Protein AF-A0A7V1END7-F1 (afdb_monomer_lite)

Foldseek 3Di:
DVLLQLLQFAWAKDKPQADPVRDGRAAADDPVRVVVVVVVVQCCQVVFWVNHFDFPDWDWDADPSHIMIITTRHNNFAARIDTPVQWRWHDAPPDIDTQPFVVVSVVRPLVDDPPPPVPDDDPLVLALVPQDAQFWAFPNDGDLKDKWFFLDDFEWEWAFDQPPQPLKWKKKKFDWDFQAALVLVRQLVSLVCSLVNHADRLGFKKKWKDWPRMIIIHGGSVSLSVCLVCVVVVCVVVVPPDTDQWMWMKIWRDHRFKIWIKTFIWGDDPTTTTRTIMIMMMGRDPDDDCPSVQSSCVSSVTDDIDIDDIDSPPFDKDKDFCQVVQAWWDFRIFRWDQRPPDRFIKTSKTKTQQPQAPVDSVDPSNTTRIDIAGESGMHTPPFAKIKTWGMWMWTFDDDDPGTYTYIYTYIYIDTDD

Secondary structure (DSSP, 8-state):
-HHHHHHTTT-EEEEESB-TTS-B--B---HHHHHHHHHHHHHHHHHSEESPP----EEEEEETTEEEEEEEE----SS--EETT--EEEEETTEEEEE--HHHHHHHHTTS-----TTS------SGGG---PPEEETTEEES-EEEEB--SSEEEEE---TTS-SSEEEEEPPPB-SEEHHHHHHHHHHHHHHH-SPPSSS--EEEEEETTEEEEEESHHHHHHHHHTHHHHHHHTT-SS--SB-EEEEEEE-SS-EEEEEEEEB-SSS-EEEEEEEEEEESSSS---HHHHHHHHHTT-PPPEEEEEETTTT--EEEE-GGGTEEE-EEEEEEEE-TTT--EEEEEEEEE-TTTTTSTT-GGGSBSEEEEEEEEEEETT--EEEEEEEEEEEEE--SSSEEEEEEEEEEEEE--

pLDDT: mean 78.48, std 15.62, range [27.27, 97.06]

Sequence (417 aa):
MLFAALANTQGGHVIFGIKDNKEFQGYELTNEEFKIFEQSLVNIAHDKLSPPINLKEIQKISCEEGDVLLINIPIRKMGNPCSVDGILHMRHGSHNQPVIDSTIRKRLYDENETLIDEKDKVISTNNLEDIEIDPLWINNNPTPYYHTKSTGRANCFVFGSSQGFFDGSYYTHSNQLFDIKCDELGKILKSFYSTFGPPNIFNTPGFNIHQGDNAWFGFGPINFIKALKEQKVRYKAAGIQRSHHREIAGYIDDRYDLIFYVGSQPNVGKSVSSDYLEIGFVFPSMPFDNRKILEFYDNAGLEGPEFIPFDKDYLKPKYKDLVSSEIKLEKIGEVVHESGIGHDTWISKVLCKNPLYRRNSDSSISQHEEIIINLGQHHLINDDVHYTLIEFCETPIPYQNFNFSVLNYQAEYVENL

Radius of gyration: 22.37 Å; chains: 1; bounding box: 51×58×62 Å

Structure (mmCIF, N/CA/C/O backbone):
data_AF-A0A7V1END7-F1
#
_entry.id   AF-A0A7V1END7-F1
#
loop_
_atom_site.group_PDB
_atom_site.id
_atom_site.type_symbol
_atom_site.label_atom_id
_atom_site.label_alt_id
_atom_site.label_comp_id
_atom_site.label_asym_id
_atom_site.label_entity_id
_atom_site.label_seq_id
_atom_site.pdbx_PDB_ins_code
_atom_site.Cartn_x
_atom_site.Cartn_y
_atom_site.Cartn_z
_atom_site.occupancy
_atom_site.B_iso_or_equiv
_atom_site.auth_seq_id
_atom_site.auth_comp_id
_atom_site.auth_asym_id
_atom_site.auth_atom_id
_atom_site.pdbx_PDB_model_num
ATOM 1 N N . MET A 1 1 ? 8.204 3.238 -26.452 1.00 69.44 1 MET A N 1
ATOM 2 C CA . MET A 1 1 ? 6.791 3.062 -26.043 1.00 69.44 1 MET A CA 1
ATOM 3 C C . MET A 1 1 ? 6.605 1.809 -25.201 1.00 69.44 1 MET A C 1
ATOM 5 O O . MET A 1 1 ? 6.319 1.969 -24.029 1.00 69.44 1 MET A O 1
ATOM 9 N N . LEU A 1 2 ? 6.844 0.597 -25.723 1.00 79.00 2 LEU A N 1
ATOM 10 C CA . LEU A 1 2 ? 6.688 -0.650 -24.949 1.00 79.00 2 LEU A CA 1
ATOM 11 C C . LEU A 1 2 ? 7.475 -0.660 -23.624 1.00 79.00 2 LEU A C 1
ATOM 13 O O . LEU A 1 2 ? 6.910 -0.966 -22.583 1.00 79.00 2 LEU A O 1
ATOM 17 N N . PHE A 1 3 ? 8.752 -0.262 -23.641 1.00 82.44 3 PHE A N 1
ATOM 18 C CA . PHE A 1 3 ? 9.571 -0.233 -22.419 1.00 82.44 3 PHE A CA 1
ATOM 19 C C . PHE A 1 3 ? 9.020 0.746 -21.377 1.00 82.44 3 PHE A C 1
ATOM 21 O O . PHE A 1 3 ? 8.994 0.423 -20.198 1.00 82.44 3 PHE A O 1
ATOM 28 N N . ALA A 1 4 ? 8.524 1.906 -21.818 1.00 75.50 4 ALA A N 1
ATOM 29 C CA . ALA A 1 4 ? 7.839 2.853 -20.945 1.00 75.50 4 ALA A CA 1
ATOM 30 C C . ALA A 1 4 ? 6.556 2.252 -20.363 1.00 75.50 4 ALA A C 1
ATOM 32 O O . ALA A 1 4 ? 6.372 2.288 -19.157 1.00 75.50 4 ALA A O 1
ATOM 33 N N . ALA A 1 5 ? 5.715 1.637 -21.199 1.00 72.75 5 ALA A N 1
ATOM 34 C CA . ALA A 1 5 ? 4.466 1.006 -20.778 1.00 72.75 5 ALA A CA 1
ATOM 35 C C . ALA A 1 5 ? 4.659 -0.073 -19.704 1.00 72.75 5 ALA A C 1
ATOM 37 O O . ALA A 1 5 ? 3.922 -0.100 -18.720 1.00 72.75 5 ALA A O 1
ATOM 38 N N . LEU A 1 6 ? 5.673 -0.923 -19.867 1.00 75.12 6 LEU A N 1
ATOM 39 C CA . LEU A 1 6 ? 6.035 -1.933 -18.872 1.00 75.12 6 LEU A CA 1
ATOM 40 C C . LEU A 1 6 ? 6.600 -1.283 -17.605 1.00 75.12 6 LEU A C 1
ATOM 42 O O . LEU A 1 6 ? 6.128 -1.555 -16.508 1.00 75.12 6 LEU A O 1
ATOM 46 N N . ALA A 1 7 ? 7.543 -0.352 -17.739 1.00 72.94 7 ALA A N 1
ATOM 47 C CA . ALA A 1 7 ? 8.135 0.333 -16.592 1.00 72.94 7 ALA A CA 1
ATOM 48 C C . ALA A 1 7 ? 7.135 1.166 -15.766 1.00 72.94 7 ALA A C 1
ATOM 50 O O . ALA A 1 7 ? 7.335 1.291 -14.562 1.00 72.94 7 ALA A O 1
ATOM 51 N N . ASN A 1 8 ? 6.083 1.699 -16.400 1.00 65.38 8 ASN A N 1
ATOM 52 C CA . ASN A 1 8 ? 4.985 2.455 -15.778 1.00 65.38 8 ASN A CA 1
ATOM 53 C C . ASN A 1 8 ? 3.911 1.572 -15.120 1.00 65.38 8 ASN A C 1
ATOM 55 O O . ASN A 1 8 ? 2.963 2.103 -14.550 1.00 65.38 8 ASN A O 1
ATOM 59 N N . THR A 1 9 ? 4.006 0.248 -15.248 1.00 65.81 9 THR A N 1
ATOM 60 C CA . THR A 1 9 ? 3.068 -0.707 -14.639 1.00 65.81 9 THR A CA 1
ATOM 61 C C . THR A 1 9 ? 3.793 -1.527 -13.571 1.00 65.81 9 THR A C 1
ATOM 63 O O . THR A 1 9 ? 4.130 -0.976 -12.527 1.00 65.81 9 THR A O 1
ATOM 66 N N . GLN A 1 10 ? 4.084 -2.808 -13.815 1.00 62.53 10 GLN A N 1
ATOM 67 C CA . GLN A 1 10 ? 4.853 -3.667 -12.900 1.00 62.53 10 GLN A CA 1
ATOM 68 C C . GLN A 1 10 ? 6.168 -4.170 -13.516 1.00 62.53 10 GLN A C 1
ATOM 70 O O . GLN A 1 10 ? 6.729 -5.180 -13.096 1.00 62.53 10 GLN A O 1
ATOM 75 N N . GLY A 1 11 ? 6.723 -3.427 -14.476 1.00 73.38 11 GLY A N 1
ATOM 76 C CA . GLY A 1 11 ? 7.869 -3.898 -15.241 1.00 73.38 11 GLY A CA 1
ATOM 77 C C . GLY A 1 11 ? 7.455 -5.081 -16.113 1.00 73.38 11 GLY A C 1
ATOM 78 O O . GLY A 1 11 ? 6.304 -5.185 -16.537 1.00 73.38 11 GLY A O 1
ATOM 79 N N . GLY A 1 12 ? 8.398 -5.966 -16.408 1.00 77.38 12 GLY A N 1
ATOM 80 C CA . GLY A 1 12 ? 8.122 -7.235 -17.068 1.00 77.38 12 GLY A CA 1
ATOM 81 C C . GLY A 1 12 ? 9.183 -7.623 -18.083 1.00 77.38 12 GLY A C 1
ATOM 82 O O . GLY A 1 12 ? 10.236 -6.998 -18.200 1.00 77.38 12 GLY A O 1
ATOM 83 N N . HIS A 1 13 ? 8.887 -8.665 -18.849 1.00 82.81 13 HIS A N 1
ATOM 84 C CA . HIS A 1 13 ? 9.807 -9.214 -19.833 1.00 82.81 13 HIS A CA 1
ATOM 85 C C . HIS A 1 13 ? 9.376 -8.864 -21.252 1.00 82.81 13 HIS A C 1
ATOM 87 O O . HIS A 1 13 ? 8.208 -8.994 -21.615 1.00 82.81 13 HIS A O 1
ATOM 93 N N . VAL A 1 14 ? 10.342 -8.457 -22.072 1.00 85.75 14 VAL A N 1
ATOM 94 C CA . VAL A 1 14 ? 10.169 -8.352 -23.522 1.00 85.75 14 VAL A CA 1
ATOM 95 C C . VAL A 1 14 ? 10.990 -9.449 -24.170 1.00 85.75 14 VAL A C 1
ATOM 97 O O . VAL A 1 14 ? 12.194 -9.535 -23.932 1.00 85.75 14 VAL A O 1
ATOM 100 N N . ILE A 1 15 ? 10.339 -10.270 -24.991 1.00 86.25 15 ILE A N 1
ATOM 101 C CA . ILE A 1 15 ? 10.996 -11.331 -25.751 1.00 86.25 15 ILE A CA 1
ATOM 102 C C . ILE A 1 15 ? 10.981 -10.946 -27.228 1.00 86.25 15 ILE A C 1
ATOM 104 O O . ILE A 1 15 ? 9.917 -10.821 -27.829 1.00 86.25 15 ILE A O 1
ATOM 108 N N . PHE A 1 16 ? 12.160 -10.760 -27.817 1.00 87.25 16 PHE A N 1
ATOM 109 C CA . PHE A 1 16 ? 12.315 -10.621 -29.264 1.00 87.25 16 PHE A CA 1
ATOM 110 C C . PHE A 1 16 ? 12.621 -11.980 -29.894 1.00 87.25 16 PHE A C 1
ATOM 112 O O . PHE A 1 16 ? 13.363 -12.776 -29.322 1.00 87.25 16 PHE A O 1
ATOM 119 N N . GLY A 1 17 ? 12.076 -12.221 -31.089 1.00 84.81 17 GLY A N 1
ATOM 120 C CA . GLY A 1 17 ? 12.199 -13.501 -31.800 1.00 84.81 17 GLY A CA 1
ATOM 121 C C . GLY A 1 17 ? 10.996 -14.435 -31.625 1.00 84.81 17 GLY A C 1
ATOM 122 O O . GLY A 1 17 ? 11.029 -15.562 -32.107 1.00 84.81 17 GLY A O 1
ATOM 123 N N . ILE A 1 18 ? 9.918 -13.971 -30.983 1.00 84.31 18 ILE A N 1
ATOM 124 C CA . ILE A 1 18 ? 8.638 -14.684 -30.870 1.00 84.31 18 ILE A CA 1
ATOM 125 C C . ILE A 1 18 ? 7.516 -13.733 -31.299 1.00 84.31 18 ILE A C 1
ATOM 127 O O . ILE A 1 18 ? 7.498 -12.573 -30.889 1.00 84.31 18 ILE A O 1
ATOM 131 N N . LYS A 1 19 ? 6.591 -14.204 -32.138 1.00 80.06 19 LYS A N 1
ATOM 132 C CA . LYS A 1 19 ? 5.390 -13.448 -32.530 1.00 80.06 19 LYS A CA 1
ATOM 133 C C . LYS A 1 19 ? 4.318 -13.489 -31.436 1.00 80.06 19 LYS A C 1
ATOM 135 O O . LYS A 1 19 ? 4.284 -14.409 -30.625 1.00 80.06 19 LYS A O 1
ATOM 140 N N . ASP A 1 20 ? 3.342 -12.584 -31.504 1.00 72.75 20 ASP A N 1
ATOM 141 C CA . ASP A 1 20 ? 2.205 -12.554 -30.566 1.00 72.75 20 ASP A CA 1
ATOM 142 C C . ASP A 1 20 ? 1.373 -13.854 -30.566 1.00 72.75 20 ASP A C 1
ATOM 144 O O . ASP A 1 20 ? 0.811 -14.241 -29.544 1.00 72.75 20 ASP A O 1
ATOM 148 N N . ASN A 1 21 ? 1.342 -14.587 -31.687 1.00 78.06 21 ASN A N 1
ATOM 149 C CA . ASN A 1 21 ? 0.704 -15.907 -31.792 1.00 78.06 21 ASN A CA 1
ATOM 150 C C . ASN A 1 21 ? 1.574 -17.065 -31.257 1.00 78.06 21 ASN A C 1
ATOM 152 O O . ASN A 1 21 ? 1.233 -18.227 -31.473 1.00 78.06 21 ASN A O 1
ATOM 156 N N . LYS A 1 22 ? 2.679 -16.758 -30.564 1.00 79.81 22 LYS A N 1
ATOM 157 C CA . LYS A 1 22 ? 3.657 -17.700 -29.992 1.00 79.81 22 LYS A CA 1
ATOM 158 C C . LYS A 1 22 ? 4.478 -18.488 -31.019 1.00 79.81 22 LYS A C 1
ATOM 160 O O . LYS A 1 22 ? 5.181 -19.421 -30.642 1.00 79.81 22 LYS A O 1
ATOM 165 N N . GLU A 1 23 ? 4.429 -18.124 -32.299 1.00 82.81 23 GLU A N 1
ATOM 166 C CA . GLU A 1 23 ? 5.312 -18.716 -33.306 1.00 82.81 23 GLU A CA 1
ATOM 167 C C . GLU A 1 23 ? 6.737 -18.175 -33.184 1.00 82.81 23 GLU A C 1
ATOM 169 O O . GLU A 1 23 ? 6.955 -16.970 -33.016 1.00 82.81 23 GLU A O 1
ATOM 174 N N . PHE A 1 24 ? 7.707 -19.075 -33.335 1.00 83.81 24 PHE A N 1
ATOM 175 C CA . PHE A 1 24 ? 9.120 -18.733 -33.342 1.00 83.81 24 PHE A CA 1
ATOM 176 C C . PHE A 1 24 ? 9.498 -17.982 -34.624 1.00 83.81 24 PHE A C 1
ATOM 178 O O . PHE A 1 24 ? 9.101 -18.354 -35.730 1.00 83.81 24 PHE A O 1
ATOM 185 N N . GLN A 1 25 ? 10.273 -16.913 -34.469 1.00 82.00 25 GLN A N 1
ATOM 186 C CA . GLN A 1 25 ? 10.773 -16.091 -35.569 1.00 82.00 25 GLN A CA 1
ATOM 187 C C . GLN A 1 25 ? 12.212 -15.605 -35.334 1.00 82.00 25 GLN A C 1
ATOM 189 O O . GLN A 1 25 ? 12.654 -14.655 -35.981 1.00 82.00 25 GLN A O 1
ATOM 194 N N . GLY A 1 26 ? 12.917 -16.223 -34.384 1.00 68.88 26 GLY A N 1
ATOM 195 C CA . GLY A 1 26 ? 14.298 -15.903 -34.054 1.00 68.88 26 GLY A CA 1
ATOM 196 C C . GLY A 1 26 ? 15.234 -16.094 -35.245 1.00 68.88 26 GLY A C 1
ATOM 197 O O . GLY A 1 26 ? 14.975 -16.872 -36.162 1.00 68.88 26 GLY A O 1
ATOM 198 N N . TYR A 1 27 ? 16.327 -15.344 -35.228 1.00 79.44 27 TYR A N 1
ATOM 199 C CA . TYR A 1 27 ? 17.403 -15.403 -36.214 1.00 79.44 27 TYR A CA 1
ATOM 200 C C . TYR A 1 27 ? 18.703 -15.679 -35.461 1.00 79.44 27 TYR A C 1
ATOM 202 O O . TYR A 1 27 ? 18.865 -15.189 -34.346 1.00 79.44 27 TYR A O 1
ATOM 210 N N . GLU A 1 28 ? 19.613 -16.472 -36.026 1.00 85.38 28 GLU A N 1
ATOM 211 C CA . GLU A 1 28 ? 20.918 -16.716 -35.402 1.00 85.38 28 GLU A CA 1
ATOM 212 C C . GLU A 1 28 ? 21.750 -15.432 -35.402 1.00 85.38 28 GLU A C 1
ATOM 214 O O . GLU A 1 28 ? 22.176 -14.946 -36.448 1.00 85.38 28 GLU A O 1
ATOM 219 N N . LEU A 1 29 ? 21.992 -14.878 -34.217 1.00 84.44 29 LEU A N 1
ATOM 220 C CA . LEU A 1 29 ? 22.768 -13.660 -34.047 1.00 84.44 29 LEU A CA 1
ATOM 221 C C . LEU A 1 29 ? 24.208 -14.022 -33.707 1.00 84.44 29 LEU A C 1
ATOM 223 O O . LEU A 1 29 ? 24.500 -14.674 -32.695 1.00 84.44 29 LEU A O 1
ATOM 227 N N . THR A 1 30 ? 25.147 -13.509 -34.494 1.00 88.75 30 THR A N 1
ATOM 228 C CA . THR A 1 30 ? 26.553 -13.525 -34.097 1.00 88.75 30 THR A CA 1
ATOM 229 C C . THR A 1 30 ? 26.756 -12.711 -32.813 1.00 88.75 30 THR A C 1
ATOM 231 O O . THR A 1 30 ? 25.969 -11.831 -32.456 1.00 88.75 30 THR A O 1
ATOM 234 N N . ASN A 1 31 ? 27.851 -12.973 -32.096 1.00 85.31 31 ASN A N 1
ATOM 235 C CA . ASN A 1 31 ? 28.175 -12.222 -30.878 1.00 85.31 31 ASN A CA 1
ATOM 236 C C . ASN A 1 31 ? 28.390 -10.720 -31.142 1.00 85.31 31 ASN A C 1
ATOM 238 O O . ASN A 1 31 ? 28.162 -9.906 -30.248 1.00 85.31 31 ASN A O 1
ATOM 242 N N . GLU A 1 32 ? 28.845 -10.348 -32.341 1.00 88.44 32 GLU A N 1
ATOM 243 C CA . GLU A 1 32 ? 29.008 -8.944 -32.731 1.00 88.44 32 GLU A CA 1
ATOM 244 C C . GLU A 1 32 ? 27.652 -8.278 -32.987 1.00 88.44 32 GLU A C 1
ATOM 246 O O . GLU A 1 32 ? 27.394 -7.203 -32.446 1.00 88.44 32 GLU A O 1
ATOM 251 N N . GLU A 1 33 ? 26.755 -8.940 -33.723 1.00 87.12 33 GLU A N 1
ATOM 252 C CA . GLU A 1 33 ? 25.389 -8.451 -33.961 1.00 87.12 33 GLU A CA 1
ATOM 253 C C . GLU A 1 33 ? 24.602 -8.311 -32.657 1.00 87.12 33 GLU A C 1
ATOM 255 O O . GLU A 1 33 ? 23.931 -7.299 -32.451 1.00 87.12 33 GLU A O 1
ATOM 260 N N . PHE A 1 34 ? 24.738 -9.277 -31.743 1.00 87.75 34 PHE A N 1
ATOM 261 C CA . PHE A 1 34 ? 24.113 -9.203 -30.426 1.00 87.75 34 PHE A CA 1
ATOM 262 C C . PHE A 1 34 ? 24.574 -7.966 -29.643 1.00 87.75 34 PHE A C 1
ATOM 264 O O . PHE A 1 34 ? 23.734 -7.228 -29.137 1.00 87.75 34 PHE A O 1
ATOM 271 N N . LYS A 1 35 ? 25.882 -7.676 -29.601 1.00 86.12 35 LYS A N 1
ATOM 272 C CA . LYS A 1 35 ? 26.411 -6.482 -28.913 1.00 86.12 35 LYS A CA 1
ATOM 273 C C . LYS A 1 35 ? 25.923 -5.176 -29.534 1.00 86.12 35 LYS A C 1
ATOM 275 O O . LYS A 1 35 ? 25.615 -4.226 -28.817 1.00 86.12 35 LYS A O 1
ATOM 280 N N . ILE A 1 36 ? 25.849 -5.113 -30.865 1.00 86.94 36 ILE A N 1
ATOM 281 C CA . ILE A 1 36 ? 25.310 -3.942 -31.573 1.00 86.94 36 ILE A CA 1
ATOM 282 C C . ILE A 1 36 ? 23.837 -3.736 -31.201 1.00 86.94 36 ILE A C 1
ATOM 284 O O . ILE A 1 36 ? 23.410 -2.607 -30.941 1.00 86.94 36 ILE A O 1
ATOM 288 N N . PHE A 1 37 ? 23.063 -4.820 -31.147 1.00 86.31 37 PHE A N 1
ATOM 289 C CA . PHE A 1 37 ? 21.651 -4.777 -30.788 1.00 86.31 37 PHE A CA 1
ATOM 290 C C . PHE A 1 37 ? 21.437 -4.383 -29.322 1.00 86.31 37 PHE A C 1
ATOM 292 O O . PHE A 1 37 ? 20.640 -3.489 -29.040 1.00 86.31 37 PHE A O 1
ATOM 299 N N . GLU A 1 38 ? 22.196 -4.982 -28.403 1.00 86.38 38 GLU A N 1
ATOM 300 C CA . GLU A 1 38 ? 22.204 -4.656 -26.975 1.00 86.38 38 GLU A CA 1
ATOM 301 C C . GLU A 1 38 ? 22.456 -3.158 -26.762 1.00 86.38 38 GLU A C 1
ATOM 303 O O . GLU A 1 38 ? 21.642 -2.466 -26.145 1.00 86.38 38 GLU A O 1
ATOM 308 N N . GLN A 1 39 ? 23.521 -2.621 -27.365 1.00 84.44 39 GLN A N 1
ATOM 309 C CA . GLN A 1 39 ? 23.843 -1.200 -27.264 1.00 84.44 39 GLN A CA 1
ATOM 310 C C . GLN A 1 39 ? 22.748 -0.313 -27.871 1.00 84.44 39 GLN A C 1
ATOM 312 O O . GLN A 1 39 ? 22.433 0.746 -27.327 1.00 84.44 39 GLN A O 1
ATOM 317 N N . SER A 1 40 ? 22.137 -0.741 -28.978 1.00 86.75 40 SER A N 1
ATOM 318 C CA . SER A 1 40 ? 21.040 -0.002 -29.612 1.00 86.75 40 SER A CA 1
ATOM 319 C C . SER A 1 40 ? 19.814 0.084 -28.702 1.00 86.75 40 SER A C 1
ATOM 321 O O . SER A 1 40 ? 19.203 1.147 -28.596 1.00 86.75 40 SER A O 1
ATOM 323 N N . LEU A 1 41 ? 19.469 -1.002 -28.006 1.00 85.94 41 LEU A N 1
ATOM 324 C CA . LEU A 1 41 ? 18.362 -1.019 -27.051 1.00 85.94 41 LEU A CA 1
ATOM 325 C C . LEU A 1 41 ? 18.628 -0.141 -25.832 1.00 85.94 41 LEU A C 1
ATOM 327 O O . LEU A 1 41 ? 17.733 0.597 -25.419 1.00 85.94 41 LEU A O 1
ATOM 331 N N . VAL A 1 42 ? 19.847 -0.186 -25.289 1.00 83.12 42 VAL A N 1
ATOM 332 C CA . VAL A 1 42 ? 20.266 0.693 -24.188 1.00 83.12 42 VAL A CA 1
ATOM 333 C C . VAL A 1 42 ? 20.146 2.159 -24.608 1.00 83.12 42 VAL A C 1
ATOM 335 O O . VAL A 1 42 ? 19.535 2.949 -23.891 1.00 83.12 42 VAL A O 1
ATOM 338 N N . ASN A 1 43 ? 20.623 2.511 -25.806 1.00 81.44 43 ASN A N 1
ATOM 339 C CA . ASN A 1 43 ? 20.508 3.872 -26.332 1.00 81.44 43 ASN A CA 1
ATOM 340 C C . ASN A 1 43 ? 19.042 4.282 -26.537 1.00 81.44 43 ASN A C 1
ATOM 342 O O . ASN A 1 43 ? 18.669 5.399 -26.207 1.00 81.44 43 ASN A O 1
ATOM 346 N N . ILE A 1 44 ? 18.169 3.393 -27.023 1.00 82.38 44 ILE A N 1
ATOM 347 C CA . ILE A 1 44 ? 16.731 3.691 -27.152 1.00 82.38 44 ILE A CA 1
ATOM 348 C C . ILE A 1 44 ? 16.098 3.940 -25.778 1.00 82.38 44 ILE A C 1
ATOM 350 O O . ILE A 1 44 ? 15.347 4.901 -25.614 1.00 82.38 44 ILE A O 1
ATOM 354 N N . ALA A 1 45 ? 16.385 3.086 -24.795 1.00 80.06 45 ALA A N 1
ATOM 355 C CA . ALA A 1 45 ? 15.854 3.220 -23.442 1.00 80.06 45 ALA A CA 1
ATOM 356 C C . ALA A 1 45 ? 16.361 4.487 -22.733 1.00 80.06 45 ALA A C 1
ATOM 358 O O . ALA A 1 45 ? 15.660 5.019 -21.870 1.00 80.06 45 ALA A O 1
ATOM 359 N N . HIS A 1 46 ? 17.542 4.973 -23.122 1.00 76.81 46 HIS A N 1
ATOM 360 C CA . HIS A 1 46 ? 18.150 6.182 -22.591 1.00 76.81 46 HIS A CA 1
ATOM 361 C C . HIS A 1 46 ? 17.699 7.463 -23.310 1.00 76.81 46 HIS A C 1
ATOM 363 O O . HIS A 1 46 ? 17.277 8.417 -22.667 1.00 76.81 46 HIS A O 1
ATOM 369 N N . ASP A 1 47 ? 17.732 7.478 -24.642 1.00 76.38 47 ASP A N 1
ATOM 370 C CA . ASP A 1 47 ? 17.583 8.698 -25.444 1.00 76.38 47 ASP A CA 1
ATOM 371 C C . ASP A 1 47 ? 16.134 8.980 -25.853 1.00 76.38 47 ASP A C 1
ATOM 373 O O . ASP A 1 47 ? 15.789 10.108 -26.210 1.00 76.38 47 ASP A O 1
ATOM 377 N N . LYS A 1 48 ? 15.275 7.951 -25.880 1.00 78.06 48 LYS A N 1
ATOM 378 C CA . LYS A 1 48 ? 13.877 8.083 -26.331 1.00 78.06 48 LYS A CA 1
ATOM 379 C C . LYS A 1 48 ? 12.866 8.147 -25.198 1.00 78.06 48 LYS A C 1
ATOM 381 O O . LYS A 1 48 ? 11.673 8.288 -25.480 1.00 78.06 48 LYS A O 1
ATOM 386 N N . LEU A 1 49 ? 13.318 8.018 -23.955 1.00 72.12 49 LEU A N 1
ATOM 387 C CA . LEU A 1 49 ? 12.466 8.010 -22.776 1.00 72.12 49 LEU A CA 1
ATOM 388 C C . LEU A 1 49 ? 12.925 9.071 -21.788 1.00 72.12 49 LEU A C 1
ATOM 390 O O . LEU A 1 49 ? 14.116 9.184 -21.512 1.00 72.12 49 LEU A O 1
ATOM 394 N N . SER A 1 50 ? 11.967 9.811 -21.234 1.00 63.28 50 SER A N 1
ATOM 395 C CA . SER A 1 50 ? 12.234 10.753 -20.153 1.00 63.28 50 SER A CA 1
ATOM 396 C C . SER A 1 50 ? 11.385 10.421 -18.921 1.00 63.28 50 SER A C 1
ATOM 398 O O . SER A 1 50 ? 10.160 10.388 -19.030 1.00 63.28 50 SER A O 1
ATOM 400 N N . PRO A 1 51 ? 11.986 10.152 -17.753 1.00 60.25 51 PRO A N 1
ATOM 401 C CA . PRO A 1 51 ? 13.426 9.961 -17.590 1.00 60.25 51 PRO A CA 1
ATOM 402 C C . PRO A 1 51 ? 13.910 8.616 -18.237 1.00 60.25 51 PRO A C 1
ATOM 404 O O . PRO A 1 51 ? 13.077 7.782 -18.604 1.00 60.25 51 PRO A O 1
ATOM 407 N N . PRO A 1 52 ? 15.222 8.346 -18.376 1.00 73.44 52 PRO A N 1
ATOM 408 C CA . PRO A 1 52 ? 15.784 7.115 -18.981 1.00 73.44 52 PRO A CA 1
ATOM 409 C C . PRO A 1 52 ? 15.453 5.797 -18.259 1.00 73.44 52 PRO A C 1
ATOM 411 O O . PRO A 1 52 ? 15.433 5.774 -17.031 1.00 73.44 52 PRO A O 1
ATOM 414 N N . ILE A 1 53 ? 15.283 4.674 -18.966 1.00 76.06 53 ILE A N 1
ATOM 415 C CA . ILE A 1 53 ? 15.193 3.340 -18.332 1.00 76.06 53 ILE A CA 1
ATOM 416 C C . ILE A 1 53 ? 16.552 2.637 -18.401 1.00 76.06 53 ILE A C 1
ATOM 418 O O . ILE A 1 53 ? 17.090 2.416 -19.483 1.00 76.06 53 ILE A O 1
ATOM 422 N N . ASN A 1 54 ? 17.070 2.210 -17.248 1.00 76.44 54 ASN A N 1
ATOM 423 C CA . ASN A 1 54 ? 18.290 1.405 -17.182 1.00 76.44 54 ASN A CA 1
ATOM 424 C C . ASN A 1 54 ? 17.968 -0.078 -17.392 1.00 76.44 54 ASN A C 1
ATOM 426 O O . ASN A 1 54 ? 17.492 -0.755 -16.478 1.00 76.44 54 ASN A O 1
ATOM 430 N N . LEU A 1 55 ? 18.260 -0.585 -18.588 1.00 80.25 55 LEU A N 1
ATOM 431 C CA . LEU A 1 55 ? 18.203 -2.013 -18.894 1.00 80.25 55 LEU A CA 1
ATOM 432 C C . LEU A 1 55 ? 19.420 -2.691 -18.255 1.00 80.25 55 LEU A C 1
ATOM 434 O O . LEU A 1 55 ? 20.546 -2.490 -18.702 1.00 80.25 55 LEU A O 1
ATOM 438 N N . LYS A 1 56 ? 19.211 -3.434 -17.163 1.00 63.41 56 LYS A N 1
ATOM 439 C CA . LYS A 1 56 ? 20.308 -4.094 -16.433 1.00 63.41 56 LYS A CA 1
ATOM 440 C C . LYS A 1 56 ? 20.690 -5.453 -17.012 1.00 63.41 56 LYS A C 1
ATOM 442 O O . LYS A 1 56 ? 21.791 -5.919 -16.742 1.00 63.41 56 LYS A O 1
ATOM 447 N N . GLU A 1 57 ? 19.798 -6.087 -17.770 1.00 73.56 57 GLU A N 1
ATOM 448 C CA . GLU A 1 57 ? 20.007 -7.453 -18.236 1.00 73.56 57 GLU A CA 1
ATOM 449 C C . GLU A 1 57 ? 19.272 -7.708 -19.559 1.00 73.56 57 GLU A C 1
ATOM 451 O O . GLU A 1 57 ? 18.038 -7.685 -19.623 1.00 73.56 57 GLU A O 1
ATOM 456 N N . ILE A 1 58 ? 20.055 -7.922 -20.620 1.00 86.81 58 ILE A N 1
ATOM 457 C CA . ILE A 1 58 ? 19.593 -8.380 -21.931 1.00 86.81 58 ILE A CA 1
ATOM 458 C C . ILE A 1 58 ? 20.253 -9.738 -22.160 1.00 86.81 58 ILE A C 1
ATOM 460 O O . ILE A 1 58 ? 21.467 -9.831 -22.321 1.00 86.81 58 ILE A O 1
ATOM 464 N N . GLN A 1 59 ? 19.461 -10.803 -22.131 1.00 89.25 59 GLN A N 1
ATOM 465 C CA . GLN A 1 59 ? 19.952 -12.165 -22.303 1.00 89.25 59 GLN A CA 1
ATOM 466 C C . GLN A 1 59 ? 19.702 -12.634 -23.733 1.00 89.25 59 GLN A C 1
ATOM 468 O O . GLN A 1 59 ? 18.602 -12.475 -24.263 1.00 89.25 59 GLN A O 1
ATOM 473 N N . LYS A 1 60 ? 20.712 -13.263 -24.338 1.00 90.00 60 LYS A N 1
ATOM 474 C CA . LYS A 1 60 ? 20.552 -14.045 -25.565 1.00 90.00 60 LYS A CA 1
ATOM 475 C C . LYS A 1 60 ? 20.350 -15.509 -25.199 1.00 90.00 60 LYS A C 1
ATOM 477 O O . LYS A 1 60 ? 21.198 -16.091 -24.525 1.00 90.00 60 LYS A O 1
ATOM 482 N N . ILE A 1 61 ? 19.253 -16.095 -25.660 1.00 89.56 61 ILE A N 1
ATOM 483 C CA . ILE A 1 61 ? 18.933 -17.509 -25.474 1.00 89.56 61 ILE A CA 1
ATOM 484 C C . ILE A 1 61 ? 18.950 -18.158 -26.856 1.00 89.56 61 ILE A C 1
ATOM 486 O O . ILE A 1 61 ? 18.171 -17.780 -27.727 1.00 89.56 61 ILE A O 1
ATOM 490 N N . SER A 1 62 ? 19.853 -19.115 -27.054 1.00 88.38 62 SER A N 1
ATOM 491 C CA . SER A 1 62 ? 19.969 -19.861 -28.309 1.00 88.38 62 SER A CA 1
ATOM 492 C C . SER A 1 62 ? 19.084 -21.103 -28.281 1.00 88.38 62 SER A C 1
ATOM 494 O O . SER A 1 62 ? 19.201 -21.926 -27.371 1.00 88.38 62 SER A O 1
ATOM 496 N N . CYS A 1 63 ? 18.212 -21.230 -29.277 1.00 84.56 63 CYS A N 1
ATOM 497 C CA . CYS A 1 63 ? 17.315 -22.363 -29.499 1.00 84.56 63 CYS A CA 1
ATOM 498 C C . CYS A 1 63 ? 17.670 -23.068 -30.819 1.00 84.56 63 CYS A C 1
ATOM 500 O O . CYS A 1 63 ? 18.447 -22.545 -31.617 1.00 84.56 63 CYS A O 1
ATOM 502 N N . GLU A 1 64 ? 17.107 -24.256 -31.064 1.00 82.44 64 GLU A N 1
ATOM 503 C CA . GLU A 1 64 ? 17.342 -24.993 -32.319 1.00 82.44 64 GLU A CA 1
ATOM 504 C C . GLU A 1 64 ? 16.804 -24.229 -33.541 1.00 82.44 64 GLU A C 1
ATOM 506 O O . GLU A 1 64 ? 17.343 -24.333 -34.639 1.00 82.44 64 GLU A O 1
ATOM 511 N N . GLU A 1 65 ? 15.757 -23.433 -33.340 1.00 82.62 65 GLU A N 1
ATOM 512 C CA . GLU A 1 65 ? 15.072 -22.657 -34.367 1.00 82.62 65 GLU A CA 1
ATOM 513 C C . GLU A 1 65 ? 15.674 -21.254 -34.588 1.00 82.62 65 GLU A C 1
ATOM 515 O O . GLU A 1 65 ? 15.252 -20.555 -35.511 1.00 82.62 65 GLU A O 1
ATOM 520 N N . GLY A 1 66 ? 16.645 -20.837 -33.763 1.00 86.50 66 GLY A N 1
ATOM 521 C CA . GLY A 1 66 ? 17.322 -19.533 -33.818 1.00 86.50 66 GLY A CA 1
ATOM 522 C C . GLY A 1 66 ? 17.553 -18.907 -32.434 1.00 86.50 66 GLY A C 1
ATOM 523 O O . GLY A 1 66 ? 17.303 -19.535 -31.406 1.00 86.50 66 GLY A O 1
ATOM 524 N N . ASP A 1 67 ? 18.009 -17.651 -32.379 1.00 87.56 67 ASP A N 1
ATOM 525 C CA . ASP A 1 67 ? 18.187 -16.933 -31.108 1.00 87.56 67 ASP A CA 1
ATOM 526 C C . ASP A 1 67 ? 16.948 -16.097 -30.738 1.00 87.56 67 ASP A C 1
ATOM 528 O O . ASP A 1 67 ? 16.329 -15.452 -31.590 1.00 87.56 67 ASP A O 1
ATOM 532 N N . VAL A 1 68 ? 16.637 -16.045 -29.439 1.00 89.44 68 VAL A N 1
ATOM 533 C CA . VAL A 1 68 ? 15.682 -15.099 -28.843 1.00 89.44 68 VAL A CA 1
ATOM 534 C C . VAL A 1 68 ? 16.378 -14.198 -27.836 1.00 89.44 68 VAL A C 1
ATOM 536 O O . VAL A 1 68 ? 17.349 -14.586 -27.180 1.00 89.44 68 VAL A O 1
ATOM 539 N N . LEU A 1 69 ? 15.873 -12.974 -27.706 1.00 87.88 69 LEU A N 1
ATOM 540 C CA . LEU A 1 69 ? 16.411 -11.993 -26.768 1.00 87.88 69 LEU A CA 1
ATOM 541 C C . LEU A 1 69 ? 15.393 -11.722 -25.677 1.00 87.88 69 LEU A C 1
ATOM 543 O O . LEU A 1 69 ? 14.296 -11.246 -25.961 1.00 87.88 69 LEU A O 1
ATOM 547 N N . LEU A 1 70 ? 15.777 -12.000 -24.438 1.00 87.44 70 LEU A N 1
ATOM 548 C CA . LEU A 1 70 ? 14.987 -11.718 -23.253 1.00 87.44 70 LEU A CA 1
ATOM 549 C C . LEU A 1 70 ? 15.514 -10.443 -22.602 1.00 87.44 70 LEU A C 1
ATOM 551 O O . LEU A 1 70 ? 16.661 -10.378 -22.165 1.00 87.44 70 LEU A O 1
ATOM 555 N N . ILE A 1 71 ? 14.665 -9.428 -22.521 1.00 88.75 71 ILE A N 1
ATOM 556 C CA . ILE A 1 71 ? 14.992 -8.152 -21.891 1.00 88.75 71 ILE A CA 1
ATOM 557 C C . ILE A 1 71 ? 14.132 -8.015 -20.652 1.00 88.75 71 ILE A C 1
ATOM 559 O O . ILE A 1 71 ? 12.902 -8.057 -20.732 1.00 88.75 71 ILE A O 1
ATOM 563 N N . ASN A 1 72 ? 14.782 -7.817 -19.513 1.00 80.56 72 ASN A N 1
ATOM 564 C CA . ASN A 1 72 ? 14.085 -7.506 -18.280 1.00 80.56 72 ASN A CA 1
ATOM 565 C C . ASN A 1 72 ? 13.878 -5.990 -18.172 1.00 80.56 72 ASN A C 1
ATOM 567 O O . ASN A 1 72 ? 14.840 -5.226 -18.055 1.00 80.56 72 ASN A O 1
ATOM 571 N N . ILE A 1 73 ? 12.621 -5.555 -18.234 1.00 83.94 73 ILE A N 1
ATOM 572 C CA . ILE A 1 73 ? 12.228 -4.172 -17.990 1.00 83.94 73 ILE A CA 1
ATOM 573 C C . ILE A 1 73 ? 11.892 -4.052 -16.505 1.00 83.94 73 ILE A C 1
ATOM 575 O O . ILE A 1 73 ? 10.866 -4.575 -16.066 1.00 83.94 73 ILE A O 1
ATOM 579 N N . PRO A 1 74 ? 12.725 -3.368 -15.705 1.00 68.31 74 PRO A N 1
ATOM 580 C CA . PRO A 1 74 ? 12.422 -3.207 -14.295 1.00 68.31 74 PRO A CA 1
ATOM 581 C C . PRO A 1 74 ? 11.176 -2.335 -14.114 1.00 68.31 74 PRO A C 1
ATOM 583 O O . PRO A 1 74 ? 10.927 -1.424 -14.911 1.00 68.31 74 PRO A O 1
ATOM 586 N N . ILE A 1 75 ? 10.457 -2.546 -13.006 1.00 65.44 75 ILE A N 1
ATOM 587 C CA . ILE A 1 75 ? 9.588 -1.499 -12.460 1.00 65.44 75 ILE A CA 1
ATOM 588 C C . ILE A 1 75 ? 10.458 -0.280 -12.275 1.00 65.44 75 ILE A C 1
ATOM 590 O O . ILE A 1 75 ? 11.458 -0.311 -11.543 1.00 65.44 75 ILE A O 1
ATOM 594 N N . ARG A 1 76 ? 10.089 0.801 -12.946 1.00 59.31 76 ARG A N 1
ATOM 595 C CA . ARG A 1 76 ? 10.822 2.027 -12.772 1.00 59.31 76 ARG A CA 1
ATOM 596 C C . ARG A 1 76 ? 10.142 2.817 -11.690 1.00 59.31 76 ARG A C 1
ATOM 598 O O . ARG A 1 76 ? 9.022 3.279 -11.849 1.00 59.31 76 ARG A O 1
ATOM 605 N N . LYS A 1 77 ? 10.851 2.945 -10.581 1.00 45.94 77 LYS A N 1
ATOM 606 C CA . LYS A 1 77 ? 10.207 3.386 -9.367 1.00 45.94 77 LYS A CA 1
ATOM 607 C C . LYS A 1 77 ? 10.386 4.903 -9.065 1.00 45.94 77 LYS A C 1
ATOM 609 O O . LYS A 1 77 ? 9.646 5.412 -8.246 1.00 45.94 77 LYS A O 1
ATOM 614 N N . MET A 1 78 ? 11.185 5.662 -9.849 1.00 38.84 78 MET A N 1
ATOM 615 C CA . MET A 1 78 ? 11.257 7.151 -9.842 1.00 38.84 78 MET A CA 1
ATOM 616 C C . MET A 1 78 ? 10.952 7.764 -11.213 1.00 38.84 78 MET A C 1
ATOM 618 O O . MET A 1 78 ? 11.694 7.486 -12.161 1.00 38.84 78 MET A O 1
ATOM 622 N N . GLY A 1 79 ? 9.937 8.631 -11.296 1.00 47.34 79 GLY A N 1
ATOM 623 C CA . GLY A 1 79 ? 9.508 9.327 -12.513 1.00 47.34 79 GLY A CA 1
ATOM 624 C C . GLY A 1 79 ? 8.985 8.389 -13.604 1.00 47.34 79 GLY A C 1
ATOM 625 O O . GLY A 1 79 ? 9.690 7.506 -14.087 1.00 47.34 79 GLY A O 1
ATOM 626 N N . ASN A 1 80 ? 7.759 8.588 -14.069 1.00 57.69 80 ASN A N 1
ATOM 627 C CA . ASN A 1 80 ? 7.189 7.699 -15.078 1.00 57.69 80 ASN A CA 1
ATOM 628 C C . ASN A 1 80 ? 7.801 7.962 -16.470 1.00 57.69 80 ASN A C 1
ATOM 630 O O . ASN A 1 80 ? 7.675 9.080 -16.975 1.00 57.69 80 ASN A O 1
ATOM 634 N N . PRO A 1 81 ? 8.474 6.985 -17.117 1.00 64.12 81 PRO A N 1
ATOM 635 C CA . PRO A 1 81 ? 9.048 7.168 -18.442 1.00 64.12 81 PRO A CA 1
ATOM 636 C C . PRO A 1 81 ? 7.949 7.520 -19.439 1.00 64.12 81 PRO A C 1
ATOM 638 O O . PRO A 1 81 ? 7.028 6.740 -19.685 1.00 64.12 81 PRO A O 1
ATOM 641 N N . CYS A 1 82 ? 8.076 8.688 -20.050 1.00 64.25 82 CYS A N 1
ATOM 642 C CA . CYS A 1 82 ? 7.265 9.116 -21.177 1.00 64.25 82 CYS A CA 1
ATOM 643 C C . CYS A 1 82 ? 8.077 9.011 -22.471 1.00 64.25 82 CYS A C 1
ATOM 645 O O . CYS A 1 82 ? 9.311 8.981 -22.452 1.00 64.25 82 CYS A O 1
ATOM 647 N N . SER A 1 83 ? 7.392 8.915 -23.612 1.00 66.75 83 SER A N 1
ATOM 648 C CA . SER A 1 83 ? 8.059 9.097 -24.905 1.00 66.75 83 SER A CA 1
ATOM 649 C C . SER A 1 83 ? 8.618 10.521 -25.023 1.00 66.75 83 SER A C 1
ATOM 651 O O . SER A 1 83 ? 8.206 11.413 -24.287 1.00 66.75 83 SER A O 1
ATOM 653 N N . VAL A 1 84 ? 9.516 10.759 -25.985 1.00 60.03 84 VAL A N 1
ATOM 654 C CA . VAL A 1 84 ? 10.046 12.106 -26.302 1.00 60.03 84 VAL A CA 1
ATOM 655 C C . VAL A 1 84 ? 8.932 13.148 -26.509 1.00 60.03 84 VAL A C 1
ATOM 657 O O . VAL A 1 84 ? 9.113 14.314 -26.176 1.00 60.03 84 VAL A O 1
ATOM 660 N N . ASP A 1 85 ? 7.757 12.721 -26.978 1.00 59.88 85 ASP A N 1
ATOM 661 C CA . ASP A 1 85 ? 6.575 13.575 -27.179 1.00 59.88 85 ASP A CA 1
ATOM 662 C C . ASP A 1 85 ? 5.809 13.887 -25.873 1.00 59.88 85 ASP A C 1
ATOM 664 O O . ASP A 1 85 ? 4.767 14.542 -25.884 1.00 59.88 85 ASP A O 1
ATOM 668 N N . GLY A 1 86 ? 6.306 13.400 -24.735 1.00 56.94 86 GLY A N 1
ATOM 669 C CA . GLY A 1 86 ? 5.745 13.605 -23.403 1.00 56.94 86 GLY A CA 1
ATOM 670 C C . GLY A 1 86 ? 4.492 12.784 -23.099 1.00 56.94 86 GLY A C 1
ATOM 671 O O . GLY A 1 86 ? 3.752 13.110 -22.172 1.00 56.94 86 GLY A O 1
ATOM 672 N N . ILE A 1 87 ? 4.226 11.734 -23.882 1.00 63.19 87 ILE A N 1
ATOM 673 C CA . ILE A 1 87 ? 3.054 10.875 -23.694 1.00 63.19 87 ILE A CA 1
ATOM 674 C C . ILE A 1 87 ? 3.426 9.713 -22.775 1.00 63.19 87 ILE A C 1
ATOM 676 O O . ILE A 1 87 ? 4.303 8.892 -23.085 1.00 63.19 87 ILE A O 1
ATOM 680 N N . LEU A 1 88 ? 2.721 9.629 -21.649 1.00 66.31 88 LEU A N 1
ATOM 681 C CA . LEU A 1 88 ? 2.766 8.477 -20.765 1.00 66.31 88 LEU A CA 1
ATOM 682 C C . LEU A 1 88 ? 2.069 7.300 -21.449 1.00 66.31 88 LEU A C 1
ATOM 684 O O . LEU A 1 88 ? 0.985 7.456 -21.995 1.00 66.31 88 LEU A O 1
ATOM 688 N N . HIS A 1 89 ? 2.685 6.126 -21.430 1.00 71.06 89 HIS A N 1
ATOM 689 C CA . HIS A 1 89 ? 2.066 4.902 -21.936 1.00 71.06 89 HIS A CA 1
ATOM 690 C C . HIS A 1 89 ? 1.988 3.886 -20.806 1.00 71.06 89 HIS A C 1
ATOM 692 O O . HIS A 1 89 ? 2.924 3.809 -20.011 1.00 71.06 89 HIS A O 1
ATOM 698 N N . MET A 1 90 ? 0.922 3.094 -20.769 1.00 67.19 90 MET A N 1
ATOM 699 C CA . MET A 1 90 ? 0.769 1.944 -19.877 1.00 67.19 90 MET A CA 1
ATOM 700 C C . MET A 1 90 ? 0.440 0.685 -20.671 1.00 67.19 90 MET A C 1
ATOM 702 O O . MET A 1 90 ? 0.012 0.749 -21.826 1.00 67.19 90 MET A O 1
ATOM 706 N N . ARG A 1 91 ? 0.685 -0.469 -20.050 1.00 67.19 91 ARG A N 1
ATOM 707 C CA . ARG A 1 91 ? 0.321 -1.772 -20.601 1.00 67.19 91 ARG A CA 1
ATOM 708 C C . ARG A 1 91 ? -1.129 -2.104 -20.234 1.00 67.19 91 ARG A C 1
ATOM 710 O O . ARG A 1 91 ? -1.469 -2.079 -19.054 1.00 67.19 91 ARG A O 1
ATOM 717 N N . HIS A 1 92 ? -1.935 -2.432 -21.241 1.00 61.69 92 HIS A N 1
ATOM 718 C CA . HIS A 1 92 ? -3.307 -2.938 -21.129 1.00 61.69 92 HIS A CA 1
ATOM 719 C C . HIS A 1 92 ? -3.378 -4.254 -21.908 1.00 61.69 92 HIS A C 1
ATOM 721 O O . HIS A 1 92 ? -3.294 -4.259 -23.137 1.00 61.69 92 HIS A O 1
ATOM 727 N N . GLY A 1 93 ? -3.370 -5.379 -21.195 1.00 63.75 93 GLY A N 1
ATOM 728 C CA . GLY A 1 93 ? -3.242 -6.714 -21.770 1.00 63.75 93 GLY A CA 1
ATOM 729 C C . GLY A 1 93 ? -2.019 -6.840 -22.689 1.00 63.75 93 GLY A C 1
ATOM 730 O O . GLY A 1 93 ? -0.866 -6.606 -22.301 1.00 63.75 93 GLY A O 1
ATOM 731 N N . SER A 1 94 ? -2.265 -7.192 -23.954 1.00 61.28 94 SER A N 1
ATOM 732 C CA . SER A 1 94 ? -1.244 -7.281 -25.008 1.00 61.28 94 SER A CA 1
ATOM 733 C C . SER A 1 94 ? -0.936 -5.946 -25.710 1.00 61.28 94 SER A C 1
ATOM 735 O O . SER A 1 94 ? -0.014 -5.876 -26.533 1.00 61.28 94 SER A O 1
ATOM 737 N N . HIS A 1 95 ? -1.626 -4.862 -25.354 1.00 67.06 95 HIS A N 1
ATOM 738 C CA . HIS A 1 95 ? -1.545 -3.566 -26.023 1.00 67.06 95 HIS A CA 1
ATOM 739 C C . HIS A 1 95 ? -0.877 -2.494 -25.149 1.00 67.06 95 HIS A C 1
ATOM 741 O O . HIS A 1 95 ? -0.765 -2.608 -23.929 1.00 67.06 95 HIS A O 1
ATOM 747 N N . ASN A 1 96 ? -0.373 -1.439 -25.796 1.00 63.16 96 ASN A N 1
ATOM 748 C CA . ASN A 1 96 ? 0.142 -0.249 -25.117 1.00 63.16 96 ASN A CA 1
ATOM 749 C C . ASN A 1 96 ? -0.857 0.885 -25.331 1.00 63.16 96 ASN A C 1
ATOM 751 O O . ASN A 1 96 ? -1.114 1.240 -26.481 1.00 63.16 96 ASN A O 1
ATOM 755 N N . GLN A 1 97 ? -1.367 1.472 -24.253 1.00 59.50 97 GLN A N 1
ATOM 756 C CA . GLN A 1 97 ? -2.352 2.546 -24.322 1.00 59.50 97 GLN A CA 1
ATOM 757 C C . GLN A 1 97 ? -1.752 3.851 -23.779 1.00 59.50 97 GLN A C 1
ATOM 759 O O . GLN A 1 97 ? -1.088 3.833 -22.735 1.00 59.50 97 GLN A O 1
ATOM 764 N N . PRO A 1 98 ? -1.907 4.984 -24.488 1.00 60.88 98 PRO A N 1
ATOM 765 C CA . PRO A 1 98 ? -1.478 6.275 -23.977 1.00 60.88 98 PRO A CA 1
ATOM 766 C C . PRO A 1 98 ? -2.379 6.703 -22.814 1.00 60.88 98 PRO A C 1
ATOM 768 O O . PRO A 1 98 ? -3.602 6.634 -22.905 1.00 60.88 98 PRO A O 1
ATOM 771 N N . VAL A 1 99 ? -1.772 7.190 -21.738 1.00 57.19 99 VAL A N 1
ATOM 772 C CA . VAL A 1 99 ? -2.466 7.845 -20.629 1.00 57.19 99 VAL A CA 1
ATOM 773 C C . VAL A 1 99 ? -2.423 9.341 -20.899 1.00 57.19 99 VAL A C 1
ATOM 775 O O . VAL A 1 99 ? -1.387 9.993 -20.755 1.00 57.19 99 VAL A O 1
ATOM 778 N N . ILE A 1 100 ? -3.548 9.877 -21.360 1.00 53.31 100 ILE A N 1
ATOM 779 C CA . ILE A 1 100 ? -3.682 11.273 -21.777 1.00 53.31 100 ILE A CA 1
ATOM 780 C C . ILE A 1 100 ? -4.401 12.040 -20.664 1.00 53.31 100 ILE A C 1
ATOM 782 O O . ILE A 1 100 ? -5.487 12.556 -20.871 1.00 53.31 100 ILE A O 1
ATOM 786 N N . ASP A 1 101 ? -3.820 12.110 -19.467 1.00 47.56 101 ASP A N 1
ATOM 787 C CA . ASP A 1 101 ? -4.390 12.903 -18.371 1.00 47.56 101 ASP A CA 1
ATOM 788 C C . ASP A 1 101 ? -3.504 14.124 -18.073 1.00 47.56 101 ASP A C 1
ATOM 790 O O . ASP A 1 101 ? -2.323 14.007 -17.732 1.00 47.56 101 ASP A O 1
ATOM 794 N N . SER A 1 102 ? -4.076 15.326 -18.196 1.00 44.00 102 SER A N 1
ATOM 795 C CA . SER A 1 102 ? -3.413 16.601 -17.890 1.00 44.00 102 SER A CA 1
ATOM 796 C C . SER A 1 102 ? -3.019 16.766 -16.415 1.00 44.00 102 SER A C 1
ATOM 798 O O . SER A 1 102 ? -2.087 17.506 -16.105 1.00 44.00 102 SER A O 1
ATOM 800 N N . THR A 1 103 ? -3.701 16.073 -15.509 1.00 41.16 103 THR A N 1
ATOM 801 C CA . THR A 1 103 ? -3.497 16.078 -14.053 1.00 41.16 103 THR A CA 1
ATOM 802 C C . THR A 1 103 ? -2.326 15.172 -13.675 1.00 41.16 103 THR A C 1
ATOM 804 O O . THR A 1 103 ? -1.459 15.571 -12.898 1.00 41.16 103 THR A O 1
ATOM 807 N N . ILE A 1 104 ? -2.218 14.005 -14.323 1.00 42.97 104 ILE A N 1
ATOM 808 C CA . ILE A 1 104 ? -1.034 13.130 -14.266 1.00 42.97 104 ILE A CA 1
ATOM 809 C C . ILE A 1 104 ? 0.177 13.841 -14.887 1.00 42.97 104 ILE A C 1
ATOM 811 O O . ILE A 1 104 ? 1.274 13.800 -14.336 1.00 42.97 104 ILE A O 1
ATOM 815 N N . ARG A 1 105 ? -0.028 14.592 -15.979 1.00 43.28 105 ARG A N 1
ATOM 816 C CA . ARG A 1 105 ? 1.004 15.442 -16.594 1.00 43.28 105 ARG A CA 1
ATOM 817 C C . ARG A 1 105 ? 1.495 16.554 -15.655 1.00 43.28 105 ARG A C 1
ATOM 819 O O . ARG A 1 105 ? 2.681 16.839 -15.649 1.00 43.28 105 ARG A O 1
ATOM 826 N N . LYS A 1 106 ? 0.639 17.156 -14.820 1.00 43.38 106 LYS A N 1
ATOM 827 C CA . LYS A 1 106 ? 1.099 18.092 -13.773 1.00 43.38 106 LYS A CA 1
ATOM 828 C C . LYS A 1 106 ? 1.876 17.376 -12.657 1.00 43.38 106 LYS A C 1
ATOM 830 O O . LYS A 1 106 ? 2.905 17.875 -12.229 1.00 43.38 106 LYS A O 1
ATOM 835 N N . ARG A 1 107 ? 1.434 16.186 -12.231 1.00 41.75 107 ARG A N 1
ATOM 836 C CA . ARG A 1 107 ? 2.048 15.428 -11.120 1.00 41.75 107 ARG A CA 1
ATOM 837 C C . ARG A 1 107 ? 3.393 14.768 -11.464 1.00 41.75 107 ARG A C 1
ATOM 839 O O . ARG A 1 107 ? 4.212 14.597 -10.573 1.00 41.75 107 ARG A O 1
ATOM 846 N N . LEU A 1 108 ? 3.629 14.390 -12.725 1.00 38.28 108 LEU A N 1
ATOM 847 C CA . LEU A 1 108 ? 4.847 13.676 -13.151 1.00 38.28 108 LEU A CA 1
ATOM 848 C C . LEU A 1 108 ? 6.013 14.577 -13.569 1.00 38.28 108 LEU A C 1
ATOM 850 O O . LEU A 1 108 ? 7.160 14.136 -13.531 1.00 38.28 108 LEU A O 1
ATOM 854 N N . TYR A 1 109 ? 5.728 15.807 -13.998 1.00 41.44 109 TYR A N 1
ATOM 855 C CA . TYR A 1 109 ? 6.747 16.757 -14.452 1.00 41.44 109 TYR A CA 1
ATOM 856 C C . TYR A 1 109 ? 7.251 17.684 -13.333 1.00 41.44 109 TYR A C 1
ATOM 858 O O . TYR A 1 109 ? 8.268 18.338 -13.522 1.00 41.44 109 TYR A O 1
ATOM 866 N N . ASP A 1 110 ? 6.615 17.682 -12.156 1.00 40.69 110 ASP A N 1
ATOM 867 C CA . ASP A 1 110 ? 7.044 18.477 -10.991 1.00 40.69 110 ASP A CA 1
ATOM 868 C C . ASP A 1 110 ? 8.281 17.900 -10.262 1.00 40.69 110 ASP A C 1
ATOM 870 O O . ASP A 1 110 ? 8.827 18.542 -9.366 1.00 40.69 110 ASP A O 1
ATOM 874 N N . GLU A 1 111 ? 8.769 16.708 -10.636 1.00 39.56 111 GLU A N 1
ATOM 875 C CA . GLU A 1 111 ? 9.967 16.112 -10.015 1.00 39.56 111 GLU A CA 1
ATOM 876 C C . GLU A 1 111 ? 11.284 16.439 -10.735 1.00 39.56 111 GLU A C 1
ATOM 878 O O . GLU A 1 111 ? 12.349 16.280 -10.139 1.00 39.56 111 GLU A O 1
ATOM 883 N N . ASN A 1 112 ? 11.252 16.924 -11.982 1.00 36.19 112 ASN A N 1
ATOM 884 C CA . ASN A 1 112 ? 12.462 17.264 -12.732 1.00 36.19 112 ASN A CA 1
ATOM 885 C C . ASN A 1 112 ? 12.316 18.626 -13.421 1.00 36.19 112 ASN A C 1
ATOM 887 O O . ASN A 1 112 ? 11.603 18.750 -14.408 1.00 36.19 112 ASN A O 1
ATOM 891 N N . GLU A 1 113 ? 13.097 19.586 -12.926 1.00 30.30 113 GLU A N 1
ATOM 892 C CA . GLU A 1 113 ? 13.258 20.973 -13.383 1.00 30.30 113 GLU A CA 1
ATOM 893 C C . GLU A 1 113 ? 12.279 21.996 -12.792 1.00 30.30 113 GLU A C 1
ATOM 895 O O . GLU A 1 113 ? 11.091 22.050 -13.083 1.00 30.30 113 GLU A O 1
ATOM 900 N N . THR A 1 114 ? 12.856 22.916 -12.014 1.00 30.95 114 THR A N 1
ATOM 901 C CA . THR A 1 114 ? 12.389 24.295 -11.865 1.00 30.95 114 THR A CA 1
ATOM 902 C C . THR A 1 114 ? 12.063 24.900 -13.233 1.00 30.95 114 THR A C 1
ATOM 904 O O . THR A 1 114 ? 12.913 25.526 -13.862 1.00 30.95 114 THR A O 1
ATOM 907 N N . LEU A 1 115 ? 10.813 24.778 -13.662 1.00 27.27 115 LEU A N 1
ATOM 908 C CA . LEU A 1 115 ? 10.153 25.764 -14.501 1.00 27.27 115 LEU A CA 1
ATOM 909 C C . LEU A 1 115 ? 9.021 26.355 -13.674 1.00 27.27 115 LEU A C 1
ATOM 911 O O . LEU A 1 115 ? 7.895 25.871 -13.640 1.00 27.27 115 LEU A O 1
ATOM 915 N N . ILE A 1 116 ? 9.388 27.424 -12.971 1.00 29.97 116 ILE A N 1
ATOM 916 C CA . ILE A 1 116 ? 8.458 28.422 -12.466 1.00 29.97 116 ILE A CA 1
ATOM 917 C C . ILE A 1 116 ? 7.684 28.928 -13.688 1.00 29.97 116 ILE A C 1
ATOM 919 O O . ILE A 1 116 ? 8.212 29.725 -14.462 1.00 29.97 116 ILE A O 1
ATOM 923 N N . ASP A 1 117 ? 6.448 28.473 -13.874 1.00 29.23 117 ASP A N 1
ATOM 924 C CA . ASP A 1 117 ? 5.454 29.339 -14.492 1.00 29.23 117 ASP A CA 1
ATOM 925 C C . ASP A 1 117 ? 4.995 30.283 -13.376 1.00 29.23 117 ASP A C 1
ATOM 927 O O . ASP A 1 117 ? 4.519 29.834 -12.331 1.00 29.23 117 ASP A O 1
ATOM 931 N N . GLU A 1 118 ? 5.189 31.592 -13.550 1.00 32.53 118 GLU A N 1
ATOM 932 C CA . GLU A 1 118 ? 4.918 32.644 -12.552 1.00 32.53 118 GLU A CA 1
ATOM 933 C C . GLU A 1 118 ? 3.418 32.781 -12.186 1.00 32.53 118 GLU A C 1
ATOM 935 O O . GLU A 1 118 ? 2.973 33.825 -11.701 1.00 32.53 118 GLU A O 1
ATOM 940 N N . LYS A 1 119 ? 2.607 31.734 -12.380 1.00 31.84 119 LYS A N 1
ATOM 941 C CA . LYS A 1 119 ? 1.198 31.687 -11.983 1.00 31.84 119 LYS A CA 1
ATOM 942 C C . LYS A 1 119 ? 0.724 30.445 -11.233 1.00 31.84 119 LYS A C 1
ATOM 944 O O . LYS A 1 119 ? -0.298 30.582 -10.569 1.00 31.84 119 LYS A O 1
ATOM 949 N N . ASP A 1 120 ? 1.443 29.324 -11.212 1.00 33.09 120 ASP A N 1
ATOM 950 C CA . ASP A 1 120 ? 0.987 28.130 -10.486 1.00 33.09 120 ASP A CA 1
ATOM 951 C C . ASP A 1 120 ? 2.044 27.678 -9.467 1.00 33.09 120 ASP A C 1
ATOM 953 O O . ASP A 1 120 ? 3.159 27.288 -9.798 1.00 33.09 120 ASP A O 1
ATOM 957 N N . LYS A 1 121 ? 1.685 27.795 -8.184 1.00 33.06 121 LYS A N 1
ATOM 958 C CA . LYS A 1 121 ? 2.493 27.384 -7.031 1.00 33.06 121 LYS A CA 1
ATOM 959 C C . LYS A 1 121 ? 2.851 25.900 -7.133 1.00 33.06 121 LYS A C 1
ATOM 961 O O . LYS A 1 121 ? 1.962 25.093 -7.392 1.00 33.06 121 LYS A O 1
ATOM 966 N N . VAL A 1 122 ? 4.098 25.568 -6.779 1.00 32.72 122 VAL A N 1
ATOM 967 C CA . VAL A 1 122 ? 4.508 24.255 -6.248 1.00 32.72 122 VAL A CA 1
ATOM 968 C C . VAL A 1 122 ? 3.341 23.687 -5.442 1.00 32.72 122 VAL A C 1
ATOM 970 O O . VAL A 1 122 ? 2.911 24.329 -4.475 1.00 32.72 122 VAL A O 1
ATOM 973 N N . ILE A 1 123 ? 2.790 22.536 -5.838 1.00 39.34 123 ILE A N 1
ATOM 974 C CA . ILE A 1 123 ? 1.709 21.892 -5.084 1.00 39.34 123 ILE A CA 1
ATOM 975 C C . ILE A 1 123 ? 2.343 21.235 -3.851 1.00 39.34 123 ILE A C 1
ATOM 977 O O . ILE A 1 123 ? 2.401 20.020 -3.709 1.00 39.34 123 ILE A O 1
ATOM 981 N N . SER A 1 124 ? 2.824 22.055 -2.915 1.00 43.78 124 SER A N 1
ATOM 982 C CA . SER A 1 124 ? 2.816 21.668 -1.514 1.00 43.78 124 SER A CA 1
ATOM 983 C C . SER A 1 124 ? 1.340 21.519 -1.156 1.00 43.78 124 SER A C 1
ATOM 985 O O . SER A 1 124 ? 0.619 22.524 -1.096 1.00 43.78 124 SER A O 1
ATOM 987 N N . THR A 1 125 ? 0.848 20.292 -0.984 1.00 48.66 125 THR A N 1
ATOM 988 C CA . THR A 1 125 ? -0.516 20.072 -0.493 1.00 48.66 125 THR A CA 1
ATOM 989 C C . THR A 1 125 ? -0.569 20.548 0.951 1.00 48.66 125 THR A C 1
ATOM 991 O O . THR A 1 125 ? -0.319 19.802 1.897 1.00 48.66 125 THR A O 1
ATOM 994 N N . ASN A 1 126 ? -0.864 21.836 1.121 1.00 54.09 126 ASN A N 1
ATOM 995 C CA . ASN A 1 126 ? -1.002 22.453 2.428 1.00 54.09 126 ASN A CA 1
ATOM 996 C C . ASN A 1 126 ? -2.202 21.887 3.186 1.00 54.09 126 ASN A C 1
ATOM 998 O O . ASN A 1 126 ? -2.313 22.163 4.372 1.00 54.09 126 ASN A O 1
ATOM 1002 N N . ASN A 1 127 ? -3.084 21.095 2.577 1.00 61.59 127 ASN A N 1
ATOM 1003 C CA . ASN A 1 127 ? -4.117 20.353 3.286 1.00 61.59 127 ASN A CA 1
ATOM 1004 C C . ASN A 1 127 ? -4.127 18.892 2.843 1.00 61.59 127 ASN A C 1
ATOM 1006 O O . ASN A 1 127 ? -3.943 18.589 1.669 1.00 61.59 127 ASN A O 1
ATOM 1010 N N . LEU A 1 128 ? -4.395 17.985 3.790 1.00 69.19 128 LEU A N 1
ATOM 1011 C CA . LEU A 1 128 ? -4.615 16.573 3.461 1.00 69.19 128 LEU A CA 1
ATOM 1012 C C . LEU A 1 128 ? -5.800 16.394 2.514 1.00 69.19 128 LEU A C 1
ATOM 1014 O O . LEU A 1 128 ? -5.781 15.470 1.722 1.00 69.19 128 LEU A O 1
ATOM 1018 N N . GLU A 1 129 ? -6.804 17.267 2.608 1.00 70.44 129 GLU A N 1
ATOM 1019 C CA . GLU A 1 129 ? -8.030 17.257 1.798 1.00 70.44 129 GLU A CA 1
ATOM 1020 C C . GLU A 1 129 ? -7.769 17.484 0.304 1.00 70.44 129 GLU A C 1
ATOM 1022 O O . GLU A 1 129 ? -8.572 17.058 -0.518 1.00 70.44 129 GLU A O 1
ATOM 1027 N N . ASP A 1 130 ? -6.629 18.091 -0.036 1.00 64.19 130 ASP A N 1
ATOM 1028 C CA . ASP A 1 130 ? -6.199 18.312 -1.419 1.00 64.19 130 ASP A CA 1
ATOM 1029 C C . ASP A 1 130 ? -5.528 17.059 -2.019 1.00 64.19 130 ASP A C 1
ATOM 1031 O O . ASP A 1 130 ? -5.227 17.015 -3.213 1.00 64.19 130 ASP A O 1
ATOM 1035 N N . ILE A 1 131 ? -5.269 16.035 -1.194 1.00 68.56 131 ILE A N 1
ATOM 1036 C CA . ILE A 1 131 ? -4.730 14.753 -1.639 1.00 68.56 131 ILE A CA 1
ATOM 1037 C C . ILE A 1 131 ? -5.886 13.933 -2.204 1.00 68.56 131 ILE A C 1
ATOM 1039 O O . ILE A 1 131 ? -6.651 13.304 -1.471 1.00 68.56 131 ILE A O 1
ATOM 1043 N N . GLU A 1 132 ? -6.002 13.957 -3.525 1.00 63.50 132 GLU A N 1
ATOM 1044 C CA . GLU A 1 132 ? -6.959 13.154 -4.274 1.00 63.50 132 GLU A CA 1
ATOM 1045 C C . GLU A 1 132 ? -6.550 11.680 -4.267 1.00 63.50 132 GLU A C 1
ATOM 1047 O O . GLU A 1 132 ? -5.396 11.335 -4.535 1.00 63.50 132 GLU A O 1
ATOM 1052 N N . ILE A 1 133 ? -7.496 10.813 -3.912 1.00 70.00 133 ILE A N 1
ATOM 1053 C CA . ILE A 1 133 ? -7.264 9.378 -3.760 1.00 70.00 133 ILE A CA 1
ATOM 1054 C C . ILE A 1 133 ? -8.459 8.661 -4.333 1.00 70.00 133 ILE A C 1
ATOM 1056 O O . ILE A 1 133 ? -9.595 8.912 -3.922 1.00 70.00 133 ILE A O 1
ATOM 1060 N N . ASP A 1 134 ? -8.161 7.746 -5.241 1.00 70.75 134 ASP A N 1
ATOM 1061 C CA . ASP A 1 134 ? -9.140 6.875 -5.858 1.00 70.75 134 ASP A CA 1
ATOM 1062 C C . ASP A 1 134 ? -9.919 6.123 -4.768 1.00 70.75 134 ASP A C 1
ATOM 1064 O O . ASP A 1 134 ? -9.317 5.414 -3.944 1.00 70.75 134 ASP A O 1
ATOM 1068 N N . PRO A 1 135 ? -11.252 6.295 -4.693 1.00 71.19 135 PRO A N 1
ATOM 1069 C CA . PRO A 1 135 ? -12.038 5.614 -3.684 1.00 71.19 135 PRO A CA 1
ATOM 1070 C C . PRO A 1 135 ? -12.008 4.105 -3.927 1.00 71.19 135 PRO A C 1
ATOM 1072 O O . PRO A 1 135 ? -11.864 3.636 -5.055 1.00 71.19 135 PRO A O 1
ATOM 1075 N N . LEU A 1 136 ? -12.249 3.328 -2.874 1.00 83.38 136 LEU A N 1
ATOM 1076 C CA . LEU A 1 136 ? -12.680 1.947 -3.046 1.00 83.38 136 LEU A CA 1
ATOM 1077 C C . LEU A 1 136 ? -14.166 1.957 -3.421 1.00 83.38 136 LEU A C 1
ATOM 1079 O O . LEU A 1 136 ? -14.982 2.484 -2.668 1.00 83.38 136 LEU A O 1
ATOM 1083 N N . TRP A 1 137 ? -14.523 1.386 -4.564 1.00 83.62 137 TRP A N 1
ATOM 1084 C CA . TRP A 1 137 ? -15.892 1.293 -5.059 1.00 83.62 137 TRP A CA 1
ATOM 1085 C C . TRP A 1 137 ? -16.459 -0.099 -4.816 1.00 83.62 137 TRP A C 1
ATOM 1087 O O . TRP A 1 137 ? -15.865 -1.121 -5.159 1.00 83.62 137 TRP A O 1
ATOM 1097 N N . ILE A 1 138 ? -17.646 -0.131 -4.214 1.00 80.88 138 ILE A N 1
ATOM 1098 C CA . ILE A 1 138 ? -18.389 -1.361 -3.946 1.00 80.88 138 ILE A CA 1
ATOM 1099 C C . ILE A 1 138 ? -19.820 -1.141 -4.397 1.00 80.88 138 ILE A C 1
ATOM 1101 O O . ILE A 1 138 ? -20.501 -0.245 -3.895 1.00 80.88 138 ILE A O 1
ATOM 1105 N N . ASN A 1 139 ? -20.285 -1.954 -5.346 1.00 78.69 139 ASN A N 1
ATOM 1106 C CA . ASN A 1 139 ? -21.613 -1.810 -5.949 1.00 78.69 139 ASN A CA 1
ATOM 1107 C C . ASN A 1 139 ? -21.887 -0.364 -6.406 1.00 78.69 139 ASN A C 1
ATOM 1109 O O . ASN A 1 139 ? -22.922 0.209 -6.063 1.00 78.69 139 ASN A O 1
ATOM 1113 N N . ASN A 1 140 ? -20.932 0.246 -7.115 1.00 76.81 140 ASN A N 1
ATOM 1114 C CA . ASN A 1 140 ? -20.979 1.634 -7.590 1.00 76.81 140 ASN A CA 1
ATOM 1115 C C . ASN A 1 140 ? -21.050 2.718 -6.498 1.00 76.81 140 ASN A C 1
ATOM 1117 O O . ASN A 1 140 ? -21.436 3.850 -6.780 1.00 76.81 140 ASN A O 1
ATOM 1121 N N . ASN A 1 141 ? -20.701 2.387 -5.252 1.00 83.25 141 ASN A N 1
ATOM 1122 C CA . ASN A 1 141 ? -20.648 3.352 -4.159 1.00 83.25 141 ASN A CA 1
ATOM 1123 C C . ASN A 1 141 ? -19.210 3.507 -3.651 1.00 83.25 141 ASN A C 1
ATOM 1125 O O . ASN A 1 141 ? -18.612 2.506 -3.239 1.00 83.25 141 ASN A O 1
ATOM 1129 N N . PRO A 1 142 ? -18.661 4.734 -3.622 1.00 85.50 142 PRO A N 1
ATOM 1130 C CA . PRO A 1 142 ? -17.363 4.981 -3.020 1.00 85.50 142 PRO A CA 1
ATOM 1131 C C . PRO A 1 142 ? -17.452 4.806 -1.501 1.00 85.50 142 PRO A C 1
ATOM 1133 O O . PRO A 1 142 ? -18.309 5.391 -0.831 1.00 85.50 142 PRO A O 1
ATOM 1136 N N . THR A 1 143 ? -16.543 4.013 -0.945 1.00 87.19 143 THR A N 1
ATOM 1137 C CA . THR A 1 143 ? -16.412 3.778 0.491 1.00 87.19 143 THR A CA 1
ATOM 1138 C C . THR A 1 143 ? -15.009 4.159 0.976 1.00 87.19 143 THR A C 1
ATOM 1140 O O . THR A 1 143 ? -14.021 3.855 0.306 1.00 87.19 143 THR A O 1
ATOM 1143 N N . PRO A 1 144 ? -14.875 4.818 2.144 1.00 88.06 144 PRO A N 1
ATOM 1144 C CA . PRO A 1 144 ? -13.564 5.162 2.700 1.00 88.06 144 PRO A CA 1
ATOM 1145 C C . PRO A 1 144 ? -12.762 3.929 3.145 1.00 88.06 144 PRO A C 1
ATOM 1147 O O . PRO A 1 144 ? -11.536 3.972 3.212 1.00 88.06 144 PRO A O 1
ATOM 1150 N N . TYR A 1 145 ? -13.448 2.840 3.493 1.00 92.56 145 TYR A N 1
ATOM 1151 C CA . TYR A 1 145 ? -12.854 1.574 3.914 1.00 92.56 145 TYR A CA 1
ATOM 1152 C C . TYR A 1 145 ? -13.858 0.430 3.754 1.00 92.56 145 TYR A C 1
ATOM 1154 O O . TYR A 1 145 ? -15.068 0.651 3.681 1.00 92.56 145 TYR A O 1
ATOM 1162 N N . TYR A 1 146 ? -13.363 -0.802 3.744 1.00 93.88 146 TYR A N 1
ATOM 1163 C CA . TYR A 1 146 ? -14.164 -2.021 3.705 1.00 93.88 146 TYR A CA 1
ATOM 1164 C C . TYR A 1 146 ? -13.990 -2.839 4.979 1.00 93.88 146 TYR A C 1
ATOM 1166 O O . TYR A 1 146 ? -12.891 -2.918 5.518 1.00 93.88 146 TYR A O 1
ATOM 1174 N N . HIS A 1 147 ? -15.077 -3.443 5.460 1.00 95.19 147 HIS A N 1
ATOM 1175 C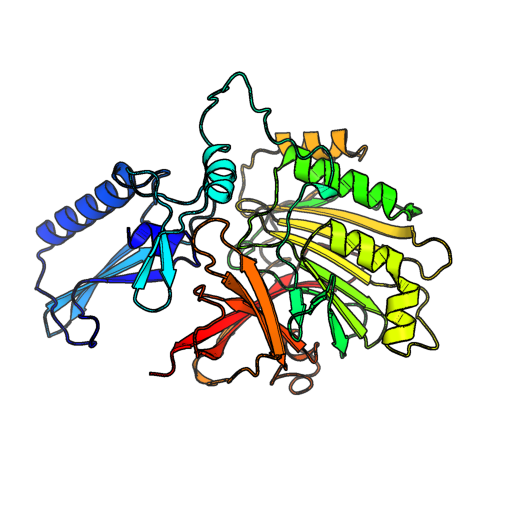 CA . HIS A 1 147 ? -15.080 -4.354 6.606 1.00 95.19 147 HIS A CA 1
ATOM 1176 C C . HIS A 1 147 ? -14.951 -5.801 6.126 1.00 95.19 147 HIS A C 1
ATOM 1178 O O . HIS A 1 147 ? -15.773 -6.251 5.339 1.00 95.19 147 HIS A O 1
ATOM 1184 N N . THR A 1 148 ? -13.969 -6.529 6.655 1.00 94.00 148 THR A N 1
ATOM 1185 C CA . THR A 1 148 ? -13.776 -7.974 6.443 1.00 94.00 148 THR A CA 1
ATOM 1186 C C . THR A 1 148 ? -13.708 -8.684 7.790 1.00 94.00 148 THR A C 1
ATOM 1188 O O . THR A 1 148 ? -13.262 -8.112 8.796 1.00 94.00 148 THR A O 1
ATOM 1191 N N . LYS A 1 149 ? -14.070 -9.969 7.821 1.00 93.38 149 LYS A N 1
ATOM 1192 C CA . LYS A 1 149 ? -13.689 -10.825 8.952 1.00 93.38 149 LYS A CA 1
ATOM 1193 C C . LYS A 1 149 ? -12.206 -11.166 8.889 1.00 93.38 149 LYS A C 1
ATOM 1195 O O . LYS A 1 149 ? -11.629 -11.271 7.807 1.00 93.38 149 LYS A O 1
ATOM 1200 N N . SER A 1 150 ? -11.616 -11.372 10.060 1.00 89.56 150 SER A N 1
ATOM 1201 C CA . SER A 1 150 ? -10.231 -11.796 10.256 1.00 89.56 150 SER A CA 1
ATOM 1202 C C . SER A 1 150 ? -10.170 -12.989 11.217 1.00 89.56 150 SER A C 1
ATOM 1204 O O . SER A 1 150 ? -11.064 -13.156 12.045 1.00 89.56 150 SER A O 1
ATOM 1206 N N . THR A 1 151 ? -9.164 -13.858 11.099 1.00 79.50 151 THR A N 1
ATOM 1207 C CA . THR A 1 151 ? -8.966 -15.024 11.992 1.00 79.50 151 THR A CA 1
ATOM 1208 C C . THR A 1 151 ? -7.856 -14.838 13.029 1.00 79.50 151 THR A C 1
ATOM 1210 O O . THR A 1 151 ? -7.580 -15.760 13.797 1.00 79.50 151 THR A O 1
ATOM 1213 N N . GLY A 1 152 ? -7.191 -13.681 13.046 1.00 64.88 152 GLY A N 1
ATOM 1214 C CA . GLY A 1 152 ? -5.936 -13.485 13.771 1.00 64.88 152 GLY A CA 1
ATOM 1215 C C . GLY A 1 152 ? -6.062 -12.764 15.115 1.00 64.88 152 GLY A C 1
ATOM 1216 O O . GLY A 1 152 ? -6.899 -11.886 15.303 1.00 64.88 152 GLY A O 1
ATOM 1217 N N . ARG A 1 153 ? -5.150 -13.072 16.048 1.00 68.00 153 ARG A N 1
ATOM 1218 C CA . ARG A 1 153 ? -4.857 -12.210 17.208 1.00 68.00 153 ARG A CA 1
ATOM 1219 C C . ARG A 1 153 ? -3.781 -11.195 16.830 1.00 68.00 153 ARG A C 1
ATOM 1221 O O . ARG A 1 153 ? -2.791 -11.574 16.225 1.00 68.00 153 ARG A O 1
ATOM 1228 N N . ALA A 1 154 ? -3.976 -9.945 17.245 1.00 70.44 154 ALA A N 1
ATOM 1229 C CA . ALA A 1 154 ? -2.990 -8.861 17.274 1.00 70.44 154 ALA A CA 1
ATOM 1230 C C . ALA A 1 154 ? -2.016 -8.744 16.077 1.00 70.44 154 ALA A C 1
ATOM 1232 O O . ALA A 1 154 ? -0.830 -8.498 16.277 1.00 70.44 154 ALA A O 1
ATOM 1233 N N . ASN A 1 155 ? -2.516 -8.885 14.847 1.00 87.38 155 ASN A N 1
ATOM 1234 C CA . ASN A 1 155 ? -1.736 -8.640 13.635 1.00 87.38 155 ASN A CA 1
ATOM 1235 C C . ASN A 1 155 ? -2.338 -7.459 12.867 1.00 87.38 155 ASN A C 1
ATOM 1237 O O . ASN A 1 155 ? -3.561 -7.335 12.782 1.00 87.38 155 ASN A O 1
ATOM 1241 N N . CYS A 1 156 ? -1.485 -6.623 12.283 1.00 92.38 156 CYS A N 1
ATOM 1242 C CA . CYS A 1 156 ? -1.873 -5.603 11.325 1.00 92.38 156 CYS A CA 1
ATOM 1243 C C . CYS A 1 156 ? -1.319 -5.961 9.951 1.00 92.38 156 CYS A C 1
ATOM 1245 O O . CYS A 1 156 ? -0.108 -6.009 9.749 1.00 92.38 156 CYS A O 1
ATOM 1247 N N . PHE A 1 157 ? -2.220 -6.206 9.011 1.00 93.12 157 PHE A N 1
ATOM 1248 C CA . PHE A 1 157 ? -1.885 -6.633 7.663 1.00 93.12 157 PHE A CA 1
ATOM 1249 C C . PHE A 1 157 ? -2.420 -5.609 6.669 1.00 93.12 157 PHE A C 1
ATOM 1251 O O . PHE A 1 157 ? -3.615 -5.582 6.365 1.00 93.12 157 PHE A O 1
ATOM 1258 N N . VAL A 1 158 ? -1.542 -4.728 6.203 1.00 94.00 158 VAL A N 1
ATOM 1259 C CA . VAL A 1 158 ? -1.896 -3.668 5.256 1.00 94.00 158 VAL A CA 1
ATOM 1260 C C . VAL A 1 158 ? -1.708 -4.187 3.837 1.00 94.00 158 VAL A C 1
ATOM 1262 O O . VAL A 1 158 ? -0.666 -4.747 3.521 1.00 94.00 158 VAL A O 1
ATOM 1265 N N . PHE A 1 159 ? -2.699 -4.012 2.967 1.00 91.12 159 PHE A N 1
ATOM 1266 C CA . PHE A 1 159 ? -2.562 -4.386 1.559 1.00 91.12 159 PHE A CA 1
ATOM 1267 C C . PHE A 1 159 ? -1.719 -3.338 0.812 1.00 91.12 159 PHE A C 1
ATOM 1269 O O . PHE A 1 159 ? -2.074 -2.159 0.815 1.00 91.12 159 PHE A O 1
ATOM 1276 N N . GLY A 1 160 ? -0.618 -3.760 0.185 1.00 85.00 160 GLY A N 1
ATOM 1277 C CA . GLY A 1 160 ? 0.362 -2.887 -0.482 1.00 85.00 160 GLY A CA 1
ATOM 1278 C C . GLY A 1 160 ? 1.247 -3.655 -1.471 1.00 85.00 160 GLY A C 1
ATOM 1279 O O . GLY A 1 160 ? 1.043 -4.852 -1.654 1.00 85.00 160 GLY A O 1
ATOM 1280 N N . SER A 1 161 ? 2.192 -2.984 -2.141 1.00 76.25 161 SER A N 1
ATOM 1281 C CA . SER A 1 161 ? 2.926 -3.526 -3.304 1.00 76.25 161 SER A CA 1
ATOM 1282 C C . SER A 1 161 ? 4.434 -3.728 -3.078 1.00 76.25 161 SER A C 1
ATOM 1284 O O . SER A 1 161 ? 5.189 -3.852 -4.039 1.00 76.25 161 SER A O 1
ATOM 1286 N N . SER A 1 162 ? 4.864 -3.843 -1.818 1.00 67.88 162 SER A N 1
ATOM 1287 C CA . SER A 1 162 ? 6.252 -3.669 -1.353 1.00 67.88 162 SER A CA 1
ATOM 1288 C C . SER A 1 162 ? 7.271 -4.763 -1.733 1.00 67.88 162 SER A C 1
ATOM 1290 O O . SER A 1 162 ? 8.208 -5.054 -0.980 1.00 67.88 162 SER A O 1
ATOM 1292 N N . GLN A 1 163 ? 7.097 -5.414 -2.881 1.00 64.81 163 GLN A N 1
ATOM 1293 C CA . GLN A 1 163 ? 7.990 -6.444 -3.399 1.00 64.81 163 GLN A CA 1
ATOM 1294 C C . GLN A 1 163 ? 9.407 -5.915 -3.650 1.00 64.81 163 GLN A C 1
ATOM 1296 O O . GLN A 1 163 ? 9.624 -4.827 -4.185 1.00 64.81 163 GLN A O 1
ATOM 1301 N N . GLY A 1 164 ? 10.399 -6.729 -3.278 1.00 59.97 164 GLY A N 1
ATOM 1302 C CA . GLY A 1 164 ? 11.812 -6.477 -3.574 1.00 59.97 164 GLY A CA 1
ATOM 1303 C C . GLY A 1 164 ? 12.471 -5.346 -2.777 1.00 59.97 164 GLY A C 1
ATOM 1304 O O . GLY A 1 164 ? 13.613 -4.997 -3.067 1.00 59.97 164 GLY A O 1
ATOM 1305 N N . PHE A 1 165 ? 11.787 -4.758 -1.791 1.00 63.81 165 PHE A N 1
ATOM 1306 C CA . PHE A 1 165 ? 12.341 -3.673 -0.975 1.00 63.81 165 PHE A CA 1
ATOM 1307 C C . PHE A 1 165 ? 13.151 -4.167 0.244 1.00 63.81 165 PHE A C 1
ATOM 1309 O O . PHE A 1 165 ? 13.968 -3.422 0.776 1.00 63.81 165 PHE A O 1
ATOM 1316 N N . PHE A 1 166 ? 12.968 -5.427 0.665 1.00 68.12 166 PHE A N 1
ATOM 1317 C CA . PHE A 1 166 ? 13.423 -5.912 1.979 1.00 68.12 166 PHE A CA 1
ATOM 1318 C C . PHE A 1 166 ? 14.297 -7.175 1.959 1.00 68.12 166 PHE A C 1
ATOM 1320 O O . PHE A 1 166 ? 14.383 -7.886 2.962 1.00 68.12 166 PHE A O 1
ATOM 1327 N N . ASP A 1 167 ? 15.002 -7.455 0.863 1.00 63.69 167 ASP A N 1
ATOM 1328 C CA . ASP A 1 167 ? 16.083 -8.459 0.864 1.00 63.69 167 ASP A CA 1
ATOM 1329 C C . ASP A 1 167 ? 17.339 -7.907 1.578 1.00 63.69 167 ASP A C 1
ATOM 1331 O O . ASP A 1 167 ? 18.447 -7.861 1.038 1.00 63.69 167 ASP A O 1
ATOM 1335 N N . GLY A 1 168 ? 17.130 -7.472 2.825 1.00 63.66 168 GLY A N 1
ATOM 1336 C CA . GLY A 1 168 ? 18.012 -6.637 3.622 1.00 63.66 168 GLY A CA 1
ATOM 1337 C C . GLY A 1 168 ? 17.639 -5.155 3.532 1.00 63.66 168 GLY A C 1
ATOM 1338 O O . GLY A 1 168 ? 17.563 -4.587 2.448 1.00 63.66 168 GLY A O 1
ATOM 1339 N N . SER A 1 169 ? 17.429 -4.517 4.680 1.00 74.06 169 SER A N 1
ATOM 1340 C CA . SER A 1 169 ? 16.916 -3.144 4.732 1.00 74.06 169 SER A CA 1
ATOM 1341 C C . SER A 1 169 ? 17.428 -2.386 5.949 1.00 74.06 169 SER A C 1
ATOM 1343 O O . SER A 1 169 ? 17.744 -2.970 6.986 1.00 74.06 169 SER A O 1
ATOM 1345 N N . TYR A 1 170 ? 17.487 -1.067 5.807 1.00 82.50 170 TYR A N 1
ATOM 1346 C CA . TYR A 1 170 ? 17.724 -0.131 6.900 1.00 82.50 170 TYR A CA 1
ATOM 1347 C C . TYR A 1 170 ? 16.386 0.450 7.310 1.00 82.50 170 TYR A C 1
ATOM 1349 O O . TYR A 1 170 ? 15.537 0.676 6.452 1.00 82.50 170 TYR A O 1
ATOM 1357 N N . TYR A 1 171 ? 16.192 0.736 8.586 1.00 88.75 171 TYR A N 1
ATOM 1358 C CA . TYR A 1 171 ? 14.974 1.405 9.008 1.00 88.75 171 TYR A CA 1
ATOM 1359 C C . TYR A 1 171 ? 15.247 2.412 10.105 1.00 88.75 171 TYR A C 1
ATOM 1361 O O . TYR A 1 171 ? 16.292 2.415 10.760 1.00 88.75 171 TYR A O 1
ATOM 1369 N N . THR A 1 172 ? 14.295 3.311 10.252 1.00 90.31 172 THR A N 1
ATOM 1370 C CA . THR A 1 172 ? 14.310 4.344 11.265 1.00 90.31 172 THR A CA 1
ATOM 1371 C C . THR A 1 172 ? 12.915 4.500 11.826 1.00 90.31 172 THR A C 1
ATOM 1373 O O . THR A 1 172 ? 11.937 4.287 11.110 1.00 90.31 172 THR A O 1
ATOM 1376 N N . HIS A 1 173 ? 12.822 4.852 13.099 1.00 92.12 173 HIS A N 1
ATOM 1377 C CA . HIS A 1 173 ? 11.548 5.077 13.754 1.00 92.12 173 HIS A CA 1
ATOM 1378 C C . HIS A 1 173 ? 11.644 6.228 14.747 1.00 92.12 173 HIS A C 1
ATOM 1380 O O . HIS A 1 173 ? 12.713 6.575 15.255 1.00 92.12 173 HIS A O 1
ATOM 1386 N N . SER A 1 174 ? 10.497 6.837 15.018 1.00 92.00 174 SER A N 1
ATOM 1387 C CA . SER A 1 174 ? 10.333 7.793 16.098 1.00 92.00 174 SER A CA 1
ATOM 1388 C C . SER A 1 174 ? 10.510 7.095 17.445 1.00 92.00 174 SER A C 1
ATOM 1390 O O . SER A 1 174 ? 10.316 5.883 17.571 1.00 92.00 174 SER A O 1
ATOM 1392 N N . ASN A 1 175 ? 10.751 7.882 18.492 1.00 89.75 175 ASN A N 1
ATOM 1393 C CA . ASN A 1 175 ? 10.382 7.443 19.832 1.00 89.75 175 ASN A CA 1
ATOM 1394 C C . ASN A 1 175 ? 8.883 7.113 19.875 1.00 89.75 175 ASN A C 1
ATOM 1396 O O . ASN A 1 175 ? 8.083 7.650 19.098 1.00 89.75 175 ASN A O 1
ATOM 1400 N N . GLN A 1 176 ? 8.493 6.227 20.790 1.00 89.81 176 GLN A N 1
ATOM 1401 C CA . GLN A 1 176 ? 7.087 5.917 21.004 1.00 89.81 176 GLN A CA 1
ATOM 1402 C C . GLN A 1 176 ? 6.344 7.185 21.445 1.00 89.81 176 GLN A C 1
ATOM 1404 O O . GLN A 1 176 ? 6.660 7.778 22.476 1.00 89.81 176 GLN A O 1
ATOM 1409 N N . LEU A 1 177 ? 5.348 7.591 20.663 1.00 91.75 177 LEU A N 1
ATOM 1410 C CA . LEU A 1 177 ? 4.477 8.720 20.963 1.00 91.75 177 LEU A CA 1
ATOM 1411 C C . LEU A 1 177 ? 3.235 8.227 21.708 1.00 91.75 177 LEU A C 1
ATOM 1413 O O . LEU A 1 177 ? 2.680 7.178 21.370 1.00 91.75 177 LEU A O 1
ATOM 1417 N N . PHE A 1 178 ? 2.787 9.001 22.694 1.00 91.75 178 PHE A N 1
ATOM 1418 C CA . PHE A 1 178 ? 1.678 8.650 23.580 1.00 91.75 178 PHE A CA 1
ATOM 1419 C C . PHE A 1 178 ? 0.537 9.658 23.459 1.00 91.75 178 PHE A C 1
ATOM 1421 O O . PHE A 1 178 ? 0.763 10.836 23.190 1.00 91.75 178 PHE A O 1
ATOM 1428 N N . ASP A 1 179 ? -0.690 9.187 23.674 1.00 90.12 179 ASP A N 1
ATOM 1429 C CA . ASP A 1 179 ? -1.921 9.986 23.708 1.00 90.12 179 ASP A CA 1
ATOM 1430 C C . ASP A 1 179 ? -2.197 10.849 22.460 1.00 90.12 179 ASP A C 1
ATOM 1432 O O . ASP A 1 179 ? -2.986 11.798 22.505 1.00 90.12 179 ASP A O 1
ATOM 1436 N N . ILE A 1 180 ? -1.623 10.477 21.311 1.00 92.75 180 ILE A N 1
ATOM 1437 C CA . ILE A 1 180 ? -1.759 11.223 20.054 1.00 92.75 180 ILE A CA 1
ATOM 1438 C C . ILE A 1 180 ? -3.197 11.145 19.541 1.00 92.75 180 ILE A C 1
ATOM 1440 O O . ILE A 1 180 ? -3.727 10.062 19.266 1.00 92.75 180 ILE A O 1
ATOM 1444 N N . LYS A 1 181 ? -3.844 12.298 19.371 1.00 93.12 181 LYS A N 1
ATOM 1445 C CA . LYS A 1 181 ? -5.206 12.391 18.824 1.00 93.12 181 LYS A CA 1
ATOM 1446 C C . LYS A 1 181 ? -5.205 12.264 17.304 1.00 93.12 181 LYS A C 1
ATOM 1448 O O . LYS A 1 181 ? -4.236 12.602 16.629 1.00 93.12 181 LYS A O 1
ATOM 1453 N N . CYS A 1 182 ? -6.350 11.877 16.739 1.00 91.38 182 CYS A N 1
ATOM 1454 C CA . CYS A 1 182 ? -6.521 11.767 15.284 1.00 91.38 182 CYS A CA 1
ATOM 1455 C C . CYS A 1 182 ? -6.166 13.063 14.525 1.00 91.38 182 CYS A C 1
ATOM 1457 O O . CYS A 1 182 ? -5.633 12.997 13.423 1.00 91.38 182 CYS A O 1
ATOM 1459 N N . ASP A 1 183 ? -6.439 14.241 15.097 1.00 90.19 183 ASP A N 1
ATOM 1460 C CA . ASP A 1 183 ? -6.105 15.523 14.456 1.00 90.19 183 ASP A CA 1
ATOM 1461 C C . ASP A 1 183 ? -4.596 15.810 14.466 1.00 90.19 183 ASP A C 1
ATOM 1463 O O . ASP A 1 183 ? -4.079 16.427 13.538 1.00 90.19 183 ASP A O 1
ATOM 1467 N N . GLU A 1 184 ? -3.875 15.349 15.489 1.00 93.12 184 GLU A N 1
ATOM 1468 C CA . GLU A 1 184 ? -2.414 15.452 15.565 1.00 93.12 184 GLU A CA 1
ATOM 1469 C C . GLU A 1 184 ? -1.762 14.484 14.579 1.00 93.12 184 GLU A C 1
ATOM 1471 O O . GLU A 1 184 ? -0.900 14.896 13.808 1.00 93.12 184 GLU A O 1
ATOM 1476 N N . LEU A 1 185 ? -2.261 13.247 14.492 1.00 94.69 185 LEU A N 1
ATOM 1477 C CA . LEU A 1 185 ? -1.850 12.308 13.448 1.00 94.69 185 LEU A CA 1
ATOM 1478 C C . LEU A 1 185 ? -2.123 12.862 12.039 1.00 94.69 185 LEU A C 1
ATOM 1480 O O . LEU A 1 185 ? -1.288 12.731 11.150 1.00 94.69 185 LEU A O 1
ATOM 1484 N N . GLY A 1 186 ? -3.248 13.553 11.839 1.00 93.31 186 GLY A N 1
ATOM 1485 C CA . GLY A 1 186 ? -3.525 14.262 10.589 1.00 93.31 186 GLY A CA 1
ATOM 1486 C C . GLY A 1 186 ? -2.466 15.323 10.256 1.00 93.31 186 GLY A C 1
ATOM 1487 O O . GLY A 1 186 ? -2.053 15.438 9.106 1.00 93.31 186 GLY A O 1
ATOM 1488 N N . LYS A 1 187 ? -1.958 16.069 11.246 1.00 92.69 187 LYS A N 1
ATOM 1489 C CA . LYS A 1 187 ? -0.859 17.031 11.031 1.00 92.69 187 LYS A CA 1
ATOM 1490 C C . LYS A 1 187 ? 0.456 16.339 10.678 1.00 92.69 187 LYS A C 1
ATOM 1492 O O . LYS A 1 187 ? 1.171 16.832 9.812 1.00 92.69 187 LYS A O 1
ATOM 1497 N N . ILE A 1 188 ? 0.747 15.200 11.301 1.00 95.12 188 ILE A N 1
ATOM 1498 C CA . ILE A 1 188 ? 1.934 14.394 10.996 1.00 95.12 188 ILE A CA 1
ATOM 1499 C C . ILE A 1 188 ? 1.869 13.894 9.550 1.00 95.12 188 ILE A C 1
ATOM 1501 O O . ILE A 1 188 ? 2.795 14.129 8.782 1.00 95.12 188 ILE A O 1
ATOM 1505 N N . LEU A 1 189 ? 0.753 13.281 9.139 1.00 94.50 189 LEU A N 1
ATOM 1506 C CA . LEU A 1 189 ? 0.575 12.840 7.753 1.00 94.50 189 LEU A CA 1
ATOM 1507 C C . LEU A 1 189 ? 0.665 14.027 6.785 1.00 94.50 189 LEU A C 1
ATOM 1509 O O . LEU A 1 189 ? 1.315 13.927 5.751 1.00 94.50 189 LEU A O 1
ATOM 1513 N N . LYS A 1 190 ? 0.087 15.183 7.133 1.00 90.69 190 LYS A N 1
ATOM 1514 C CA . LYS A 1 190 ? 0.209 16.406 6.327 1.00 90.69 190 LYS A CA 1
ATOM 1515 C C . LYS A 1 190 ? 1.666 16.842 6.150 1.00 90.69 190 LYS A C 1
ATOM 1517 O O . LYS A 1 190 ? 2.041 17.209 5.040 1.00 90.69 190 LYS A O 1
ATOM 1522 N N . SER A 1 191 ? 2.460 16.806 7.223 1.00 91.00 191 SER A N 1
ATOM 1523 C CA . SER A 1 191 ? 3.898 17.094 7.176 1.00 91.00 191 SER A CA 1
ATOM 1524 C C . SER A 1 191 ? 4.597 16.141 6.208 1.00 91.00 191 SER A C 1
ATOM 1526 O O . SER A 1 191 ? 5.287 16.589 5.298 1.00 91.00 191 SER A O 1
ATOM 1528 N N . PHE A 1 192 ? 4.307 14.838 6.307 1.00 91.75 192 PHE A N 1
ATOM 1529 C CA . PHE A 1 192 ? 4.856 13.834 5.397 1.00 91.75 192 PHE A CA 1
ATOM 1530 C C . PHE A 1 192 ? 4.540 14.156 3.928 1.00 91.75 192 PHE A C 1
ATOM 1532 O O . PHE A 1 192 ? 5.457 14.279 3.122 1.00 91.75 192 PHE A O 1
ATOM 1539 N N . TYR A 1 193 ? 3.274 14.391 3.574 1.00 86.81 193 TYR A N 1
ATOM 1540 C CA . TYR A 1 193 ? 2.899 14.708 2.188 1.00 86.81 193 TYR A CA 1
ATOM 1541 C C . TYR A 1 193 ? 3.403 16.078 1.710 1.00 86.81 193 TYR A C 1
ATOM 1543 O O . TYR A 1 193 ? 3.614 16.268 0.516 1.00 86.81 193 TYR A O 1
ATOM 1551 N N . SER A 1 194 ? 3.650 17.024 2.619 1.00 80.19 194 SER A N 1
ATOM 1552 C CA . SER A 1 194 ? 4.273 18.310 2.279 1.00 80.19 194 SER A CA 1
ATOM 1553 C C . SER A 1 194 ? 5.772 18.167 1.988 1.00 80.19 194 SER A C 1
ATOM 1555 O O . SER A 1 194 ? 6.292 18.874 1.131 1.00 80.19 194 SER A O 1
ATOM 1557 N N . THR A 1 195 ? 6.461 17.243 2.663 1.00 82.69 195 THR A N 1
ATOM 1558 C CA . THR A 1 195 ? 7.900 16.988 2.482 1.00 82.69 195 THR A CA 1
ATOM 1559 C C . THR A 1 195 ? 8.196 16.028 1.324 1.00 82.69 195 THR A C 1
ATOM 1561 O O . THR A 1 195 ? 9.171 16.208 0.589 1.00 82.69 195 THR A O 1
ATOM 1564 N N . PHE A 1 196 ? 7.362 15.003 1.144 1.00 80.25 196 PHE A N 1
ATOM 1565 C CA . PHE A 1 196 ? 7.574 13.926 0.169 1.00 80.25 196 PHE A CA 1
ATOM 1566 C C . PHE A 1 196 ? 6.652 14.003 -1.053 1.00 80.25 196 PHE A C 1
ATOM 1568 O O . PHE A 1 196 ? 6.808 13.209 -1.977 1.00 80.25 196 PHE A O 1
ATOM 1575 N N . GLY A 1 197 ? 5.725 14.961 -1.088 1.00 77.69 197 GLY A N 1
ATOM 1576 C CA . GLY A 1 197 ? 4.762 15.117 -2.174 1.00 77.69 197 GLY A CA 1
ATOM 1577 C C . GLY A 1 197 ? 3.570 14.151 -2.083 1.00 77.69 197 GLY A C 1
ATOM 1578 O O . GLY A 1 197 ? 3.535 13.262 -1.219 1.00 77.69 197 GLY A O 1
ATOM 1579 N N . PRO A 1 198 ? 2.569 14.315 -2.969 1.00 73.56 198 PRO A N 1
ATOM 1580 C CA . PRO A 1 198 ? 1.359 13.491 -2.993 1.00 73.56 198 PRO A CA 1
ATOM 1581 C C . PRO A 1 198 ? 1.674 12.003 -3.251 1.00 73.56 198 PRO A C 1
ATOM 1583 O O . PRO A 1 198 ? 2.757 11.679 -3.743 1.00 73.56 198 PRO A O 1
ATOM 1586 N N . PRO A 1 199 ? 0.761 11.079 -2.901 1.00 71.25 199 PRO A N 1
ATOM 1587 C CA . PRO A 1 199 ? 0.938 9.655 -3.159 1.00 71.25 199 PRO A CA 1
ATOM 1588 C C . PRO A 1 199 ? 0.941 9.343 -4.660 1.00 71.25 199 PRO A C 1
ATOM 1590 O O . PRO A 1 199 ? 0.357 10.068 -5.469 1.00 71.25 199 PRO A O 1
ATOM 1593 N N . ASN A 1 200 ? 1.561 8.219 -5.024 1.00 65.50 200 ASN A N 1
ATOM 1594 C CA . ASN A 1 200 ? 1.464 7.680 -6.376 1.00 65.50 200 ASN A CA 1
ATOM 1595 C C . ASN A 1 200 ? 0.043 7.135 -6.607 1.00 65.50 200 ASN A C 1
ATOM 1597 O O . ASN A 1 200 ? -0.450 6.329 -5.818 1.00 65.50 200 ASN A O 1
ATOM 1601 N N . ILE A 1 201 ? -0.599 7.548 -7.701 1.00 58.38 201 ILE A N 1
ATOM 1602 C CA . ILE A 1 201 ? -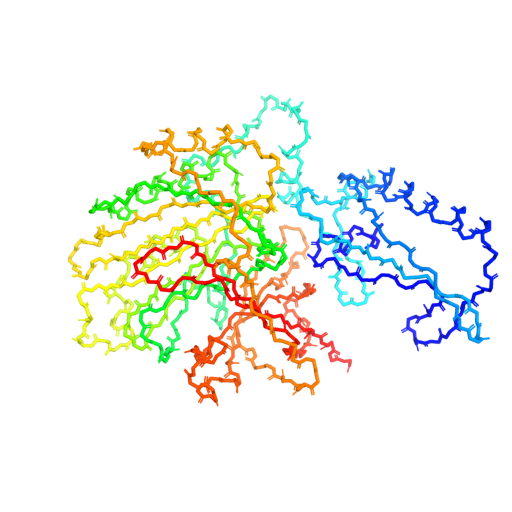1.966 7.136 -8.056 1.00 58.38 201 ILE A CA 1
ATOM 1603 C C . ILE A 1 201 ? -2.110 5.617 -8.261 1.00 58.38 201 ILE A C 1
ATOM 1605 O O . ILE A 1 201 ? -3.161 5.059 -7.978 1.00 58.38 201 ILE A O 1
ATOM 1609 N N . PHE A 1 202 ? -1.046 4.923 -8.675 1.00 59.50 202 PHE A N 1
ATOM 1610 C CA . PHE A 1 202 ? -1.061 3.472 -8.895 1.00 59.50 202 PHE A CA 1
ATOM 1611 C C . PHE A 1 202 ? -0.519 2.684 -7.699 1.00 59.50 202 PHE A C 1
ATOM 1613 O O . PHE A 1 202 ? -0.784 1.490 -7.574 1.00 59.50 202 PHE A O 1
ATOM 1620 N N . ASN A 1 203 ? 0.181 3.354 -6.778 1.00 68.88 203 ASN A N 1
ATOM 1621 C CA . ASN A 1 203 ? 0.589 2.782 -5.497 1.00 68.88 203 ASN A CA 1
ATOM 1622 C C . ASN A 1 203 ? -0.062 3.548 -4.345 1.00 68.88 203 ASN A C 1
ATOM 1624 O O . ASN A 1 203 ? 0.604 4.214 -3.554 1.00 68.88 203 ASN A O 1
ATOM 1628 N N . THR A 1 204 ? -1.396 3.496 -4.290 1.00 77.38 204 THR A N 1
ATOM 1629 C CA . THR A 1 204 ? -2.140 4.230 -3.267 1.00 77.38 204 THR A CA 1
ATOM 1630 C C . THR A 1 204 ? -1.802 3.708 -1.870 1.00 77.38 204 THR A C 1
ATOM 1632 O O . THR A 1 204 ? -1.857 2.488 -1.651 1.00 77.38 204 THR A O 1
ATOM 1635 N N . PRO A 1 205 ? -1.497 4.605 -0.914 1.00 88.69 205 PRO A N 1
ATOM 1636 C CA . PRO A 1 205 ? -1.139 4.220 0.440 1.00 88.69 205 PRO A CA 1
ATOM 1637 C C . PRO A 1 205 ? -2.296 3.482 1.101 1.00 88.69 205 PRO A C 1
ATOM 1639 O O . PRO A 1 205 ? -3.454 3.890 0.989 1.00 88.69 205 PRO A O 1
ATOM 1642 N N . GLY A 1 206 ? -1.982 2.385 1.775 1.00 92.12 206 GLY A N 1
ATOM 1643 C CA . GLY A 1 206 ? -2.955 1.489 2.384 1.00 92.12 206 GLY A CA 1
ATOM 1644 C C . GLY A 1 206 ? -3.013 1.650 3.895 1.00 92.12 206 GLY A C 1
ATOM 1645 O O . GLY A 1 206 ? -2.042 2.040 4.543 1.00 92.12 206 GLY A O 1
ATOM 1646 N N . PHE A 1 207 ? -4.144 1.280 4.483 1.00 95.44 207 PHE A N 1
ATOM 1647 C CA . PHE A 1 207 ? -4.246 1.087 5.924 1.00 95.44 207 PHE A CA 1
ATOM 1648 C C . PHE A 1 207 ? -5.062 -0.142 6.281 1.00 95.44 207 PHE A C 1
ATOM 1650 O O . PHE A 1 207 ? -5.867 -0.631 5.489 1.00 95.44 207 PHE A O 1
ATOM 1657 N N . ASN A 1 208 ? -4.874 -0.612 7.509 1.00 95.69 208 ASN A N 1
ATOM 1658 C CA . ASN A 1 208 ? -5.679 -1.648 8.132 1.00 95.69 208 ASN A CA 1
ATOM 1659 C C . ASN A 1 208 ? -5.878 -1.297 9.610 1.00 95.69 208 ASN A C 1
ATOM 1661 O O . ASN A 1 208 ? -4.928 -0.950 10.308 1.00 95.69 208 ASN A O 1
ATOM 1665 N N . ILE A 1 209 ? -7.118 -1.376 10.081 1.00 95.25 209 ILE A N 1
ATOM 1666 C CA . ILE A 1 209 ? -7.476 -1.281 11.495 1.00 95.25 209 ILE A CA 1
ATOM 1667 C C . ILE A 1 209 ? -8.077 -2.618 11.907 1.00 95.25 209 ILE A C 1
ATOM 1669 O O . ILE A 1 209 ? -8.964 -3.124 11.230 1.00 95.25 209 ILE A O 1
ATOM 1673 N N . HIS A 1 210 ? -7.649 -3.163 13.036 1.00 92.69 210 HIS A N 1
ATOM 1674 C CA . HIS A 1 210 ? -8.024 -4.486 13.504 1.00 92.69 210 HIS A CA 1
ATOM 1675 C C . HIS A 1 210 ? -8.607 -4.435 14.924 1.00 92.69 210 HIS A C 1
ATOM 1677 O O . HIS A 1 210 ? -8.053 -3.789 15.820 1.00 92.69 210 HIS A O 1
ATOM 1683 N N . GLN A 1 211 ? -9.722 -5.141 15.139 1.00 90.00 211 GLN A N 1
ATOM 1684 C CA . GLN A 1 211 ? -10.377 -5.299 16.441 1.00 90.00 211 GLN A CA 1
ATOM 1685 C C . GLN A 1 211 ? -11.071 -6.667 16.551 1.00 90.00 211 GLN A C 1
ATOM 1687 O O . GLN A 1 211 ? -12.114 -6.903 15.933 1.00 90.00 211 GLN A O 1
ATOM 1692 N N . GLY A 1 212 ? -10.538 -7.555 17.396 1.00 86.19 212 GLY A N 1
ATOM 1693 C CA . GLY A 1 212 ? -11.028 -8.936 17.506 1.00 86.19 212 GLY A CA 1
ATOM 1694 C C . GLY A 1 212 ? -10.983 -9.646 16.151 1.00 86.19 212 GLY A C 1
ATOM 1695 O O . GLY A 1 212 ? -9.991 -9.532 15.453 1.00 86.19 212 GLY A O 1
ATOM 1696 N N . ASP A 1 213 ? -12.068 -10.299 15.742 1.00 89.12 213 ASP A N 1
ATOM 1697 C CA . ASP A 1 213 ? -12.152 -11.011 14.453 1.00 89.12 213 ASP A CA 1
ATOM 1698 C C . ASP A 1 213 ? -12.576 -10.097 13.282 1.00 89.12 213 ASP A C 1
ATOM 1700 O O . ASP A 1 213 ? -13.172 -10.551 12.303 1.00 89.12 213 ASP A O 1
ATOM 1704 N N . ASN A 1 214 ? -12.335 -8.787 13.390 1.00 92.25 214 ASN A N 1
ATOM 1705 C CA . ASN A 1 214 ? -12.752 -7.792 12.403 1.00 92.25 214 ASN A CA 1
ATOM 1706 C C . ASN A 1 214 ? -11.567 -6.937 11.975 1.00 92.25 214 ASN A C 1
ATOM 1708 O O . ASN A 1 214 ? -10.798 -6.470 12.819 1.00 92.25 214 ASN A O 1
ATOM 1712 N N . ALA A 1 215 ? -11.485 -6.672 10.674 1.00 94.19 215 ALA A N 1
ATOM 1713 C CA . ALA A 1 215 ? -10.550 -5.715 10.114 1.00 94.19 215 ALA A CA 1
ATOM 1714 C C . ALA A 1 215 ? -11.266 -4.726 9.191 1.00 94.19 215 ALA A C 1
ATOM 1716 O O . ALA A 1 215 ? -12.282 -5.049 8.569 1.00 94.19 215 ALA A O 1
ATOM 1717 N N . TRP A 1 216 ? -10.716 -3.519 9.104 1.00 94.94 216 TRP A N 1
ATOM 1718 C CA . TRP A 1 216 ? -11.135 -2.490 8.167 1.00 94.94 216 TRP A CA 1
ATOM 1719 C C . TRP A 1 216 ? -9.925 -1.983 7.413 1.00 94.94 216 TRP A C 1
ATOM 1721 O O . TRP A 1 216 ? -9.030 -1.400 8.022 1.00 94.94 216 TRP A O 1
ATOM 1731 N N . PHE A 1 217 ? -9.905 -2.186 6.104 1.00 93.69 217 PHE A N 1
ATOM 1732 C CA . PHE A 1 217 ? -8.842 -1.676 5.250 1.00 93.69 217 PHE A CA 1
ATOM 1733 C C . PHE A 1 217 ? -9.382 -0.634 4.283 1.00 93.69 217 PHE A C 1
ATOM 1735 O O . PHE A 1 217 ? -10.559 -0.637 3.923 1.00 93.69 217 PHE A O 1
ATOM 1742 N N . GLY A 1 218 ? -8.510 0.262 3.858 1.00 92.69 218 GLY A N 1
ATOM 1743 C CA . GLY A 1 218 ? -8.828 1.300 2.893 1.00 92.69 218 GLY A CA 1
ATOM 1744 C C . GLY A 1 218 ? -7.557 1.957 2.389 1.00 92.69 218 GLY A C 1
ATOM 1745 O O . GLY A 1 218 ? -6.450 1.508 2.699 1.00 92.69 218 GLY A O 1
ATOM 1746 N N . PHE A 1 219 ? -7.732 3.028 1.623 1.00 89.44 219 PHE A N 1
ATOM 1747 C CA . PHE A 1 219 ? -6.627 3.726 0.980 1.00 89.44 219 PHE A CA 1
ATOM 1748 C C . PHE A 1 219 ? -6.655 5.209 1.310 1.00 89.44 219 PHE A C 1
ATOM 1750 O O . PHE A 1 219 ? -7.717 5.835 1.299 1.00 89.44 219 PHE A O 1
ATOM 1757 N N . GLY A 1 220 ? -5.478 5.762 1.586 1.00 89.00 220 GLY A N 1
ATOM 1758 C CA . GLY A 1 220 ? -5.281 7.191 1.748 1.00 89.00 220 GLY A CA 1
ATOM 1759 C C . GLY A 1 220 ? -5.254 7.729 3.175 1.00 89.00 220 GLY A C 1
ATOM 1760 O O . GLY A 1 220 ? -5.962 7.212 4.045 1.00 89.00 220 GLY A O 1
ATOM 1761 N N . PRO A 1 221 ? -4.504 8.823 3.430 1.00 91.00 221 PRO A N 1
ATOM 1762 C CA . PRO A 1 221 ? -4.400 9.421 4.756 1.00 91.00 221 PRO A CA 1
ATOM 1763 C C . PRO A 1 221 ? -5.741 9.947 5.276 1.00 91.00 221 PRO A C 1
ATOM 1765 O O . PRO A 1 221 ? -6.060 9.735 6.443 1.00 91.00 221 PRO A O 1
ATOM 1768 N N . ILE A 1 222 ? -6.569 10.591 4.440 1.00 90.25 222 ILE A N 1
ATOM 1769 C CA . ILE A 1 222 ? -7.869 11.131 4.884 1.00 90.25 222 ILE A CA 1
ATOM 1770 C C . ILE A 1 222 ? -8.786 9.998 5.346 1.00 90.25 222 ILE A C 1
ATOM 1772 O O . ILE A 1 222 ? -9.374 10.068 6.426 1.00 90.25 222 ILE A O 1
ATOM 1776 N N . ASN A 1 223 ? -8.896 8.945 4.535 1.00 92.31 223 ASN A N 1
ATOM 1777 C CA . ASN A 1 223 ? -9.733 7.794 4.845 1.00 92.31 223 ASN A CA 1
ATOM 1778 C C . ASN A 1 223 ? -9.219 7.045 6.073 1.00 92.31 223 ASN A C 1
ATOM 1780 O O . ASN A 1 223 ? -10.034 6.591 6.873 1.00 92.31 223 ASN A O 1
ATOM 1784 N N . PHE A 1 224 ? -7.901 6.992 6.279 1.00 94.44 224 PHE A N 1
ATOM 1785 C CA . PHE A 1 224 ? -7.315 6.438 7.494 1.00 94.44 224 PHE A CA 1
ATOM 1786 C C . PHE A 1 224 ? -7.726 7.237 8.741 1.00 94.44 224 PHE A C 1
ATOM 1788 O O . PHE A 1 224 ? -8.276 6.671 9.689 1.00 94.44 224 PHE A O 1
ATOM 1795 N N . ILE A 1 225 ? -7.564 8.567 8.721 1.00 93.56 225 ILE A N 1
ATOM 1796 C CA . ILE A 1 225 ? -8.003 9.444 9.821 1.00 93.56 225 ILE A CA 1
ATOM 1797 C C . ILE A 1 225 ? -9.515 9.329 10.051 1.00 93.56 225 ILE A C 1
ATOM 1799 O O . ILE A 1 225 ? -9.973 9.257 11.195 1.00 93.56 225 ILE A O 1
ATOM 1803 N N . LYS A 1 226 ? -10.304 9.284 8.975 1.00 92.75 226 LYS A N 1
ATOM 1804 C CA . LYS A 1 226 ? -11.756 9.100 9.038 1.00 92.75 226 LYS A CA 1
ATOM 1805 C C . LYS A 1 226 ? -12.118 7.760 9.682 1.00 92.75 226 LYS A C 1
ATOM 1807 O O . LYS A 1 226 ? -12.931 7.744 10.601 1.00 92.75 226 LYS A O 1
ATOM 1812 N N . ALA A 1 227 ? -11.482 6.663 9.276 1.00 94.06 227 ALA A N 1
ATOM 1813 C CA . ALA A 1 227 ? -11.721 5.327 9.821 1.00 94.06 227 ALA A CA 1
ATOM 1814 C C . ALA A 1 227 ? -11.393 5.238 11.320 1.00 94.06 227 ALA A C 1
ATOM 1816 O O . ALA A 1 227 ? -12.134 4.605 12.081 1.00 94.06 227 ALA A O 1
ATOM 1817 N N . LEU A 1 228 ? -10.327 5.910 11.769 1.00 93.81 228 LEU A N 1
ATOM 1818 C CA . LEU A 1 228 ? -10.001 6.037 13.192 1.00 93.81 228 LEU A CA 1
ATOM 1819 C C . LEU A 1 228 ? -11.097 6.806 13.950 1.00 93.81 228 LEU A C 1
ATOM 1821 O O . LEU A 1 228 ? -11.593 6.326 14.970 1.00 93.81 228 LEU A O 1
ATOM 1825 N N . LYS A 1 229 ? -11.549 7.954 13.424 1.00 92.38 229 LYS A N 1
ATOM 1826 C CA . LYS A 1 229 ? -12.631 8.765 14.024 1.00 92.38 229 LYS A CA 1
ATOM 1827 C C . LYS A 1 229 ? -13.979 8.034 14.057 1.00 92.38 229 LYS A C 1
ATOM 1829 O O . LYS A 1 229 ? -14.753 8.194 15.002 1.00 92.38 229 LYS A O 1
ATOM 1834 N N . GLU A 1 230 ? -14.260 7.203 13.058 1.00 92.50 230 GLU A N 1
ATOM 1835 C CA . GLU A 1 230 ? -15.517 6.465 12.895 1.00 92.50 230 GLU A CA 1
ATOM 1836 C C . GLU A 1 230 ? -15.574 5.134 13.671 1.00 92.50 230 GLU A C 1
ATOM 1838 O O . GLU A 1 230 ? -16.452 4.310 13.419 1.00 92.50 230 GLU A O 1
ATOM 1843 N N . GLN A 1 231 ? -14.709 4.924 14.672 1.00 91.38 231 GLN A N 1
ATOM 1844 C CA . GLN A 1 231 ? -14.640 3.695 15.483 1.00 91.38 231 GLN A CA 1
ATOM 1845 C C . GLN A 1 231 ? -16.017 3.164 15.935 1.00 91.38 231 GLN A C 1
ATOM 1847 O O . GLN A 1 231 ? -16.338 1.991 15.748 1.00 91.38 231 GLN A O 1
ATOM 1852 N N . LYS A 1 232 ? -16.891 4.028 16.470 1.00 89.88 232 LYS A N 1
ATOM 1853 C CA . LYS A 1 232 ? -18.243 3.622 16.911 1.00 89.88 232 LYS A CA 1
ATOM 1854 C C . LYS A 1 232 ? -19.152 3.189 15.762 1.00 89.88 232 LYS A C 1
ATOM 1856 O O . LYS A 1 232 ? -19.982 2.300 15.947 1.00 89.88 232 LYS A O 1
ATOM 1861 N N . VAL A 1 233 ? -19.023 3.830 14.601 1.00 91.75 233 VAL A N 1
ATOM 1862 C CA . VAL A 1 233 ? -19.790 3.488 13.395 1.00 91.75 233 VAL A CA 1
ATOM 1863 C C . VAL A 1 233 ? -19.345 2.116 12.899 1.00 91.75 233 VAL A C 1
ATOM 1865 O O . VAL A 1 233 ? -20.193 1.241 12.724 1.00 91.75 233 VAL A O 1
ATOM 1868 N N . ARG A 1 234 ? -18.025 1.895 12.804 1.00 93.25 234 ARG A N 1
ATOM 1869 C CA . ARG A 1 234 ? -17.420 0.602 12.453 1.00 93.25 234 ARG A CA 1
ATOM 1870 C C . ARG A 1 234 ? -17.909 -0.525 13.356 1.00 93.25 234 ARG A C 1
ATOM 1872 O O . ARG A 1 234 ? -18.347 -1.561 12.866 1.00 93.25 234 ARG A O 1
ATOM 1879 N N . TYR A 1 235 ? -17.906 -0.314 14.672 1.00 92.12 235 TYR A N 1
ATOM 1880 C CA . TYR A 1 235 ? -18.312 -1.348 15.632 1.00 92.12 235 TYR A CA 1
ATOM 1881 C C . TYR A 1 235 ? -19.793 -1.675 15.549 1.00 92.12 235 TYR A C 1
ATOM 1883 O O . TYR A 1 235 ? -20.167 -2.845 15.600 1.00 92.12 235 TYR A O 1
ATOM 1891 N N . LYS A 1 236 ? -20.637 -0.651 15.389 1.00 91.88 236 LYS A N 1
ATOM 1892 C CA . LYS A 1 236 ? -22.074 -0.846 15.210 1.00 91.88 236 LYS A CA 1
ATOM 1893 C C . LYS A 1 236 ? -22.363 -1.635 13.931 1.00 91.88 236 LYS A C 1
ATOM 1895 O O . LYS A 1 236 ? -23.171 -2.555 13.980 1.00 91.88 236 LYS A O 1
ATOM 1900 N N . ALA A 1 237 ? -21.703 -1.292 12.823 1.00 92.19 237 ALA A N 1
ATOM 1901 C CA . ALA A 1 237 ? -21.861 -1.982 11.543 1.00 92.19 237 ALA A CA 1
ATOM 1902 C C . ALA A 1 237 ? -21.389 -3.445 11.610 1.00 92.19 237 ALA A C 1
ATOM 1904 O O . ALA A 1 237 ? -22.081 -4.330 11.122 1.00 92.19 237 ALA A O 1
ATOM 1905 N N . ALA A 1 238 ? -20.270 -3.706 12.292 1.00 91.25 238 ALA A N 1
ATOM 1906 C CA . ALA A 1 238 ? -19.725 -5.050 12.483 1.00 91.25 238 ALA A CA 1
ATOM 1907 C C . ALA A 1 238 ? -20.418 -5.863 13.600 1.00 91.25 238 ALA A C 1
ATOM 1909 O O . ALA A 1 238 ? -20.030 -6.997 13.872 1.00 91.25 238 ALA A O 1
ATOM 1910 N N . GLY A 1 239 ? -21.419 -5.301 14.289 1.00 90.88 239 GLY A N 1
ATOM 1911 C CA . GLY A 1 239 ? -22.125 -5.985 15.378 1.00 90.88 239 GLY A CA 1
ATOM 1912 C C . GLY A 1 239 ? -21.271 -6.248 16.628 1.00 90.88 239 GLY A C 1
ATOM 1913 O O . GLY A 1 239 ? -21.584 -7.148 17.410 1.00 90.88 239 GLY A O 1
ATOM 1914 N N . ILE A 1 240 ? -20.201 -5.478 16.847 1.00 88.38 240 ILE A N 1
ATOM 1915 C CA . ILE A 1 240 ? -19.288 -5.654 17.984 1.00 88.38 240 ILE A CA 1
ATOM 1916 C C . ILE A 1 240 ? -19.954 -5.129 19.260 1.00 88.38 240 ILE A C 1
ATOM 1918 O O . ILE A 1 240 ? -20.101 -3.924 19.457 1.00 88.38 240 ILE A O 1
ATOM 1922 N N . GLN A 1 241 ? -20.339 -6.044 20.153 1.00 79.12 241 GLN A N 1
ATOM 1923 C CA . GLN A 1 241 ? -20.973 -5.696 21.434 1.00 79.12 241 GLN A CA 1
ATOM 1924 C C . GLN A 1 241 ? -19.975 -5.459 22.574 1.00 79.12 241 GLN A C 1
ATOM 1926 O O . GLN A 1 241 ? -20.269 -4.717 23.510 1.00 79.12 241 GLN A O 1
ATOM 1931 N N . ARG A 1 242 ? -18.804 -6.105 22.519 1.00 73.81 242 ARG A N 1
ATOM 1932 C CA . ARG A 1 242 ? -17.715 -5.960 23.493 1.00 73.81 242 ARG A CA 1
ATOM 1933 C C . ARG A 1 242 ? -16.404 -5.816 22.740 1.00 73.81 242 ARG A C 1
ATOM 1935 O O . ARG A 1 242 ? -15.886 -6.787 22.201 1.00 73.81 242 ARG A O 1
ATOM 1942 N N . SER A 1 243 ? -15.898 -4.596 22.684 1.00 74.88 243 SER A N 1
ATOM 1943 C CA . SER A 1 243 ? -14.587 -4.296 22.124 1.00 74.88 243 SER A CA 1
ATOM 1944 C C . SER A 1 243 ? -13.484 -4.677 23.107 1.00 74.88 243 SER A C 1
ATOM 1946 O O . SER A 1 243 ? -13.659 -4.568 24.325 1.00 74.88 243 SER A O 1
ATOM 1948 N N . HIS A 1 244 ? -12.324 -5.066 22.585 1.00 70.19 244 HIS A N 1
ATOM 1949 C CA . HIS A 1 244 ? -11.104 -5.065 23.381 1.00 70.19 244 HIS A CA 1
ATOM 1950 C C . HIS A 1 244 ? -10.756 -3.621 23.789 1.00 70.19 244 HIS A C 1
ATOM 1952 O O . HIS A 1 244 ? -11.259 -2.671 23.192 1.00 70.19 244 HIS A O 1
ATOM 1958 N N . HIS A 1 245 ? -9.913 -3.429 24.805 1.00 71.38 245 HIS A N 1
ATOM 1959 C CA . HIS A 1 245 ? -9.588 -2.082 25.300 1.00 71.38 245 HIS A CA 1
ATOM 1960 C C . HIS A 1 245 ? -8.806 -1.232 24.279 1.00 71.38 245 HIS A C 1
ATOM 1962 O O . HIS A 1 245 ? -8.822 -0.006 24.370 1.00 71.38 245 HIS A O 1
ATOM 1968 N N . ARG A 1 246 ? -8.175 -1.875 23.289 1.00 79.75 246 ARG A N 1
ATOM 1969 C CA . ARG A 1 246 ? -7.378 -1.242 22.230 1.00 79.75 246 ARG A CA 1
ATOM 1970 C C . ARG A 1 246 ? -7.652 -1.866 20.869 1.00 79.75 246 ARG A C 1
ATOM 1972 O O . ARG A 1 246 ? -7.937 -3.063 20.794 1.00 79.75 246 ARG A O 1
ATOM 1979 N N . G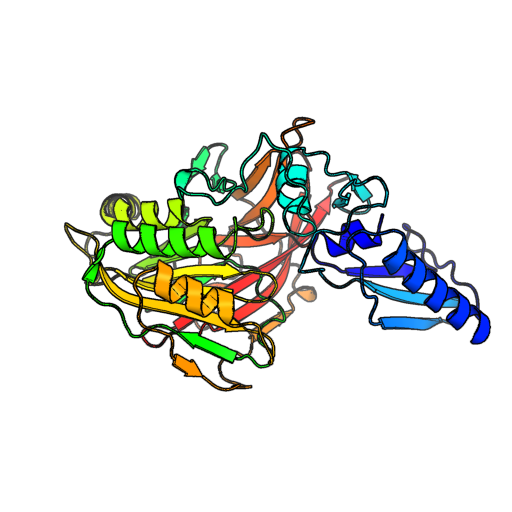LU A 1 247 ? -7.545 -1.047 19.832 1.00 91.00 247 GLU A N 1
ATOM 1980 C CA . GLU A 1 247 ? -7.401 -1.469 18.439 1.00 91.00 247 GLU A CA 1
ATOM 1981 C C . GLU A 1 247 ? -5.922 -1.592 18.073 1.00 91.00 247 GLU A C 1
ATOM 1983 O O . GLU A 1 247 ? -5.036 -1.150 18.805 1.00 91.00 247 GLU A O 1
ATOM 1988 N N . ILE A 1 248 ? -5.674 -2.167 16.906 1.00 93.25 248 ILE A N 1
ATOM 1989 C CA . ILE A 1 248 ? -4.388 -2.113 16.220 1.00 93.25 248 ILE A CA 1
ATOM 1990 C C . ILE A 1 248 ? -4.625 -1.425 14.883 1.00 93.25 248 ILE A C 1
ATOM 1992 O O . ILE A 1 248 ? -5.592 -1.746 14.200 1.00 93.25 248 ILE A O 1
ATOM 1996 N N . ALA A 1 249 ? -3.779 -0.473 14.518 1.00 95.69 249 ALA A N 1
ATOM 1997 C CA . ALA A 1 249 ? -3.888 0.271 13.276 1.00 95.69 249 ALA A CA 1
ATOM 1998 C C . ALA A 1 249 ? -2.516 0.401 12.618 1.00 95.69 249 ALA A C 1
ATOM 2000 O O . ALA A 1 249 ? -1.535 0.742 13.274 1.00 95.69 249 ALA A O 1
ATOM 2001 N N . GLY A 1 250 ? -2.467 0.147 11.319 1.00 96.69 250 GLY A N 1
ATOM 2002 C CA . GLY A 1 250 ? -1.277 0.279 10.497 1.00 96.69 250 GLY A CA 1
ATOM 2003 C C . GLY A 1 250 ? -1.599 1.090 9.257 1.00 96.69 250 GLY A C 1
ATOM 2004 O O . GLY A 1 250 ? -2.659 0.915 8.654 1.00 96.69 250 GLY A O 1
ATOM 2005 N N . TYR A 1 251 ? -0.680 1.968 8.886 1.00 96.38 251 TYR A N 1
ATOM 2006 C CA . TYR A 1 251 ? -0.715 2.755 7.662 1.00 96.38 251 TYR A CA 1
ATOM 2007 C C . TYR A 1 251 ? 0.616 2.602 6.948 1.00 96.38 251 TYR A C 1
ATOM 2009 O O . TYR A 1 251 ? 1.656 2.637 7.604 1.00 96.38 251 TYR A O 1
ATOM 2017 N N . ILE A 1 252 ? 0.576 2.441 5.631 1.00 94.25 252 ILE A N 1
ATOM 2018 C CA . ILE A 1 252 ? 1.758 2.304 4.789 1.00 94.25 252 ILE A CA 1
ATOM 2019 C C . ILE A 1 252 ? 1.605 3.198 3.569 1.00 94.25 252 ILE A C 1
ATOM 2021 O O . ILE A 1 252 ? 0.594 3.136 2.870 1.00 94.25 252 ILE A O 1
ATOM 2025 N N . ASP A 1 253 ? 2.639 3.984 3.296 1.00 90.94 253 ASP A N 1
ATOM 2026 C CA . ASP A 1 253 ? 2.847 4.624 2.006 1.00 90.94 253 ASP A CA 1
ATOM 2027 C C . ASP A 1 253 ? 4.155 4.101 1.411 1.00 90.94 253 ASP A C 1
ATOM 2029 O O . ASP A 1 253 ? 5.250 4.398 1.894 1.00 90.94 253 ASP A O 1
ATOM 2033 N N . ASP A 1 254 ? 4.003 3.249 0.404 1.00 82.31 254 ASP A N 1
ATOM 2034 C CA . ASP A 1 254 ? 5.097 2.595 -0.292 1.00 82.31 254 ASP A CA 1
ATOM 2035 C C . ASP A 1 254 ? 5.572 3.509 -1.427 1.00 82.31 254 ASP A C 1
ATOM 2037 O O . ASP A 1 254 ? 4.933 3.655 -2.477 1.00 82.31 254 ASP A O 1
ATOM 2041 N N . ARG A 1 255 ? 6.670 4.216 -1.161 1.00 76.94 255 ARG A N 1
ATOM 2042 C CA . ARG A 1 255 ? 7.293 5.140 -2.104 1.00 76.94 255 ARG A CA 1
ATOM 2043 C C . ARG A 1 255 ? 8.390 4.414 -2.871 1.00 76.94 255 ARG A C 1
ATOM 2045 O O . ARG A 1 255 ? 8.728 3.264 -2.621 1.00 76.94 255 ARG A O 1
ATOM 2052 N N . TYR A 1 256 ? 8.968 5.111 -3.840 1.00 66.94 256 TYR A N 1
ATOM 2053 C CA . TYR A 1 256 ? 10.037 4.556 -4.662 1.00 66.94 256 TYR A CA 1
ATOM 2054 C C . TYR A 1 256 ? 11.204 3.976 -3.856 1.00 66.94 256 TYR A C 1
ATOM 2056 O O . TYR A 1 256 ? 11.715 2.885 -4.125 1.00 66.94 256 TYR A O 1
ATOM 2064 N N . ASP A 1 257 ? 11.691 4.818 -2.960 1.00 70.06 257 ASP A N 1
ATOM 2065 C CA . ASP A 1 257 ? 13.002 4.782 -2.334 1.00 70.06 257 ASP A CA 1
ATOM 2066 C C . ASP A 1 257 ? 12.892 4.649 -0.819 1.00 70.06 257 ASP A C 1
ATOM 2068 O O . ASP A 1 257 ? 13.906 4.480 -0.138 1.00 70.06 257 ASP A O 1
ATOM 2072 N N . LEU A 1 258 ? 11.664 4.662 -0.301 1.00 83.12 258 LEU A N 1
ATOM 2073 C CA . LEU A 1 258 ? 11.345 4.415 1.091 1.00 83.12 258 LEU A CA 1
ATOM 2074 C C . LEU A 1 258 ? 9.954 3.813 1.238 1.00 83.12 258 LEU A C 1
ATOM 2076 O O . LEU A 1 258 ? 9.083 3.995 0.395 1.00 83.12 258 LEU A O 1
ATOM 2080 N N . ILE A 1 259 ? 9.721 3.176 2.374 1.00 88.50 259 ILE A N 1
ATOM 2081 C CA . ILE A 1 259 ? 8.374 2.879 2.848 1.00 88.50 259 ILE A CA 1
ATOM 2082 C C . ILE A 1 259 ? 8.149 3.704 4.094 1.00 88.50 259 ILE A C 1
ATOM 2084 O O . ILE A 1 259 ? 8.866 3.529 5.073 1.00 88.50 259 ILE A O 1
ATOM 2088 N N . PHE A 1 260 ? 7.163 4.592 4.059 1.00 92.88 260 PHE A N 1
ATOM 2089 C CA . PHE A 1 260 ? 6.693 5.304 5.238 1.00 92.88 260 PHE A CA 1
ATOM 2090 C C . PHE A 1 260 ? 5.631 4.461 5.936 1.00 92.88 260 PHE A C 1
ATOM 2092 O O . PHE A 1 260 ? 4.707 3.962 5.289 1.00 92.88 260 PHE A O 1
ATOM 2099 N N . TYR A 1 261 ? 5.733 4.325 7.255 1.00 95.62 261 TYR A N 1
ATOM 2100 C CA . TYR A 1 261 ? 4.757 3.580 8.033 1.00 95.62 261 TYR A CA 1
ATOM 2101 C C . TYR A 1 261 ? 4.325 4.312 9.299 1.00 95.62 261 TYR A C 1
ATOM 2103 O O . TYR A 1 261 ? 5.089 5.051 9.921 1.00 95.62 261 TYR A O 1
ATOM 2111 N N . VAL A 1 262 ? 3.082 4.051 9.705 1.00 97.06 262 VAL A N 1
ATOM 2112 C CA . VAL A 1 262 ? 2.563 4.402 11.029 1.00 97.06 262 VAL A CA 1
ATOM 2113 C C . VAL A 1 262 ? 2.007 3.145 11.674 1.00 97.06 262 VAL A C 1
ATOM 2115 O O . VAL A 1 262 ? 1.084 2.535 11.135 1.00 97.06 262 VAL A O 1
ATOM 2118 N N . GLY A 1 263 ? 2.543 2.777 12.835 1.00 96.44 263 GLY A N 1
ATOM 2119 C CA . GLY A 1 263 ? 1.981 1.747 13.704 1.00 96.44 263 GLY A CA 1
ATOM 2120 C C . GLY A 1 263 ? 1.314 2.392 14.915 1.00 96.44 263 GLY A C 1
ATOM 2121 O O . GLY A 1 263 ? 1.936 3.172 15.635 1.00 96.44 263 GLY A O 1
ATOM 2122 N N . SER A 1 264 ? 0.040 2.092 15.154 1.00 94.56 264 SER A N 1
ATOM 2123 C CA . SER A 1 264 ? -0.759 2.710 16.213 1.00 94.56 264 SER A CA 1
ATOM 2124 C C . SER A 1 264 ? -1.579 1.678 16.990 1.00 94.56 264 SER A C 1
ATOM 2126 O O . SER A 1 264 ? -2.091 0.708 16.429 1.00 94.56 264 SER A O 1
ATOM 2128 N N . GLN A 1 265 ? -1.748 1.909 18.293 1.00 92.88 265 GLN A N 1
ATOM 2129 C CA . GLN A 1 265 ? -2.716 1.215 19.145 1.00 92.88 265 GLN A CA 1
ATOM 2130 C C . GLN A 1 265 ? -3.785 2.202 19.646 1.00 92.88 265 GLN A C 1
ATOM 2132 O O . GLN A 1 265 ? -3.646 2.765 20.739 1.00 92.88 265 GLN A O 1
ATOM 2137 N N . PRO A 1 266 ? -4.849 2.452 18.856 1.00 91.75 266 PRO A N 1
ATOM 2138 C CA . PRO A 1 266 ? -5.925 3.353 19.244 1.00 91.75 266 PRO A CA 1
ATOM 2139 C C . PRO A 1 266 ? -6.684 2.859 20.476 1.00 91.75 266 PRO A C 1
ATOM 2141 O O . PRO A 1 266 ? -7.086 1.695 20.564 1.00 91.75 266 PRO A O 1
ATOM 2144 N N . ASN A 1 267 ? -6.958 3.773 21.400 1.00 87.94 267 ASN A N 1
ATOM 2145 C CA . ASN A 1 267 ? -7.863 3.546 22.513 1.00 87.94 267 ASN A CA 1
ATOM 2146 C C . ASN A 1 267 ? -9.300 3.387 22.038 1.00 87.94 267 ASN A C 1
ATOM 2148 O O . ASN A 1 267 ? -9.769 4.075 21.124 1.00 87.94 267 ASN A O 1
ATOM 2152 N N . VAL A 1 268 ? -10.043 2.533 22.738 1.00 79.44 268 VAL A N 1
ATOM 2153 C CA . VAL A 1 268 ? -11.489 2.453 22.562 1.00 79.44 268 VAL A CA 1
ATOM 2154 C C . VAL A 1 268 ? -12.178 3.408 23.532 1.00 79.44 268 VAL A C 1
ATOM 2156 O O . VAL A 1 268 ? -12.128 3.220 24.747 1.00 79.44 268 VAL A O 1
ATOM 2159 N N . GLY A 1 269 ? -12.836 4.456 23.021 1.00 70.38 269 GLY A N 1
ATOM 2160 C CA . GLY A 1 269 ? -13.374 5.497 23.901 1.00 70.38 269 GLY A CA 1
ATOM 2161 C C . GLY A 1 269 ? -14.171 6.624 23.240 1.00 70.38 269 GLY A C 1
ATOM 2162 O O . GLY A 1 269 ? -14.594 6.556 22.089 1.00 70.38 269 GLY A O 1
ATOM 2163 N N . LYS A 1 270 ? -14.451 7.682 24.020 1.00 61.22 270 LYS A N 1
ATOM 2164 C CA . LYS A 1 270 ? -15.166 8.884 23.535 1.00 61.22 270 LYS A CA 1
ATOM 2165 C C . LYS A 1 270 ? -14.278 9.809 22.695 1.00 61.22 270 LYS A C 1
ATOM 2167 O O . LYS A 1 270 ? -14.805 10.471 21.810 1.00 61.22 270 LYS A O 1
ATOM 2172 N N . SER A 1 271 ? -12.980 9.844 22.982 1.00 67.00 271 SER A N 1
ATOM 2173 C CA . SER A 1 271 ? -11.951 10.534 22.204 1.00 67.00 271 SER A CA 1
ATOM 2174 C C . SER A 1 271 ? -10.969 9.470 21.740 1.00 67.00 271 SER A C 1
ATOM 2176 O O . SER A 1 271 ? -10.334 8.846 22.585 1.00 67.00 271 SER A O 1
ATOM 2178 N N . VAL A 1 272 ? -10.880 9.234 20.432 1.00 76.38 272 VAL A N 1
ATOM 2179 C CA . VAL A 1 272 ? -9.928 8.266 19.874 1.00 76.38 272 VAL A CA 1
ATOM 2180 C C . VAL A 1 272 ? -8.539 8.911 19.885 1.00 76.38 272 VAL A C 1
ATOM 2182 O O . VAL A 1 272 ? -8.230 9.759 19.043 1.00 76.38 272 VAL A O 1
ATOM 2185 N N . SER A 1 273 ? -7.742 8.556 20.891 1.00 85.12 273 SER A N 1
ATOM 2186 C CA . SER A 1 273 ? -6.294 8.785 20.950 1.00 85.12 273 SER A CA 1
ATOM 2187 C C . SER A 1 273 ? -5.556 7.465 20.745 1.00 85.12 273 SER A C 1
ATOM 2189 O O . SER A 1 273 ? -6.130 6.397 20.954 1.00 85.12 273 SER A O 1
ATOM 2191 N N . SER A 1 274 ? -4.296 7.529 20.331 1.00 85.75 274 SER A N 1
ATOM 2192 C CA . SER A 1 274 ? -3.400 6.374 20.285 1.00 85.75 274 SER A CA 1
ATOM 2193 C C . SER A 1 274 ? -2.586 6.331 21.569 1.00 85.75 274 SER A C 1
ATOM 2195 O O . SER A 1 274 ? -1.850 7.277 21.830 1.00 85.75 274 SER A O 1
ATOM 2197 N N . ASP A 1 275 ? -2.698 5.250 22.345 1.00 83.81 275 ASP A N 1
ATOM 2198 C CA . ASP A 1 275 ? -1.824 5.038 23.512 1.00 83.81 275 ASP A CA 1
ATOM 2199 C C . ASP A 1 275 ? -0.366 4.905 23.067 1.00 83.81 275 ASP A C 1
ATOM 2201 O O . ASP A 1 275 ? 0.538 5.400 23.726 1.00 83.81 275 ASP A O 1
ATOM 2205 N N . TYR A 1 276 ? -0.164 4.245 21.928 1.00 89.50 276 TYR A N 1
ATOM 2206 C CA . TYR A 1 276 ? 1.135 4.023 21.317 1.00 89.50 276 TYR A CA 1
ATOM 2207 C C . TYR A 1 276 ? 1.018 4.391 19.849 1.00 89.50 276 TYR A C 1
ATOM 2209 O O . TYR A 1 276 ? 0.180 3.834 19.138 1.00 89.50 276 TYR A O 1
ATOM 2217 N N . LEU A 1 277 ? 1.841 5.328 19.397 1.00 93.94 277 LEU A N 1
ATOM 2218 C CA . LEU A 1 277 ? 2.044 5.636 17.992 1.00 93.94 277 LEU A CA 1
ATOM 2219 C C . LEU A 1 277 ? 3.540 5.665 17.677 1.00 93.94 277 LEU A C 1
ATOM 2221 O O . LEU A 1 277 ? 4.315 6.291 18.393 1.00 93.94 277 LEU A O 1
ATOM 2225 N N . GLU A 1 278 ? 3.943 4.952 16.636 1.00 94.88 278 GLU A N 1
ATOM 2226 C CA . GLU A 1 278 ? 5.299 4.974 16.090 1.00 94.88 278 GLU A CA 1
ATOM 2227 C C . GLU A 1 278 ? 5.207 5.334 14.614 1.00 94.88 278 GLU A C 1
ATOM 2229 O O . GLU A 1 278 ? 4.304 4.875 13.906 1.00 94.88 278 GLU A O 1
ATOM 2234 N N . ILE A 1 279 ? 6.137 6.167 14.169 1.00 95.62 279 ILE A N 1
ATOM 2235 C CA . ILE A 1 279 ? 6.286 6.556 12.773 1.00 95.62 279 ILE A CA 1
ATOM 2236 C C . ILE A 1 279 ? 7.675 6.154 12.349 1.00 95.62 279 ILE A C 1
ATOM 2238 O O . ILE A 1 279 ? 8.637 6.494 13.037 1.00 95.62 279 ILE A O 1
ATOM 2242 N N . GLY A 1 280 ? 7.791 5.508 11.204 1.00 94.25 280 GLY A N 1
ATOM 2243 C CA . GLY A 1 280 ? 9.097 5.154 10.704 1.00 94.25 280 GLY A CA 1
ATOM 2244 C C . GLY A 1 280 ? 9.168 5.070 9.202 1.00 94.25 280 GLY A C 1
ATOM 2245 O O . GLY A 1 280 ? 8.195 5.274 8.472 1.00 94.25 280 GLY A O 1
ATOM 2246 N N . PHE A 1 281 ? 10.385 4.792 8.767 1.00 91.69 281 PHE A N 1
ATOM 2247 C CA . PHE A 1 281 ? 10.737 4.651 7.376 1.00 91.69 281 PHE A CA 1
ATOM 2248 C C . PHE A 1 281 ? 11.605 3.413 7.203 1.00 91.69 281 PHE A C 1
ATOM 2250 O O . PHE A 1 281 ? 12.465 3.131 8.040 1.00 91.69 281 PHE A O 1
ATOM 2257 N N . VAL A 1 282 ? 11.411 2.701 6.102 1.00 88.44 282 VAL A N 1
ATOM 2258 C CA . VAL A 1 282 ? 12.296 1.618 5.673 1.00 88.44 282 VAL A CA 1
ATOM 2259 C C . VAL A 1 282 ? 12.970 2.007 4.368 1.00 88.44 282 VAL A C 1
ATOM 2261 O O . VAL A 1 282 ? 12.336 2.626 3.520 1.00 88.44 282 VAL A O 1
ATOM 2264 N N . PHE A 1 283 ? 14.238 1.630 4.202 1.00 82.06 283 PHE A N 1
ATOM 2265 C CA . PHE A 1 283 ? 15.082 1.945 3.051 1.00 82.06 283 PHE A CA 1
ATOM 2266 C C . PHE A 1 283 ? 15.747 0.682 2.492 1.00 82.06 283 PHE A C 1
ATOM 2268 O O . PHE A 1 283 ? 16.152 -0.192 3.270 1.00 82.06 283 PHE A O 1
ATOM 2275 N N . PRO A 1 284 ? 15.952 0.604 1.166 1.00 70.56 284 PRO A N 1
ATOM 2276 C CA . PRO A 1 284 ? 16.438 -0.605 0.518 1.00 70.56 284 PRO A CA 1
ATOM 2277 C C . PRO A 1 284 ? 17.973 -0.678 0.508 1.00 70.56 284 PRO A C 1
ATOM 2279 O O . PRO A 1 284 ? 18.549 -1.748 0.347 1.00 70.56 284 PRO A O 1
ATOM 2282 N N . SER A 1 285 ? 18.670 0.457 0.655 1.00 69.06 285 SER A N 1
ATOM 2283 C CA . SER A 1 285 ? 20.133 0.521 0.586 1.00 69.06 285 SER A CA 1
ATOM 2284 C C . SER A 1 285 ? 20.710 1.776 1.244 1.00 69.06 285 SER A C 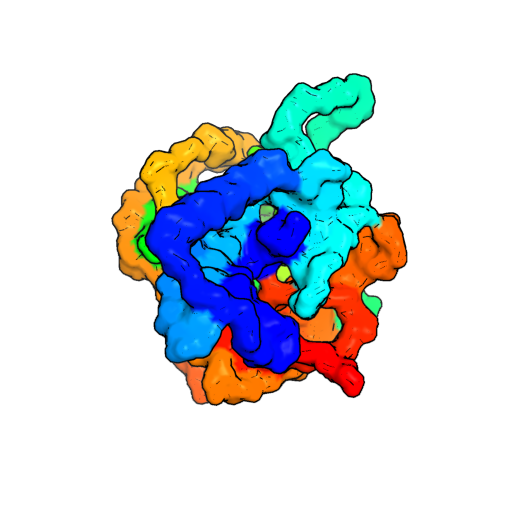1
ATOM 2286 O O . SER A 1 285 ? 20.028 2.790 1.367 1.00 69.06 285 SER A O 1
ATOM 2288 N N . MET A 1 286 ? 21.999 1.722 1.587 1.00 65.06 286 MET A N 1
ATOM 2289 C CA . MET A 1 286 ? 22.821 2.867 1.993 1.00 65.06 286 MET A CA 1
ATOM 2290 C C . MET A 1 286 ? 23.905 3.165 0.939 1.00 65.06 286 MET A C 1
ATOM 2292 O O . MET A 1 286 ? 24.401 2.223 0.315 1.00 65.06 286 MET A O 1
ATOM 2296 N N . PRO A 1 287 ? 24.341 4.432 0.785 1.00 65.06 287 PRO A N 1
ATOM 2297 C CA . PRO A 1 287 ? 23.848 5.622 1.489 1.00 65.06 287 PRO A CA 1
ATOM 2298 C C . PRO A 1 287 ? 22.485 6.090 0.949 1.00 65.06 287 PRO A C 1
ATOM 2300 O O . PRO A 1 287 ? 22.208 5.927 -0.236 1.00 65.06 287 PRO A O 1
ATOM 2303 N N . PHE A 1 288 ? 21.662 6.709 1.797 1.00 70.38 288 PHE A N 1
ATOM 2304 C CA . PHE A 1 288 ? 20.446 7.417 1.377 1.00 70.38 288 PHE A CA 1
ATOM 2305 C C . PHE A 1 288 ? 20.464 8.870 1.862 1.00 70.38 288 PHE A C 1
ATOM 2307 O O . PHE A 1 288 ? 21.139 9.206 2.838 1.00 70.38 288 PHE A O 1
ATOM 2314 N N . ASP A 1 289 ? 19.733 9.742 1.170 1.00 70.69 289 ASP A N 1
ATOM 2315 C CA . ASP A 1 289 ? 19.588 11.142 1.564 1.00 70.69 289 ASP A CA 1
ATOM 2316 C C . ASP A 1 289 ? 18.591 11.268 2.721 1.00 70.69 289 ASP A C 1
ATOM 2318 O O . ASP A 1 289 ? 17.381 11.139 2.540 1.00 70.69 289 ASP A O 1
ATOM 2322 N N . ASN A 1 290 ? 19.099 11.526 3.925 1.00 80.44 290 ASN A N 1
ATOM 2323 C CA . ASN A 1 290 ? 18.267 11.650 5.116 1.00 80.44 290 ASN A CA 1
ATOM 2324 C C . ASN A 1 290 ? 17.738 13.069 5.373 1.00 80.44 290 ASN A C 1
ATOM 2326 O O . ASN A 1 290 ? 16.995 13.257 6.336 1.00 80.44 290 ASN A O 1
ATOM 2330 N N . ARG A 1 291 ? 18.063 14.063 4.531 1.00 82.44 291 ARG A N 1
ATOM 2331 C CA . ARG A 1 291 ? 17.667 15.466 4.759 1.00 82.44 291 ARG A CA 1
ATOM 2332 C C . ARG A 1 291 ? 16.155 15.632 4.829 1.00 82.44 291 ARG A C 1
ATOM 2334 O O . ARG A 1 291 ? 15.668 16.221 5.785 1.00 82.44 291 ARG A O 1
ATOM 2341 N N . LYS A 1 292 ? 15.423 15.046 3.874 1.00 84.25 292 LYS A N 1
ATOM 2342 C CA . LYS A 1 292 ? 13.951 15.087 3.849 1.00 84.25 292 LYS A CA 1
ATOM 2343 C C . LYS A 1 292 ? 13.326 14.380 5.049 1.00 84.25 292 LYS A C 1
ATOM 2345 O O . LYS A 1 292 ? 12.296 14.808 5.545 1.00 84.25 292 LYS A O 1
ATOM 2350 N N . ILE A 1 293 ? 13.946 13.311 5.542 1.00 88.31 293 ILE A N 1
ATOM 2351 C CA . ILE A 1 293 ? 13.453 12.604 6.729 1.00 88.31 293 ILE A CA 1
ATOM 2352 C C . ILE A 1 293 ? 13.620 13.498 7.953 1.00 88.31 293 ILE A C 1
ATOM 2354 O O . ILE A 1 293 ? 12.650 13.745 8.658 1.00 88.31 293 ILE A O 1
ATOM 2358 N N . LEU A 1 294 ? 14.819 14.042 8.172 1.00 89.12 294 LEU A N 1
ATOM 2359 C CA . LEU A 1 294 ? 15.076 14.956 9.287 1.00 89.12 294 LEU A CA 1
ATOM 2360 C C . LEU A 1 294 ? 14.175 16.200 9.225 1.00 89.12 294 LEU A C 1
ATOM 2362 O O . LEU A 1 294 ? 13.613 16.589 10.243 1.00 89.12 294 LEU A O 1
ATOM 2366 N N . GLU A 1 295 ? 13.984 16.768 8.032 1.00 88.06 295 GLU A N 1
ATOM 2367 C CA . GLU A 1 295 ? 13.047 17.867 7.785 1.00 88.06 295 GLU A CA 1
ATOM 2368 C C . GLU A 1 295 ? 11.600 17.476 8.115 1.00 88.06 295 GLU A C 1
ATOM 2370 O O . GLU A 1 295 ? 10.887 18.246 8.752 1.00 88.06 295 GLU A O 1
ATOM 2375 N N . PHE A 1 296 ? 11.159 16.273 7.736 1.00 92.94 296 PHE A N 1
ATOM 2376 C CA . PHE A 1 296 ? 9.836 15.770 8.096 1.00 92.94 296 PHE A CA 1
ATOM 2377 C C . PHE A 1 296 ? 9.652 15.672 9.614 1.00 92.94 296 PHE A C 1
ATOM 2379 O O . PHE A 1 296 ? 8.626 16.135 10.114 1.00 92.94 296 PHE A O 1
ATOM 2386 N N . TYR A 1 297 ? 10.614 15.085 10.338 1.00 94.25 297 TYR A N 1
ATOM 2387 C CA . TYR A 1 297 ? 10.534 14.954 11.797 1.00 94.25 297 TYR A CA 1
ATOM 2388 C C . TYR A 1 297 ? 10.443 16.335 12.463 1.00 94.25 297 TYR A C 1
ATOM 2390 O O . TYR A 1 297 ? 9.551 16.544 13.284 1.00 94.25 297 TYR A O 1
ATOM 2398 N N . ASP A 1 298 ? 11.263 17.300 12.035 1.00 92.62 298 ASP A N 1
ATOM 2399 C CA . ASP A 1 298 ? 11.221 18.683 12.534 1.00 92.62 298 ASP A CA 1
ATOM 2400 C C . ASP A 1 298 ? 9.872 19.363 12.231 1.00 92.62 298 ASP A C 1
ATOM 2402 O O . ASP A 1 298 ? 9.178 19.833 13.136 1.00 92.62 298 ASP A O 1
ATOM 2406 N N . ASN A 1 299 ? 9.415 19.309 10.974 1.00 90.50 299 ASN A N 1
ATOM 2407 C CA . ASN A 1 299 ? 8.137 19.889 10.542 1.00 90.50 299 ASN A CA 1
ATOM 2408 C C . ASN A 1 299 ? 6.919 19.237 11.217 1.00 90.50 299 ASN A C 1
ATOM 2410 O O . ASN A 1 299 ? 5.889 19.885 11.424 1.00 90.50 299 ASN A O 1
ATOM 2414 N N . ALA A 1 300 ? 7.013 17.948 11.553 1.00 92.62 300 ALA A N 1
ATOM 2415 C CA . ALA A 1 300 ? 5.979 17.213 12.272 1.00 92.62 300 ALA A CA 1
ATOM 2416 C C . ALA A 1 300 ? 6.017 17.459 13.794 1.00 92.62 300 ALA A C 1
ATOM 2418 O O . ALA A 1 300 ? 5.109 17.006 14.494 1.00 92.62 300 ALA A O 1
ATOM 2419 N N . GLY A 1 301 ? 7.023 18.180 14.306 1.00 91.94 301 GLY A N 1
ATOM 2420 C CA . GLY A 1 301 ? 7.220 18.418 15.737 1.00 91.94 301 GLY A CA 1
ATOM 2421 C C . GLY A 1 301 ? 7.625 17.156 16.501 1.00 91.94 301 GLY A C 1
ATOM 2422 O O . GLY A 1 301 ? 7.227 16.978 17.652 1.00 91.94 301 GLY A O 1
ATOM 2423 N N . LEU A 1 302 ? 8.356 16.259 15.843 1.00 93.12 302 LEU A N 1
ATOM 2424 C CA . LEU A 1 302 ? 8.815 14.986 16.379 1.00 93.12 302 LEU A CA 1
ATOM 2425 C C . LEU A 1 302 ? 10.302 15.062 16.724 1.00 93.12 302 LEU A C 1
ATOM 2427 O O . LEU A 1 302 ? 11.080 15.746 16.062 1.00 93.12 302 LEU A O 1
ATOM 2431 N N . GLU A 1 303 ? 10.713 14.316 17.746 1.00 91.56 303 GLU A N 1
ATOM 2432 C CA . GLU A 1 303 ? 12.138 14.118 18.005 1.00 91.56 303 GLU A CA 1
ATOM 2433 C C . GLU A 1 303 ? 12.794 13.377 16.835 1.00 91.56 303 GLU A C 1
ATOM 2435 O O . GLU A 1 303 ? 12.170 12.522 16.201 1.00 91.56 303 GLU A O 1
ATOM 2440 N N . GLY A 1 304 ? 14.058 13.713 16.557 1.00 85.69 304 GLY A N 1
ATOM 2441 C CA . GLY A 1 304 ? 14.833 13.065 15.503 1.00 85.69 304 GLY A CA 1
ATOM 2442 C C . GLY A 1 304 ? 14.871 11.544 15.691 1.00 85.69 304 GLY A C 1
ATOM 2443 O O . GLY A 1 304 ? 14.893 11.070 16.831 1.00 85.69 304 GLY A O 1
ATOM 2444 N N . PRO A 1 305 ? 14.860 10.769 14.599 1.00 89.88 305 PRO A N 1
ATOM 2445 C CA . PRO A 1 305 ? 14.575 9.354 14.711 1.00 89.88 305 PRO A CA 1
ATOM 2446 C C . PRO A 1 305 ? 15.810 8.527 15.065 1.00 89.88 305 PRO A C 1
ATOM 2448 O O . PRO A 1 305 ? 16.953 8.934 14.836 1.00 89.88 305 PRO A O 1
ATOM 2451 N N . GLU A 1 306 ? 15.570 7.329 15.590 1.00 86.31 306 GLU A N 1
ATOM 2452 C CA . GLU A 1 306 ? 16.614 6.333 15.808 1.00 86.31 306 GLU A CA 1
ATOM 2453 C C . GLU A 1 306 ? 16.884 5.586 14.496 1.00 86.31 306 GLU A C 1
ATOM 2455 O O . GLU A 1 306 ? 15.950 5.173 13.806 1.00 86.31 306 GLU A O 1
ATOM 2460 N N . PHE A 1 307 ? 18.155 5.434 14.117 1.00 82.00 307 PHE A N 1
ATOM 2461 C CA . PHE A 1 307 ? 18.554 4.696 12.916 1.00 82.00 307 PHE A CA 1
ATOM 2462 C C . PHE A 1 307 ? 19.058 3.315 13.303 1.00 82.00 307 PHE A C 1
ATOM 2464 O O . PHE A 1 307 ? 20.055 3.195 14.019 1.00 82.00 307 PHE A O 1
ATOM 2471 N N . ILE A 1 308 ? 18.413 2.280 12.770 1.00 79.62 308 ILE A N 1
ATOM 2472 C CA . ILE A 1 308 ? 18.797 0.899 13.029 1.00 79.62 308 ILE A CA 1
ATOM 2473 C C . ILE A 1 308 ? 19.601 0.360 11.835 1.00 79.62 308 ILE A C 1
ATOM 2475 O O . ILE A 1 308 ? 19.179 0.503 10.679 1.00 79.62 308 ILE A O 1
ATOM 2479 N N . PRO A 1 309 ? 20.801 -0.207 12.082 1.00 69.75 309 PRO A N 1
ATOM 2480 C CA . PRO A 1 309 ? 21.658 -0.727 11.026 1.00 69.75 309 PRO A CA 1
ATOM 2481 C C . PRO A 1 309 ? 21.022 -1.925 10.315 1.00 69.75 309 PRO A C 1
ATOM 2483 O O . PRO A 1 309 ? 20.132 -2.584 10.842 1.00 69.75 309 PRO A O 1
ATOM 2486 N N . PHE A 1 310 ? 21.530 -2.201 9.113 1.00 72.06 310 PHE A N 1
ATOM 2487 C CA . PHE A 1 310 ? 21.094 -3.290 8.241 1.00 72.06 310 PHE A CA 1
ATOM 2488 C C . PHE A 1 310 ? 20.905 -4.614 8.984 1.00 72.06 310 PHE A C 1
ATOM 2490 O O . PHE A 1 310 ? 21.871 -5.180 9.504 1.00 72.06 310 PHE A O 1
ATOM 2497 N N . ASP A 1 311 ? 19.680 -5.130 8.941 1.00 69.38 311 ASP A N 1
ATOM 2498 C CA . ASP A 1 311 ? 19.358 -6.484 9.371 1.00 69.38 311 ASP A CA 1
ATOM 2499 C C . ASP A 1 311 ? 18.869 -7.283 8.160 1.00 69.38 311 ASP A C 1
ATOM 2501 O O . ASP A 1 311 ? 17.869 -6.944 7.520 1.00 69.38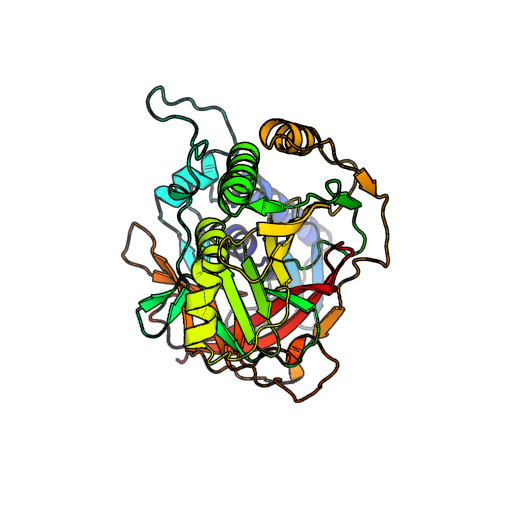 311 ASP A O 1
ATOM 2505 N N . LYS A 1 312 ? 19.624 -8.329 7.813 1.00 66.50 312 LYS A N 1
ATOM 2506 C CA . LYS A 1 312 ? 19.359 -9.158 6.633 1.00 66.50 312 LYS A CA 1
ATOM 2507 C C . LYS A 1 312 ? 18.142 -10.068 6.817 1.00 66.50 312 LYS A C 1
ATOM 2509 O O . LYS A 1 312 ? 17.543 -10.476 5.825 1.00 66.50 312 LYS A O 1
ATOM 2514 N N . ASP A 1 313 ? 17.796 -10.393 8.059 1.00 70.94 313 ASP A N 1
ATOM 2515 C CA . ASP A 1 313 ? 16.809 -11.422 8.372 1.00 70.94 313 ASP A CA 1
ATOM 2516 C C . ASP A 1 313 ? 15.536 -10.845 9.007 1.00 70.94 313 ASP A C 1
ATOM 2518 O O . ASP A 1 313 ? 14.470 -11.441 8.855 1.00 70.94 313 ASP A O 1
ATOM 2522 N N . TYR A 1 314 ? 15.604 -9.678 9.661 1.00 70.06 314 TYR A N 1
ATOM 2523 C CA . TYR A 1 314 ? 14.461 -9.106 10.388 1.00 70.06 314 TYR A CA 1
ATOM 2524 C C . TYR A 1 314 ? 13.267 -8.742 9.495 1.00 70.06 314 TYR A C 1
ATOM 2526 O O . TYR A 1 314 ? 12.124 -8.989 9.875 1.00 70.06 314 TYR A O 1
ATOM 2534 N N . LEU A 1 315 ? 13.515 -8.201 8.296 1.00 77.12 315 LEU A N 1
ATOM 2535 C CA . LEU A 1 315 ? 12.457 -7.740 7.380 1.00 77.12 315 LEU A CA 1
ATOM 2536 C C . LEU A 1 315 ? 12.321 -8.599 6.116 1.00 77.12 315 LEU A C 1
ATOM 2538 O O . LEU A 1 315 ? 11.660 -8.208 5.158 1.00 77.12 315 LEU A O 1
ATOM 2542 N N . LYS A 1 316 ? 12.911 -9.797 6.117 1.00 82.25 316 LYS A N 1
ATOM 2543 C CA . LYS A 1 316 ? 12.920 -10.675 4.948 1.00 82.25 316 LYS A CA 1
ATOM 2544 C C . LYS A 1 316 ? 11.490 -11.041 4.500 1.00 82.25 316 LYS A C 1
ATOM 2546 O O . LYS A 1 316 ? 10.742 -11.618 5.300 1.00 82.25 316 LYS A O 1
ATOM 2551 N N . PRO A 1 317 ? 11.107 -10.787 3.233 1.00 85.75 317 PRO A N 1
ATOM 2552 C CA . PRO A 1 317 ? 9.784 -11.142 2.745 1.00 85.75 317 PRO A CA 1
ATOM 2553 C C . PRO A 1 317 ? 9.570 -12.657 2.663 1.00 85.75 317 PRO A C 1
ATOM 2555 O O . PRO A 1 317 ? 10.496 -13.439 2.420 1.00 85.75 317 PRO A O 1
ATOM 2558 N N . LYS A 1 318 ? 8.316 -13.077 2.832 1.00 87.56 318 LYS A N 1
ATOM 2559 C CA . LYS A 1 318 ? 7.872 -14.466 2.690 1.00 87.56 318 LYS A CA 1
ATOM 2560 C C . LYS A 1 318 ? 7.049 -14.597 1.415 1.00 87.56 318 LYS A C 1
ATOM 2562 O O . LYS A 1 318 ? 5.913 -14.129 1.360 1.00 87.56 318 LYS A O 1
ATOM 2567 N N . TYR A 1 319 ? 7.622 -15.267 0.421 1.00 87.12 319 TYR A N 1
ATOM 2568 C CA . TYR A 1 319 ? 6.999 -15.474 -0.884 1.00 87.12 319 TYR A CA 1
ATOM 2569 C C . TYR A 1 319 ? 6.272 -16.811 -0.974 1.00 87.12 319 TYR A C 1
ATOM 2571 O O . TYR A 1 319 ? 6.701 -17.822 -0.407 1.00 87.12 319 TYR A O 1
ATOM 2579 N N . LYS A 1 320 ? 5.189 -16.816 -1.747 1.00 88.31 320 LYS A N 1
ATOM 2580 C CA . LYS A 1 320 ? 4.481 -18.017 -2.166 1.00 88.31 320 LYS A CA 1
ATOM 2581 C C . LYS A 1 320 ? 4.057 -17.881 -3.626 1.00 88.31 320 LYS A C 1
ATOM 2583 O O . LYS A 1 320 ? 3.154 -17.109 -3.936 1.00 88.31 320 LYS A O 1
ATOM 2588 N N . ASP A 1 321 ? 4.687 -18.680 -4.480 1.00 85.69 321 ASP A N 1
ATOM 2589 C CA . ASP A 1 321 ? 4.264 -18.885 -5.866 1.00 85.69 321 ASP A CA 1
ATOM 2590 C C . ASP A 1 321 ? 2.962 -19.703 -5.890 1.00 85.69 321 ASP A C 1
ATOM 2592 O O . ASP A 1 321 ? 2.838 -20.738 -5.221 1.00 85.69 321 ASP A O 1
ATOM 2596 N N . LEU A 1 322 ? 1.967 -19.193 -6.611 1.00 86.06 322 LEU A N 1
ATOM 2597 C CA . LEU A 1 322 ? 0.622 -19.747 -6.730 1.00 86.06 322 LEU A CA 1
ATOM 2598 C C . LEU A 1 322 ? 0.207 -19.976 -8.187 1.00 86.06 322 LEU A C 1
ATOM 2600 O O . LEU A 1 322 ? -0.915 -20.433 -8.407 1.00 86.06 322 LEU A O 1
ATOM 2604 N N . VAL A 1 323 ? 1.093 -19.749 -9.165 1.00 80.50 323 VAL A N 1
ATOM 2605 C CA . VAL A 1 323 ? 0.789 -19.871 -10.603 1.00 80.50 323 VAL A CA 1
ATOM 2606 C C . VAL A 1 323 ? 0.186 -21.241 -10.923 1.00 80.50 323 VAL A C 1
ATOM 2608 O O . VAL A 1 323 ? -0.889 -21.347 -11.509 1.00 80.50 323 VAL A O 1
ATOM 2611 N N . SER A 1 324 ? 0.827 -22.311 -10.447 1.00 77.94 324 SER A N 1
ATOM 2612 C CA . SER A 1 324 ? 0.381 -23.697 -10.667 1.00 77.94 324 SER A CA 1
ATOM 2613 C C . SER A 1 324 ? -0.940 -24.066 -9.979 1.00 77.94 324 SER A C 1
ATOM 2615 O O . SER A 1 324 ? -1.491 -25.133 -10.241 1.00 77.94 324 SER A O 1
ATOM 2617 N N . SER A 1 325 ? -1.442 -23.221 -9.074 1.00 80.75 325 SER A N 1
ATOM 2618 C CA . SER A 1 325 ? -2.665 -23.495 -8.316 1.00 80.75 325 SER A CA 1
ATOM 2619 C C . SER A 1 325 ? -3.940 -23.037 -9.033 1.00 80.75 325 SER A C 1
ATOM 2621 O O . SER A 1 325 ? -5.023 -23.363 -8.550 1.00 80.75 325 SER A O 1
ATOM 2623 N N . GLU A 1 326 ? -3.827 -22.281 -10.137 1.00 85.62 326 GLU A N 1
ATOM 2624 C CA . GLU A 1 326 ? -4.950 -21.785 -10.959 1.00 85.62 326 GLU A CA 1
ATOM 2625 C C . GLU A 1 326 ? -6.112 -21.201 -10.125 1.00 85.62 326 GLU A C 1
ATOM 2627 O O . GLU A 1 326 ? -7.299 -21.463 -10.351 1.00 85.62 326 GLU A O 1
ATOM 2632 N N . ILE A 1 327 ? -5.773 -20.424 -9.093 1.00 89.12 327 ILE A N 1
ATOM 2633 C CA . ILE A 1 327 ? -6.746 -19.934 -8.117 1.00 89.12 327 ILE A CA 1
ATOM 2634 C C . ILE A 1 327 ? -7.537 -18.772 -8.724 1.00 89.12 327 ILE A C 1
ATOM 2636 O O . ILE A 1 327 ? -7.091 -17.625 -8.718 1.00 89.12 327 ILE A O 1
ATOM 2640 N N . LYS A 1 328 ? -8.745 -19.065 -9.210 1.00 91.62 328 LYS A N 1
ATOM 2641 C CA . LYS A 1 328 ? -9.680 -18.050 -9.714 1.00 91.62 328 LYS A CA 1
ATOM 2642 C C . LYS A 1 328 ? -10.221 -17.175 -8.584 1.00 91.62 328 LYS A C 1
ATOM 2644 O O . LYS A 1 328 ? -10.611 -17.684 -7.530 1.00 91.62 328 LYS A O 1
ATOM 2649 N N . LEU A 1 329 ? -10.285 -15.871 -8.831 1.00 92.88 329 LEU A N 1
ATOM 2650 C CA . LEU A 1 329 ? -10.768 -14.878 -7.875 1.00 92.88 329 LEU A CA 1
ATOM 2651 C C . LEU A 1 329 ? -12.165 -14.372 -8.250 1.00 92.88 329 LEU A C 1
ATOM 2653 O O . LEU A 1 329 ? -12.458 -14.094 -9.411 1.00 92.88 329 LEU A O 1
ATOM 2657 N N . GLU A 1 330 ? -13.026 -14.217 -7.245 1.00 93.31 330 GLU A N 1
ATOM 2658 C CA . GLU A 1 330 ? -14.353 -13.613 -7.391 1.00 93.31 330 GLU A CA 1
ATOM 2659 C C . GLU A 1 330 ? -14.275 -12.129 -7.007 1.00 93.31 330 GLU A C 1
ATOM 2661 O O . GLU A 1 330 ? -14.118 -11.811 -5.823 1.00 93.31 330 GLU A O 1
ATOM 2666 N N . LYS A 1 331 ? -14.363 -11.227 -7.997 1.00 92.00 331 LYS A N 1
ATOM 2667 C CA . LYS A 1 331 ? -14.402 -9.769 -7.786 1.00 92.00 331 LYS A CA 1
ATOM 2668 C C . LYS A 1 331 ? -15.716 -9.359 -7.115 1.00 92.00 331 LYS A C 1
ATOM 2670 O O . LYS A 1 331 ? -16.789 -9.751 -7.565 1.00 92.00 331 LYS A O 1
ATOM 2675 N N . ILE A 1 332 ? -15.623 -8.530 -6.078 1.00 92.94 332 ILE A N 1
ATOM 2676 C CA . ILE A 1 332 ? -16.772 -7.936 -5.370 1.00 92.94 332 ILE A CA 1
ATOM 2677 C C . ILE A 1 332 ? -16.695 -6.400 -5.275 1.00 92.94 332 ILE A C 1
ATOM 2679 O O . ILE A 1 332 ? -17.649 -5.763 -4.835 1.00 92.94 332 ILE A O 1
ATOM 2683 N N . GLY A 1 333 ? -15.570 -5.802 -5.673 1.00 91.00 333 GLY A N 1
ATOM 2684 C CA . GLY A 1 333 ? -15.375 -4.354 -5.741 1.00 91.00 333 GLY A CA 1
ATOM 2685 C C . GLY A 1 333 ? -14.058 -3.999 -6.427 1.00 91.00 333 GLY A C 1
ATOM 2686 O O . GLY A 1 333 ? -13.246 -4.879 -6.723 1.00 91.00 333 GLY A O 1
ATOM 2687 N N . GLU A 1 334 ? -13.834 -2.712 -6.661 1.00 88.94 334 GLU A N 1
ATOM 2688 C CA . GLU A 1 334 ? -12.641 -2.214 -7.346 1.00 88.94 334 GLU A CA 1
ATOM 2689 C C . GLU A 1 334 ? -12.217 -0.833 -6.845 1.00 88.94 334 GLU A C 1
ATOM 2691 O O . GLU A 1 334 ? -13.022 -0.067 -6.331 1.00 88.94 334 GLU A O 1
ATOM 2696 N N . VAL A 1 335 ? -10.933 -0.516 -6.969 1.00 82.12 335 VAL A N 1
ATOM 2697 C CA . VAL A 1 335 ? -10.418 0.848 -6.825 1.00 82.12 335 VAL A CA 1
ATOM 2698 C C . VAL A 1 335 ? -10.300 1.410 -8.232 1.00 82.12 335 VAL A C 1
ATOM 2700 O O . VAL A 1 335 ? -9.576 0.846 -9.058 1.00 82.12 335 VAL A O 1
ATOM 2703 N N . VAL A 1 336 ? -11.050 2.475 -8.504 1.00 78.19 336 VAL A N 1
ATOM 2704 C CA . VAL A 1 336 ? -11.167 3.059 -9.844 1.00 78.19 336 VAL A CA 1
ATOM 2705 C C . VAL A 1 336 ? -10.453 4.392 -9.923 1.00 78.19 336 VAL A C 1
ATOM 2707 O O . VAL A 1 336 ? -10.591 5.230 -9.036 1.00 78.19 336 VAL A O 1
ATOM 2710 N N . HIS A 1 337 ? -9.747 4.583 -11.025 1.00 71.12 337 HIS A N 1
ATOM 2711 C CA . HIS A 1 337 ? -9.112 5.827 -11.403 1.00 71.12 337 HIS A CA 1
ATOM 2712 C C . HIS A 1 337 ? -9.836 6.401 -12.622 1.00 71.12 337 HIS A C 1
ATOM 2714 O O . HIS A 1 337 ? -9.827 5.796 -13.696 1.00 71.12 337 HIS A O 1
ATOM 2720 N N . GLU A 1 338 ? -10.486 7.552 -12.473 1.00 61.44 338 GLU A N 1
ATOM 2721 C CA . GLU A 1 338 ? -11.093 8.259 -13.603 1.00 61.44 338 GLU A CA 1
ATOM 2722 C C . GLU A 1 338 ? -10.055 9.181 -14.253 1.00 61.44 338 GLU A C 1
ATOM 2724 O O . GLU A 1 338 ? -9.636 10.170 -13.655 1.00 61.44 338 GLU A O 1
ATOM 2729 N N . SER A 1 339 ? -9.655 8.875 -15.492 1.00 52.97 339 SER A N 1
ATOM 2730 C CA . SER A 1 339 ? -8.824 9.786 -16.288 1.00 52.97 339 SER A CA 1
ATOM 2731 C C . SER A 1 339 ? -9.652 11.002 -16.707 1.00 52.97 339 SER A C 1
ATOM 2733 O O . SER A 1 339 ? -10.703 10.864 -17.342 1.00 52.97 339 SER A O 1
ATOM 2735 N N . GLY A 1 340 ? -9.160 12.209 -16.413 1.00 42.59 340 GLY A N 1
ATOM 2736 C CA . GLY A 1 340 ? -9.874 13.468 -16.670 1.00 42.59 340 GLY A CA 1
ATOM 2737 C C . GLY A 1 340 ? -10.140 13.791 -18.151 1.00 42.59 340 GLY A C 1
ATOM 2738 O O . GLY A 1 340 ? -10.907 14.707 -18.452 1.00 42.59 340 GLY A O 1
ATOM 2739 N N . ILE A 1 341 ? -9.536 13.063 -19.099 1.00 35.84 341 ILE A N 1
ATOM 2740 C CA . ILE A 1 341 ? -9.760 13.230 -20.543 1.00 35.84 341 ILE A CA 1
ATOM 2741 C C . ILE A 1 341 ? -10.027 11.850 -21.158 1.00 35.84 341 ILE A C 1
ATOM 2743 O O . ILE A 1 341 ? -9.198 10.949 -21.059 1.00 35.84 341 ILE A O 1
ATOM 2747 N N . GLY A 1 342 ? -11.192 11.694 -21.797 1.00 44.69 342 GLY A N 1
ATOM 2748 C CA . GLY A 1 342 ? -11.604 10.467 -22.495 1.00 44.69 342 GLY A CA 1
ATOM 2749 C C . GLY A 1 342 ? -12.714 9.654 -21.819 1.00 44.69 342 GLY A C 1
ATOM 2750 O O . GLY A 1 342 ? -13.283 8.798 -22.479 1.00 44.69 342 GLY A O 1
ATOM 2751 N N . HIS A 1 343 ? -13.079 9.958 -20.564 1.00 52.03 343 HIS A N 1
ATOM 2752 C CA . HIS A 1 343 ? -14.024 9.164 -19.752 1.00 52.03 343 HIS A CA 1
ATOM 2753 C C . HIS A 1 343 ? -13.599 7.700 -19.525 1.00 52.03 343 HIS A C 1
ATOM 2755 O O . HIS A 1 343 ? -14.423 6.873 -19.139 1.00 52.03 343 HIS A O 1
ATOM 2761 N N . ASP A 1 344 ? -12.322 7.378 -19.735 1.00 62.34 344 ASP A N 1
ATOM 2762 C CA . ASP A 1 344 ? -11.796 6.045 -19.467 1.00 62.34 344 ASP A CA 1
ATOM 2763 C C . ASP A 1 344 ? -11.570 5.879 -17.958 1.00 62.34 344 ASP A C 1
ATOM 2765 O O . ASP A 1 344 ? -10.738 6.558 -17.347 1.00 62.34 344 ASP A O 1
ATOM 2769 N N . THR A 1 345 ? -12.331 4.967 -17.358 1.00 72.44 345 THR A N 1
ATOM 2770 C CA . THR A 1 345 ? -12.199 4.577 -15.953 1.00 72.44 345 THR A CA 1
ATOM 2771 C C . THR A 1 345 ? -11.326 3.332 -15.865 1.00 72.44 345 THR A C 1
ATOM 2773 O O . THR A 1 345 ? -11.706 2.262 -16.345 1.00 72.44 345 THR A O 1
ATOM 2776 N N . TRP A 1 346 ? -10.160 3.467 -15.246 1.00 74.69 346 TRP A N 1
ATOM 2777 C CA . TRP A 1 346 ? -9.196 2.391 -15.042 1.00 74.69 346 TRP A CA 1
ATOM 2778 C C . TRP A 1 346 ? -9.399 1.720 -13.692 1.00 74.69 346 TRP A C 1
ATOM 2780 O O . TRP A 1 346 ? -9.736 2.377 -12.712 1.00 74.69 346 TRP A O 1
ATOM 2790 N N . ILE A 1 347 ? -9.136 0.421 -13.616 1.00 77.38 347 ILE A N 1
ATOM 2791 C CA . ILE A 1 347 ? -9.085 -0.316 -12.355 1.00 77.38 347 ILE A CA 1
ATOM 2792 C C . ILE A 1 347 ? -7.621 -0.448 -11.926 1.00 77.38 347 ILE A C 1
ATOM 2794 O O . ILE A 1 347 ? -6.800 -0.982 -12.673 1.00 77.38 347 ILE A O 1
ATOM 2798 N N . SER A 1 348 ? -7.298 0.022 -10.717 1.00 74.38 348 SER A N 1
ATOM 2799 C CA . SER A 1 348 ? -5.956 -0.090 -10.117 1.00 74.38 348 SER A CA 1
ATOM 2800 C C . SER A 1 348 ? -5.818 -1.266 -9.161 1.00 74.38 348 SER A C 1
ATOM 2802 O O . SER A 1 348 ? -4.776 -1.922 -9.104 1.00 74.38 348 SER A O 1
ATOM 2804 N N . LYS A 1 349 ? -6.885 -1.575 -8.425 1.00 85.88 349 LYS A N 1
ATOM 2805 C CA . LYS A 1 349 ? -6.933 -2.692 -7.479 1.00 85.88 349 LYS A CA 1
ATOM 2806 C C . LYS A 1 349 ? -8.303 -3.341 -7.527 1.00 85.88 349 LYS A C 1
ATOM 2808 O O . LYS A 1 349 ? -9.302 -2.662 -7.762 1.00 85.88 349 LYS A O 1
ATOM 2813 N N . VAL A 1 350 ? -8.371 -4.633 -7.228 1.00 89.75 350 VAL A N 1
ATOM 2814 C CA . VAL A 1 350 ? -9.653 -5.337 -7.088 1.00 89.75 350 VAL A CA 1
ATOM 2815 C C . VAL A 1 350 ? -9.817 -5.913 -5.697 1.00 89.75 350 VAL A C 1
ATOM 2817 O O . VAL A 1 350 ? -8.881 -6.439 -5.099 1.00 89.75 350 VAL A O 1
ATOM 2820 N N . LEU A 1 351 ? -11.032 -5.787 -5.180 1.00 93.75 351 LEU A N 1
ATOM 2821 C CA . LEU A 1 351 ? -11.468 -6.440 -3.962 1.00 93.75 351 LEU A CA 1
ATOM 2822 C C . LEU A 1 351 ? -12.080 -7.785 -4.339 1.00 93.75 351 LEU A C 1
ATOM 2824 O O . LEU A 1 351 ? -13.043 -7.845 -5.108 1.00 93.75 351 LEU A O 1
ATOM 2828 N N . CYS A 1 352 ? -11.543 -8.857 -3.769 1.00 94.94 352 CYS A N 1
ATOM 2829 C CA . CYS A 1 352 ? -11.973 -10.217 -4.052 1.00 94.94 352 CYS A CA 1
ATOM 2830 C C . CYS A 1 352 ? -12.301 -10.980 -2.771 1.00 94.94 352 CYS A C 1
ATOM 2832 O O . CYS A 1 352 ? -11.725 -10.727 -1.710 1.00 94.94 352 CYS A O 1
ATOM 2834 N N . LYS A 1 353 ? -13.169 -11.990 -2.885 1.00 95.44 353 LYS A N 1
ATOM 2835 C CA . LYS A 1 353 ? -13.252 -13.023 -1.844 1.00 95.44 353 LYS A CA 1
ATOM 2836 C C . LYS A 1 353 ? -11.938 -13.788 -1.787 1.00 95.44 353 LYS A C 1
ATOM 2838 O O . LYS A 1 353 ? -11.386 -14.133 -2.829 1.00 95.44 353 LYS A O 1
ATOM 2843 N N . ASN A 1 354 ? -11.464 -14.093 -0.584 1.00 94.00 354 ASN A N 1
ATOM 2844 C CA . ASN A 1 354 ? -10.245 -14.860 -0.392 1.00 94.00 354 ASN A CA 1
ATOM 2845 C C . ASN A 1 354 ? -10.534 -16.371 -0.460 1.00 94.00 354 ASN A C 1
ATOM 2847 O O . ASN A 1 354 ? -11.068 -16.943 0.497 1.00 94.00 354 ASN A O 1
ATOM 2851 N N . PRO A 1 355 ? -10.131 -17.073 -1.534 1.00 91.69 355 PRO A N 1
ATOM 2852 C CA . PRO A 1 355 ? -10.369 -18.511 -1.667 1.00 91.69 355 PRO A CA 1
ATOM 2853 C C . PRO A 1 355 ? -9.539 -19.351 -0.684 1.00 91.69 355 PRO A C 1
ATOM 2855 O O . PRO A 1 355 ? -9.795 -20.546 -0.521 1.00 91.69 355 PRO A O 1
ATOM 2858 N N . LEU A 1 356 ? -8.544 -18.746 -0.029 1.00 91.00 356 LEU A N 1
ATOM 2859 C CA . LEU A 1 356 ? -7.658 -19.388 0.938 1.00 91.00 356 LEU A CA 1
ATOM 2860 C C . LEU A 1 356 ? -8.062 -19.115 2.391 1.00 91.00 356 LEU A C 1
ATOM 2862 O O . LEU A 1 356 ? -7.440 -19.680 3.294 1.00 91.00 356 LEU A O 1
ATOM 2866 N N . TYR A 1 357 ? -9.104 -18.311 2.631 1.00 91.50 357 TYR A N 1
ATOM 2867 C CA . TYR A 1 357 ? -9.575 -17.978 3.975 1.00 91.50 357 TYR A CA 1
ATOM 2868 C C . TYR A 1 357 ? -9.817 -19.236 4.819 1.00 91.50 357 TYR A C 1
ATOM 2870 O O . TYR A 1 357 ? -10.491 -20.172 4.383 1.00 91.50 357 TYR A O 1
ATOM 2878 N N . ARG A 1 358 ? -9.238 -19.278 6.029 1.00 85.19 358 ARG A N 1
ATOM 2879 C CA . ARG A 1 358 ? -9.308 -20.413 6.980 1.00 85.19 358 ARG A CA 1
ATOM 2880 C C . ARG A 1 358 ? -8.791 -21.768 6.480 1.00 85.19 358 ARG A C 1
ATOM 2882 O O . ARG A 1 358 ? -8.896 -22.747 7.216 1.00 85.19 358 ARG A O 1
ATOM 2889 N N . ARG A 1 359 ? -8.206 -21.865 5.282 1.00 80.75 359 ARG A N 1
ATOM 2890 C CA . ARG A 1 359 ? -7.650 -23.137 4.784 1.00 80.75 359 ARG A CA 1
ATOM 2891 C C . ARG A 1 359 ? -6.303 -23.491 5.423 1.00 80.75 359 ARG A C 1
ATOM 2893 O O . ARG A 1 359 ? -5.971 -24.666 5.466 1.00 80.75 359 ARG A O 1
ATOM 2900 N N . ASN A 1 360 ? -5.572 -22.500 5.947 1.00 66.44 360 ASN A N 1
ATOM 2901 C CA . ASN A 1 360 ? -4.265 -22.650 6.602 1.00 66.44 360 ASN A CA 1
ATOM 2902 C C . ASN A 1 360 ? -4.137 -21.671 7.783 1.00 66.44 360 ASN A C 1
ATOM 2904 O O . ASN A 1 360 ? -3.445 -20.663 7.642 1.00 66.44 360 ASN A O 1
ATOM 2908 N N . SER A 1 361 ? -4.794 -21.953 8.918 1.00 59.41 361 SER A N 1
ATOM 2909 C CA . SER A 1 361 ? -5.002 -21.025 10.058 1.00 59.41 361 SER A CA 1
ATOM 2910 C C . SER A 1 361 ? -3.781 -20.218 10.513 1.00 59.41 361 SER A C 1
ATOM 2912 O O . SER A 1 361 ? -3.945 -19.121 11.043 1.00 59.41 361 SER A O 1
ATOM 2914 N N . ASP A 1 362 ? -2.575 -20.731 10.274 1.00 61.69 362 ASP A N 1
ATOM 2915 C CA . ASP A 1 362 ? -1.319 -20.153 10.753 1.00 61.69 362 ASP A CA 1
ATOM 2916 C C . ASP A 1 362 ? -0.614 -19.262 9.709 1.00 61.69 362 ASP A C 1
ATOM 2918 O O . ASP A 1 362 ? 0.468 -18.741 9.964 1.00 61.69 362 ASP A O 1
ATOM 2922 N N . SER A 1 363 ? -1.211 -19.060 8.529 1.00 79.75 363 SER A N 1
ATOM 2923 C CA . SER A 1 363 ? -0.629 -18.263 7.438 1.00 79.75 363 SER A CA 1
ATOM 2924 C C . SER A 1 363 ? -1.378 -16.945 7.218 1.00 79.75 363 SER A C 1
ATOM 2926 O O . SER A 1 363 ? -2.611 -16.932 7.152 1.00 79.75 363 SER A O 1
ATOM 2928 N N . SER A 1 364 ? -0.635 -15.844 7.071 1.00 87.56 364 SER A N 1
ATOM 2929 C CA . SER A 1 364 ? -1.132 -14.480 6.795 1.00 87.56 364 SER A CA 1
ATOM 2930 C C . SER A 1 364 ? -2.042 -14.399 5.560 1.00 87.56 364 SER A C 1
ATOM 2932 O O . SER A 1 364 ? -3.074 -13.729 5.598 1.00 87.56 364 SER A O 1
ATOM 2934 N N . ILE A 1 365 ? -1.733 -15.173 4.514 1.00 89.12 365 ILE A N 1
ATOM 2935 C CA . ILE A 1 365 ? -2.519 -15.290 3.271 1.00 89.12 365 ILE A CA 1
ATOM 2936 C C . ILE A 1 365 ? -3.977 -15.743 3.489 1.00 89.12 365 ILE A C 1
ATOM 2938 O O . ILE A 1 365 ? -4.851 -15.507 2.659 1.00 89.12 365 ILE A O 1
ATOM 2942 N N . SER A 1 366 ? -4.264 -16.415 4.607 1.00 89.50 366 SER A N 1
ATOM 2943 C CA . SER A 1 366 ? -5.580 -17.001 4.901 1.00 89.50 366 SER A CA 1
ATOM 2944 C C . SER A 1 366 ? -6.370 -16.245 5.971 1.00 89.50 366 SER A C 1
ATOM 2946 O O . SER A 1 366 ? -7.425 -16.725 6.396 1.00 89.50 366 SER A O 1
ATOM 2948 N N . GLN A 1 367 ? -5.859 -15.092 6.425 1.00 89.62 367 GLN A N 1
ATOM 2949 C CA . GLN A 1 367 ? -6.383 -14.411 7.611 1.00 89.62 367 GLN A CA 1
ATOM 2950 C C . GLN A 1 367 ? -7.645 -13.601 7.354 1.00 89.62 367 GLN A C 1
ATOM 2952 O O . GLN A 1 367 ? -8.457 -13.499 8.265 1.00 89.62 367 GLN A O 1
ATOM 2957 N N . HIS A 1 368 ? -7.829 -13.047 6.154 1.00 92.62 368 HIS A N 1
ATOM 2958 C CA . HIS A 1 368 ? -8.972 -12.189 5.828 1.00 92.62 368 HIS A CA 1
ATOM 2959 C C . HIS A 1 368 ? -9.951 -12.906 4.905 1.00 92.62 368 HIS A C 1
ATOM 2961 O O . HIS A 1 368 ? -9.519 -13.613 3.993 1.00 92.62 368 HIS A O 1
ATOM 2967 N N . GLU A 1 369 ? -11.249 -12.734 5.159 1.00 94.75 369 GLU A N 1
ATOM 2968 C CA . GLU A 1 369 ? -12.329 -13.282 4.326 1.00 94.75 369 GLU A CA 1
ATOM 2969 C C . GLU A 1 369 ? -12.335 -12.640 2.932 1.00 94.75 369 GLU A C 1
ATOM 2971 O O . GLU A 1 369 ? -12.515 -13.336 1.931 1.00 94.75 369 GLU A O 1
ATOM 2976 N N . GLU A 1 370 ? -12.020 -11.348 2.855 1.00 95.56 370 GLU A N 1
ATOM 2977 C CA . GLU A 1 370 ? -11.786 -10.618 1.614 1.00 95.56 370 GLU A CA 1
ATOM 2978 C C . GLU A 1 370 ? -10.368 -10.035 1.548 1.00 95.56 370 GLU A C 1
ATOM 2980 O O . GLU A 1 370 ? -9.767 -9.676 2.563 1.00 95.56 370 GLU A O 1
ATOM 2985 N N . ILE A 1 371 ? -9.825 -9.941 0.334 1.00 93.94 371 ILE A N 1
ATOM 2986 C CA . ILE A 1 371 ? -8.459 -9.478 0.057 1.00 93.94 371 ILE A CA 1
ATOM 2987 C C . ILE A 1 371 ? -8.448 -8.439 -1.059 1.00 93.94 371 ILE A C 1
ATOM 2989 O O . ILE A 1 371 ? -9.266 -8.485 -1.979 1.00 93.94 371 ILE A O 1
ATOM 2993 N N . ILE A 1 372 ? -7.490 -7.518 -0.982 1.00 92.62 372 ILE A N 1
ATOM 2994 C CA . ILE A 1 372 ? -7.169 -6.599 -2.071 1.00 92.62 372 ILE A CA 1
ATOM 2995 C C . ILE A 1 372 ? -6.060 -7.202 -2.922 1.00 92.62 372 ILE A C 1
ATOM 2997 O O . ILE A 1 372 ? -5.042 -7.656 -2.399 1.00 92.62 372 ILE A O 1
ATOM 3001 N N . ILE A 1 373 ? -6.261 -7.143 -4.230 1.00 88.56 373 ILE A N 1
ATOM 3002 C CA . ILE A 1 373 ? -5.320 -7.585 -5.246 1.00 88.56 373 ILE A CA 1
ATOM 3003 C C . ILE A 1 373 ? -4.724 -6.359 -5.930 1.00 88.56 373 ILE A C 1
ATOM 3005 O O . ILE A 1 373 ? -5.464 -5.509 -6.436 1.00 88.56 373 ILE A O 1
ATOM 3009 N N . ASN A 1 374 ? -3.396 -6.298 -5.977 1.00 79.38 374 ASN A N 1
ATOM 3010 C CA . ASN A 1 374 ? -2.691 -5.363 -6.842 1.00 79.38 374 ASN A CA 1
ATOM 3011 C C . ASN A 1 374 ? -2.608 -5.974 -8.238 1.00 79.38 374 ASN A C 1
ATOM 3013 O O . ASN A 1 374 ? -2.161 -7.112 -8.407 1.00 79.38 374 ASN A O 1
ATOM 3017 N N . LEU A 1 375 ? -3.048 -5.222 -9.241 1.00 70.38 375 LEU A N 1
ATOM 3018 C CA . LEU A 1 375 ? -3.057 -5.718 -10.606 1.00 70.38 375 LEU A CA 1
ATOM 3019 C C . LEU A 1 375 ? -1.671 -5.572 -11.245 1.00 70.38 375 LEU A C 1
ATOM 3021 O O . LEU A 1 375 ? -1.092 -4.485 -11.246 1.00 70.38 375 LEU A O 1
ATOM 3025 N N . GLY A 1 376 ? -1.154 -6.675 -11.802 1.00 59.66 376 GLY A N 1
ATOM 3026 C CA . GLY A 1 376 ? 0.083 -6.701 -12.600 1.00 59.66 376 GLY A CA 1
ATOM 3027 C C . GLY A 1 376 ? 0.027 -5.777 -13.816 1.00 59.66 376 GLY A C 1
ATOM 3028 O O . GLY A 1 376 ? 1.005 -5.135 -14.198 1.00 59.66 376 GLY A O 1
ATOM 3029 N N . GLN A 1 377 ? -1.163 -5.692 -14.400 1.00 63.62 377 GLN A N 1
ATOM 3030 C CA . GLN A 1 377 ? -1.507 -4.847 -15.529 1.00 63.62 377 GLN A CA 1
ATOM 3031 C C . GLN A 1 377 ? -2.825 -4.147 -15.203 1.00 63.62 377 GLN A C 1
ATOM 3033 O O . GLN A 1 377 ? -3.726 -4.752 -14.629 1.00 63.62 377 GLN A O 1
ATOM 3038 N N . HIS A 1 378 ? -2.946 -2.878 -15.571 1.00 71.75 378 HIS A N 1
ATOM 3039 C CA . HIS A 1 378 ? -4.192 -2.137 -15.398 1.00 71.75 378 HIS A CA 1
ATOM 3040 C C . HIS A 1 378 ? -5.132 -2.448 -16.567 1.00 71.75 378 HIS A C 1
ATOM 3042 O O . HIS A 1 378 ? -4.680 -2.858 -17.641 1.00 71.75 378 HIS A O 1
ATOM 3048 N N . HIS A 1 379 ? -6.434 -2.279 -16.362 1.00 69.19 379 HIS A N 1
ATOM 3049 C CA . HIS A 1 379 ? -7.439 -2.443 -17.412 1.00 69.19 379 HIS A CA 1
ATOM 3050 C C . HIS A 1 379 ? -8.634 -1.517 -17.170 1.00 69.19 379 HIS A C 1
ATOM 3052 O O . HIS A 1 379 ? -8.753 -0.921 -16.095 1.00 69.19 379 HIS A O 1
ATOM 3058 N N . LEU A 1 380 ? -9.491 -1.358 -18.173 1.00 75.69 380 LEU A N 1
ATOM 3059 C CA . LEU A 1 380 ? -10.667 -0.501 -18.098 1.00 75.69 380 LEU A CA 1
ATOM 3060 C C . LEU A 1 380 ? -11.785 -1.190 -17.311 1.00 75.69 380 LEU A C 1
ATOM 3062 O O . LEU A 1 380 ? -11.907 -2.416 -17.290 1.00 75.69 380 LEU A O 1
ATOM 3066 N N . ILE A 1 381 ? -12.650 -0.388 -16.689 1.00 77.50 381 ILE A N 1
ATOM 3067 C CA . ILE A 1 381 ? -13.780 -0.881 -15.888 1.00 77.50 381 ILE A CA 1
ATOM 3068 C C . ILE A 1 381 ? -14.768 -1.735 -16.696 1.00 77.50 381 ILE A C 1
ATOM 3070 O O . ILE A 1 381 ? -15.424 -2.612 -16.140 1.00 77.50 381 ILE A O 1
ATOM 3074 N N . ASN A 1 382 ? -14.862 -1.475 -18.004 1.00 80.44 382 ASN A N 1
ATOM 3075 C CA . ASN A 1 382 ? -15.788 -2.147 -18.914 1.00 80.44 382 ASN A CA 1
ATOM 3076 C C . ASN A 1 382 ? -15.207 -3.424 -19.537 1.00 80.44 382 ASN A C 1
ATOM 3078 O O . ASN A 1 382 ? -15.921 -4.089 -20.289 1.00 80.44 382 ASN A O 1
ATOM 3082 N N . ASP A 1 383 ? -13.948 -3.760 -19.253 1.00 78.19 383 ASP A N 1
ATOM 3083 C CA . ASP A 1 383 ? -13.342 -4.976 -19.785 1.00 78.19 383 ASP A CA 1
ATOM 3084 C C . ASP A 1 383 ? -13.932 -6.205 -19.085 1.00 78.19 383 ASP A C 1
ATOM 3086 O O . ASP A 1 383 ? -13.996 -6.273 -17.851 1.00 78.19 383 ASP A O 1
ATOM 3090 N N . ASP A 1 384 ? -14.349 -7.195 -19.875 1.00 81.06 384 ASP A N 1
ATOM 3091 C CA . ASP A 1 384 ? -14.778 -8.485 -19.342 1.00 81.06 384 ASP A CA 1
ATOM 3092 C C . ASP A 1 384 ? -13.550 -9.358 -19.079 1.00 81.06 384 ASP A C 1
ATOM 3094 O O . ASP A 1 384 ? -12.948 -9.915 -19.999 1.00 81.06 384 ASP A O 1
ATOM 3098 N N . VAL A 1 385 ? -13.148 -9.429 -17.811 1.00 84.19 385 VAL A N 1
ATOM 3099 C CA . VAL A 1 385 ? -11.911 -10.092 -17.398 1.00 84.19 385 VAL A CA 1
ATOM 3100 C C . VAL A 1 385 ? -12.125 -11.078 -16.256 1.00 84.19 385 VAL A C 1
ATOM 3102 O O . VAL A 1 385 ? -12.976 -10.908 -15.375 1.00 84.19 385 VAL A O 1
ATOM 3105 N N . HIS A 1 386 ? -11.273 -12.098 -16.218 1.00 85.75 386 HIS A N 1
ATOM 3106 C CA . HIS A 1 386 ? -11.160 -13.013 -15.086 1.00 85.75 386 HIS A CA 1
ATOM 3107 C C . HIS A 1 386 ? -9.779 -12.938 -14.448 1.00 85.75 386 HIS A C 1
ATOM 3109 O O . HIS A 1 386 ? -8.775 -13.007 -15.151 1.00 85.75 386 HIS A O 1
ATOM 3115 N N . TYR A 1 387 ? -9.734 -12.861 -13.114 1.00 88.94 387 TYR A N 1
ATOM 3116 C CA . TYR A 1 387 ? -8.488 -12.770 -12.352 1.00 88.94 387 TYR A CA 1
ATOM 3117 C C . TYR A 1 387 ? -8.065 -14.128 -11.794 1.00 88.94 387 TYR A C 1
ATOM 3119 O O . TYR A 1 387 ? -8.873 -14.851 -11.197 1.00 88.94 387 TYR A O 1
ATOM 3127 N N . THR A 1 388 ? -6.777 -14.433 -11.925 1.00 88.44 388 THR A N 1
ATOM 3128 C CA . THR A 1 388 ? -6.144 -15.618 -11.335 1.00 88.44 388 THR A CA 1
ATOM 3129 C C . THR A 1 388 ? -5.025 -15.173 -10.407 1.00 88.44 388 THR A C 1
ATOM 3131 O O . THR A 1 388 ? -4.136 -14.434 -10.820 1.00 88.44 388 THR A O 1
ATOM 3134 N N . LEU A 1 389 ? -5.074 -15.608 -9.148 1.00 89.44 389 LEU A N 1
ATOM 3135 C CA . LEU A 1 389 ? -4.034 -15.322 -8.163 1.00 89.44 389 LEU A CA 1
ATOM 3136 C C . LEU A 1 389 ? -2.765 -16.102 -8.522 1.00 89.44 389 LEU A C 1
ATOM 3138 O O . LEU A 1 389 ? -2.795 -17.332 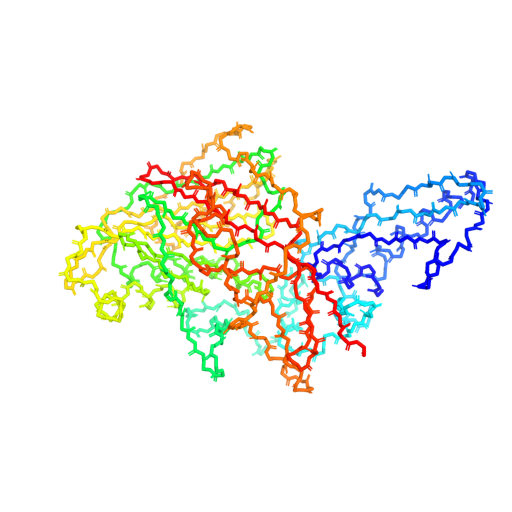-8.558 1.00 89.44 389 LEU A O 1
ATOM 3142 N N . ILE A 1 390 ? -1.668 -15.382 -8.748 1.00 86.56 390 ILE A N 1
ATOM 3143 C CA . ILE A 1 390 ? -0.389 -15.954 -9.191 1.00 86.56 390 ILE A CA 1
ATOM 3144 C C . ILE A 1 390 ? 0.694 -15.898 -8.117 1.00 86.56 390 ILE A C 1
ATOM 3146 O O . ILE A 1 390 ? 1.535 -16.788 -8.055 1.00 86.56 390 ILE A O 1
ATOM 3150 N N . GLU A 1 391 ? 0.653 -14.907 -7.227 1.00 86.88 391 GLU A N 1
ATOM 3151 C CA . GLU A 1 391 ? 1.672 -14.747 -6.195 1.00 86.88 391 GLU A CA 1
ATOM 3152 C C . GLU A 1 391 ? 1.087 -14.140 -4.918 1.00 86.88 391 GLU A C 1
ATOM 3154 O O . GLU A 1 391 ? 0.138 -13.348 -4.935 1.00 86.88 391 GLU A O 1
ATOM 3159 N N . PHE A 1 392 ? 1.693 -14.513 -3.796 1.00 90.44 392 PHE A N 1
ATOM 3160 C CA . PHE A 1 392 ? 1.529 -13.844 -2.520 1.00 90.44 392 PHE A CA 1
ATOM 3161 C C . PHE A 1 392 ? 2.888 -13.529 -1.890 1.00 90.44 392 PHE A C 1
ATOM 3163 O O . PHE A 1 392 ? 3.764 -14.394 -1.817 1.00 90.44 392 PHE A O 1
ATOM 3170 N N . CYS A 1 393 ? 3.015 -12.321 -1.346 1.00 89.25 393 CYS A N 1
ATOM 3171 C CA . CYS A 1 393 ? 4.160 -11.895 -0.556 1.00 89.25 393 CYS A CA 1
ATOM 3172 C C . CYS A 1 393 ? 3.696 -11.253 0.759 1.00 89.25 393 CYS A C 1
ATOM 3174 O O . CYS A 1 393 ? 2.850 -10.358 0.765 1.00 89.25 393 CYS A O 1
ATOM 3176 N N . GLU A 1 394 ? 4.271 -11.696 1.877 1.00 90.69 394 GLU A N 1
ATOM 3177 C CA . GLU A 1 394 ? 4.178 -11.022 3.176 1.00 90.69 394 GLU A CA 1
ATOM 3178 C C . GLU A 1 394 ? 5.507 -10.344 3.482 1.00 90.69 394 GLU A C 1
ATOM 3180 O O . GLU A 1 394 ? 6.557 -10.988 3.487 1.00 90.69 394 GLU A O 1
ATOM 3185 N N . THR A 1 395 ? 5.450 -9.063 3.810 1.00 88.88 395 THR A N 1
ATOM 3186 C CA . THR A 1 395 ? 6.627 -8.255 4.091 1.00 88.88 395 THR A CA 1
ATOM 3187 C C . THR A 1 395 ? 6.519 -7.638 5.483 1.00 88.88 395 THR A C 1
ATOM 3189 O O . THR A 1 395 ? 5.665 -6.773 5.690 1.00 88.88 395 THR A O 1
ATOM 3192 N N . PRO A 1 396 ? 7.335 -8.074 6.459 1.00 90.38 396 PRO A N 1
ATOM 3193 C CA . PRO A 1 396 ? 7.326 -7.499 7.800 1.00 90.38 396 PRO A CA 1
ATOM 3194 C C . PRO A 1 396 ? 7.666 -6.003 7.794 1.00 90.38 396 PRO A C 1
ATOM 3196 O O . PRO A 1 396 ? 8.503 -5.555 7.016 1.00 90.38 396 PRO A O 1
ATOM 3199 N N . ILE A 1 397 ? 7.033 -5.243 8.687 1.00 90.62 397 ILE A N 1
ATOM 3200 C CA . ILE A 1 397 ? 7.321 -3.830 8.957 1.00 90.62 397 ILE A CA 1
ATOM 3201 C C . ILE A 1 397 ? 7.888 -3.733 10.378 1.00 90.62 397 ILE A C 1
ATOM 3203 O O . ILE A 1 397 ? 7.339 -4.372 11.282 1.00 90.62 397 ILE A O 1
ATOM 3207 N N . PRO A 1 398 ? 8.975 -2.971 10.595 1.00 88.19 398 PRO A N 1
ATOM 3208 C CA . PRO A 1 398 ? 9.610 -2.872 11.902 1.00 88.19 398 PRO A CA 1
ATOM 3209 C C . PRO A 1 398 ? 8.687 -2.128 12.872 1.00 88.19 398 PRO A C 1
ATOM 3211 O O . PRO A 1 398 ? 8.573 -0.913 12.819 1.00 88.19 398 PRO A O 1
ATOM 3214 N N . TYR A 1 399 ? 7.995 -2.861 13.740 1.00 88.25 399 TYR A N 1
ATOM 3215 C CA . TYR A 1 399 ? 7.130 -2.277 14.760 1.00 88.25 399 TYR A CA 1
ATOM 3216 C C . TYR A 1 399 ? 7.058 -3.190 15.984 1.00 88.25 399 TYR A C 1
ATOM 3218 O O . TYR A 1 399 ? 6.897 -4.405 15.863 1.00 88.25 399 TYR A O 1
ATOM 3226 N N . GLN A 1 400 ? 7.185 -2.613 17.180 1.00 81.56 400 GLN A N 1
ATOM 3227 C CA . GLN A 1 400 ? 7.487 -3.396 18.383 1.00 81.56 400 GLN A CA 1
ATOM 3228 C C . GLN A 1 400 ? 6.252 -3.946 19.117 1.00 81.56 400 GLN A C 1
ATOM 3230 O O . GLN A 1 400 ? 6.357 -4.963 19.803 1.00 81.56 400 GLN A O 1
ATOM 3235 N N . ASN A 1 401 ? 5.074 -3.316 18.994 1.00 86.06 401 ASN A N 1
ATOM 3236 C CA . ASN A 1 401 ? 3.926 -3.663 19.855 1.00 86.06 401 ASN A CA 1
ATOM 3237 C C . ASN A 1 401 ? 2.990 -4.740 19.278 1.00 86.06 401 ASN A C 1
ATOM 3239 O O . ASN A 1 401 ? 2.183 -5.307 20.017 1.00 86.06 401 ASN A O 1
ATOM 3243 N N . PHE A 1 402 ? 3.043 -4.999 17.971 1.00 89.50 402 PHE A N 1
ATOM 3244 C CA . PHE A 1 402 ? 2.253 -6.034 17.299 1.00 89.50 402 PHE A CA 1
ATOM 3245 C C . PHE A 1 402 ? 2.928 -6.464 15.996 1.00 89.50 402 PHE A C 1
ATOM 3247 O O . PHE A 1 402 ? 3.751 -5.734 15.452 1.00 89.50 402 PHE A O 1
ATOM 3254 N N . ASN A 1 403 ? 2.534 -7.619 15.455 1.00 90.19 403 ASN A N 1
ATOM 3255 C CA . ASN A 1 403 ? 3.022 -8.037 14.144 1.00 90.19 403 ASN A CA 1
ATOM 3256 C C . ASN A 1 403 ? 2.424 -7.126 13.072 1.00 90.19 403 ASN A C 1
ATOM 3258 O O . ASN A 1 403 ? 1.209 -7.134 12.857 1.00 90.19 403 ASN A O 1
ATOM 3262 N N . PHE A 1 404 ? 3.270 -6.350 12.408 1.00 92.88 404 PHE A N 1
ATOM 3263 C CA . PHE A 1 404 ? 2.885 -5.463 11.323 1.00 92.88 404 PHE A CA 1
ATOM 3264 C C . PHE A 1 404 ? 3.508 -5.980 10.027 1.00 92.88 404 PHE A C 1
ATOM 3266 O O . PHE A 1 404 ? 4.708 -6.245 9.970 1.00 92.88 404 PHE A O 1
ATOM 3273 N N . SER A 1 405 ? 2.707 -6.191 8.986 1.00 92.44 405 SER A N 1
ATOM 3274 C CA . SER A 1 405 ? 3.222 -6.574 7.673 1.00 92.44 405 SER A CA 1
ATOM 3275 C C . SER A 1 405 ? 2.407 -5.968 6.540 1.00 92.44 405 SER A C 1
ATOM 3277 O O . SER A 1 405 ? 1.200 -5.739 6.667 1.00 92.44 405 SER A O 1
ATOM 3279 N N . VAL A 1 406 ? 3.073 -5.755 5.413 1.00 92.00 406 VAL A N 1
ATOM 3280 C CA . VAL A 1 406 ? 2.436 -5.500 4.126 1.00 92.00 406 VAL A CA 1
ATOM 3281 C C . VAL A 1 406 ? 2.122 -6.840 3.470 1.00 92.00 406 VAL A C 1
ATOM 3283 O O . VAL A 1 406 ? 2.963 -7.737 3.445 1.00 92.00 406 VAL A O 1
ATOM 3286 N N . LEU A 1 407 ? 0.903 -6.990 2.963 1.00 92.19 407 LEU A N 1
ATOM 3287 C CA . LEU A 1 407 ? 0.490 -8.128 2.154 1.00 92.19 407 LEU A CA 1
ATOM 3288 C C . LEU A 1 407 ? 0.346 -7.680 0.702 1.00 92.19 407 LEU A C 1
ATOM 3290 O O . LEU A 1 407 ? -0.453 -6.787 0.413 1.00 92.19 407 LEU A O 1
ATOM 3294 N N . ASN A 1 408 ? 1.065 -8.340 -0.199 1.00 90.19 408 ASN A N 1
ATOM 3295 C CA . ASN A 1 408 ? 0.891 -8.181 -1.634 1.00 90.19 408 ASN A CA 1
ATOM 3296 C C . ASN A 1 408 ? 0.268 -9.449 -2.221 1.00 90.19 408 ASN A C 1
ATOM 3298 O O . ASN A 1 408 ? 0.849 -10.530 -2.131 1.00 90.19 408 ASN A O 1
ATOM 3302 N N . TYR A 1 409 ? -0.909 -9.302 -2.821 1.00 89.69 409 TYR A N 1
ATOM 3303 C CA . TYR A 1 409 ? -1.544 -10.332 -3.634 1.00 89.69 409 TYR A CA 1
ATOM 3304 C C . TYR A 1 409 ? -1.477 -9.871 -5.083 1.00 89.69 409 TYR A C 1
ATOM 3306 O O . TYR A 1 409 ? -2.017 -8.811 -5.408 1.00 89.69 409 TYR A O 1
ATOM 3314 N N . GLN A 1 410 ? -0.844 -10.666 -5.938 1.00 85.50 410 GLN A N 1
ATOM 3315 C CA . GLN A 1 410 ? -0.759 -10.384 -7.366 1.00 85.50 410 GLN A CA 1
ATOM 3316 C C . GLN A 1 410 ? -1.630 -11.346 -8.152 1.00 85.50 410 GLN A C 1
ATOM 3318 O O . GLN A 1 410 ? -1.607 -12.561 -7.936 1.00 85.50 410 GLN A O 1
ATOM 3323 N N . ALA A 1 411 ? -2.378 -10.780 -9.091 1.00 83.00 411 ALA A N 1
ATOM 3324 C CA . ALA A 1 411 ? -3.144 -11.540 -10.056 1.00 83.00 411 ALA A CA 1
ATOM 3325 C C . ALA A 1 411 ? -2.799 -11.124 -11.481 1.00 83.00 411 ALA A C 1
ATOM 3327 O O . ALA A 1 411 ? -2.517 -9.955 -11.761 1.00 83.00 411 ALA A O 1
ATOM 3328 N N . GLU A 1 412 ? -2.905 -12.097 -12.374 1.00 78.25 412 GLU A N 1
ATOM 3329 C CA . GLU A 1 412 ? -3.053 -11.861 -13.804 1.00 78.25 412 GLU A CA 1
ATOM 3330 C C . GLU A 1 412 ? -4.539 -11.815 -14.150 1.00 78.25 412 GLU A C 1
ATOM 3332 O O . GLU A 1 412 ? -5.365 -12.428 -13.463 1.00 78.25 412 GLU A O 1
ATOM 3337 N N . TYR A 1 413 ? -4.874 -11.109 -15.228 1.00 75.88 413 TYR A N 1
ATOM 3338 C CA . TYR A 1 413 ? -6.197 -11.179 -15.826 1.00 75.88 413 TYR A CA 1
ATOM 3339 C C . TYR A 1 413 ? -6.126 -11.685 -17.263 1.00 75.88 413 TYR A C 1
ATOM 3341 O O . TYR A 1 413 ? -5.125 -11.508 -17.956 1.00 75.88 413 TYR A O 1
ATOM 3349 N N . VAL A 1 414 ? -7.214 -12.310 -17.701 1.00 69.94 414 VAL A N 1
ATOM 3350 C CA . VAL A 1 414 ? -7.430 -12.715 -19.092 1.00 69.94 414 VAL A CA 1
ATOM 3351 C C . VAL A 1 414 ? -8.735 -12.084 -19.559 1.00 69.94 414 VAL A C 1
ATOM 3353 O O . VAL A 1 414 ? -9.746 -12.206 -18.865 1.00 69.94 414 VAL A O 1
ATOM 3356 N N . GLU A 1 415 ? -8.697 -11.401 -20.703 1.00 69.19 415 GLU A N 1
ATOM 3357 C CA . GLU A 1 415 ? -9.889 -10.890 -21.385 1.00 69.19 415 GLU A CA 1
ATOM 3358 C C . GLU A 1 415 ? -10.708 -12.057 -21.943 1.00 69.19 415 GLU A C 1
ATOM 3360 O O . GLU A 1 415 ? -10.174 -12.961 -22.596 1.00 69.19 415 GLU A O 1
ATOM 3365 N N . ASN A 1 416 ? -12.011 -12.036 -21.687 1.00 64.62 416 ASN A N 1
ATOM 3366 C CA . ASN A 1 416 ? -12.947 -12.942 -22.330 1.00 64.62 416 ASN A CA 1
ATOM 3367 C C . ASN A 1 416 ? -13.185 -12.449 -23.766 1.00 64.62 416 ASN A C 1
ATOM 3369 O O . ASN A 1 416 ? -13.754 -11.378 -23.971 1.00 64.62 416 ASN A O 1
ATOM 3373 N N . LEU A 1 417 ? -12.704 -13.221 -24.746 1.00 48.16 417 LEU A N 1
ATOM 3374 C CA . LEU A 1 417 ? -12.900 -12.965 -26.181 1.00 48.16 417 LEU A CA 1
ATOM 3375 C C . LEU A 1 417 ? -14.333 -13.234 -26.649 1.00 48.16 417 LEU A C 1
ATOM 3377 O O . LEU A 1 417 ? -14.909 -14.267 -26.225 1.00 48.16 417 LEU A O 1
#